Protein AF-A0A9D1A195-F1 (afdb_monomer_lite)

Structure (mmCIF, N/CA/C/O backbone):
data_AF-A0A9D1A195-F1
#
_entry.id   AF-A0A9D1A195-F1
#
loop_
_atom_site.group_PDB
_atom_site.id
_atom_site.type_symbol
_atom_site.label_atom_id
_atom_site.label_alt_id
_atom_site.label_comp_id
_atom_site.label_asym_id
_atom_site.label_entity_id
_atom_site.label_seq_id
_atom_site.pdbx_PDB_ins_code
_atom_site.Cartn_x
_atom_site.Cartn_y
_atom_site.Cartn_z
_atom_site.occupancy
_atom_site.B_iso_or_equiv
_atom_site.auth_seq_id
_atom_site.auth_comp_id
_atom_site.auth_asym_id
_atom_site.auth_atom_id
_atom_site.pdbx_PDB_model_num
ATOM 1 N N . MET A 1 1 ? 34.040 23.596 7.191 1.00 32.41 1 MET A N 1
ATOM 2 C CA . MET A 1 1 ? 34.639 22.431 6.514 1.00 32.41 1 MET A CA 1
ATOM 3 C C . MET A 1 1 ? 33.526 21.429 6.353 1.00 32.41 1 MET A C 1
ATOM 5 O O . MET A 1 1 ? 33.021 20.913 7.339 1.00 32.41 1 MET A O 1
ATOM 9 N N . SER A 1 2 ? 33.044 21.367 5.124 1.00 26.72 2 SER A N 1
ATOM 10 C CA . SER A 1 2 ? 31.848 20.680 4.664 1.00 26.72 2 SER A CA 1
ATOM 11 C C . SER A 1 2 ? 32.010 19.172 4.809 1.00 26.72 2 SER A C 1
ATOM 13 O O . SER A 1 2 ? 33.051 18.647 4.425 1.00 26.72 2 SER A O 1
ATOM 15 N N . ASN A 1 3 ? 30.990 18.490 5.327 1.00 23.23 3 ASN A N 1
ATOM 16 C CA . ASN A 1 3 ? 30.861 17.047 5.185 1.00 23.23 3 ASN A CA 1
ATOM 17 C C . ASN A 1 3 ? 29.536 16.783 4.471 1.00 23.23 3 ASN A C 1
ATOM 19 O O . ASN A 1 3 ? 28.476 16.698 5.084 1.00 23.23 3 ASN A O 1
ATOM 23 N N . THR A 1 4 ? 29.620 16.783 3.147 1.00 27.47 4 THR A N 1
ATOM 24 C CA . THR A 1 4 ? 28.541 16.444 2.228 1.00 27.47 4 THR A CA 1
ATOM 25 C C . THR A 1 4 ? 28.604 14.931 2.031 1.00 27.47 4 THR A C 1
ATOM 27 O O . THR A 1 4 ? 29.463 14.456 1.293 1.00 27.47 4 THR A O 1
ATOM 30 N N . SER A 1 5 ? 27.751 14.151 2.700 1.00 25.16 5 SER A N 1
ATOM 31 C CA . SER A 1 5 ? 27.548 12.747 2.321 1.00 25.16 5 SER A CA 1
ATOM 32 C C . SER A 1 5 ? 26.526 12.706 1.189 1.00 25.16 5 SER A C 1
ATOM 34 O O . SER A 1 5 ? 25.326 12.568 1.403 1.00 25.16 5 SER A O 1
ATOM 36 N N . CYS A 1 6 ? 27.038 12.915 -0.017 1.00 26.27 6 CYS A N 1
ATOM 37 C CA . CYS A 1 6 ? 26.363 12.602 -1.264 1.00 26.27 6 CYS A CA 1
ATOM 38 C C . CYS A 1 6 ? 26.323 11.067 -1.362 1.00 26.27 6 CYS A C 1
ATOM 40 O O . CYS A 1 6 ? 27.379 10.439 -1.429 1.00 26.27 6 CYS A O 1
ATOM 42 N N . THR A 1 7 ? 25.147 10.445 -1.285 1.00 32.78 7 THR A N 1
ATOM 43 C CA . THR A 1 7 ? 24.990 9.032 -1.657 1.00 32.78 7 THR A CA 1
ATOM 44 C C . THR A 1 7 ? 24.880 8.962 -3.175 1.00 32.78 7 THR A C 1
ATOM 46 O O . THR A 1 7 ? 23.830 9.237 -3.748 1.00 32.78 7 THR A O 1
ATOM 49 N N . SER A 1 8 ? 26.023 8.679 -3.794 1.00 35.78 8 SER A N 1
ATOM 50 C CA . SER A 1 8 ? 26.237 8.378 -5.212 1.00 35.78 8 SER A CA 1
ATOM 51 C C . SER A 1 8 ? 25.402 7.176 -5.707 1.00 35.78 8 SER A C 1
ATOM 53 O O . SER A 1 8 ? 24.916 6.394 -4.887 1.00 35.78 8 SER A O 1
ATOM 55 N N . PRO A 1 9 ? 25.219 7.017 -7.036 1.00 47.88 9 PRO A N 1
ATOM 56 C CA . PRO A 1 9 ? 24.363 5.985 -7.616 1.00 47.88 9 PRO A CA 1
ATOM 57 C C . PRO A 1 9 ? 24.937 4.582 -7.395 1.00 47.88 9 PRO A C 1
ATOM 59 O O . PRO A 1 9 ? 26.147 4.385 -7.432 1.00 47.88 9 PRO A O 1
ATOM 62 N N . VAL A 1 10 ? 24.046 3.609 -7.186 1.00 57.38 10 VAL A N 1
ATOM 63 C CA . VAL A 1 10 ? 24.360 2.175 -7.090 1.00 57.38 10 VAL A CA 1
ATOM 64 C C . VAL A 1 10 ? 25.288 1.768 -8.240 1.00 57.38 10 VAL A C 1
ATOM 66 O O . VAL A 1 10 ? 24.898 1.930 -9.397 1.00 57.38 10 VAL A O 1
ATOM 69 N N . GLY A 1 11 ? 26.466 1.235 -7.897 1.00 65.69 11 GLY A N 1
ATOM 70 C CA . GLY A 1 11 ? 27.570 0.929 -8.812 1.00 65.69 11 GLY A CA 1
ATOM 71 C C . GLY A 1 11 ? 27.203 0.188 -10.104 1.00 65.69 11 GLY A C 1
ATOM 72 O O . GLY A 1 11 ? 26.195 -0.523 -10.180 1.00 65.69 11 GLY A O 1
ATOM 73 N N . ASP A 1 12 ? 28.043 0.356 -11.125 1.00 81.44 12 ASP A N 1
ATOM 74 C CA . ASP A 1 12 ? 27.888 -0.288 -12.432 1.00 81.44 12 ASP A CA 1
ATOM 75 C C . ASP A 1 12 ? 28.122 -1.805 -12.345 1.00 81.44 12 ASP A C 1
ATOM 77 O O . ASP A 1 12 ? 28.944 -2.278 -11.554 1.00 81.44 12 ASP A O 1
ATOM 81 N N . ILE A 1 13 ? 27.391 -2.571 -13.166 1.00 93.50 13 ILE A N 1
ATOM 82 C CA . ILE A 1 13 ? 27.619 -4.011 -13.355 1.00 93.50 13 ILE A CA 1
ATOM 83 C C . ILE A 1 13 ? 28.731 -4.164 -14.392 1.00 93.50 13 ILE A C 1
ATOM 85 O O . ILE A 1 13 ? 28.581 -3.721 -15.529 1.00 93.50 13 ILE A O 1
ATOM 89 N N . LEU A 1 14 ? 29.831 -4.795 -13.997 1.00 95.19 14 LEU A N 1
ATOM 90 C CA . LEU A 1 14 ? 31.032 -4.967 -14.805 1.00 95.19 14 LEU A CA 1
ATOM 91 C C . LEU A 1 14 ? 31.233 -6.459 -15.120 1.00 95.19 14 LEU A C 1
ATOM 93 O O . LEU A 1 14 ? 31.485 -7.245 -14.197 1.00 95.19 14 LEU A O 1
ATOM 97 N N . PRO A 1 15 ? 31.136 -6.873 -16.398 1.00 96.75 15 PRO A N 1
ATOM 98 C CA . PRO A 1 15 ? 31.550 -8.204 -16.831 1.00 96.75 15 PRO A CA 1
ATOM 99 C C . PRO A 1 15 ? 33.067 -8.361 -16.682 1.00 96.75 15 PRO A C 1
ATOM 101 O O . PRO A 1 15 ? 33.831 -7.557 -17.215 1.00 96.75 15 PRO A O 1
ATOM 104 N N . ILE A 1 16 ? 33.524 -9.411 -16.000 1.00 97.00 16 ILE A N 1
ATOM 105 C CA . ILE A 1 16 ? 34.955 -9.653 -15.758 1.00 97.00 16 ILE A CA 1
ATOM 106 C C . ILE A 1 16 ? 35.729 -9.836 -17.071 1.00 97.00 16 ILE A C 1
ATOM 108 O O . ILE A 1 16 ? 36.848 -9.344 -17.174 1.00 97.00 16 ILE A O 1
ATOM 112 N N . ALA A 1 17 ? 35.113 -10.425 -18.103 1.00 94.38 17 ALA A N 1
ATOM 113 C CA . ALA A 1 17 ? 35.706 -10.550 -19.439 1.00 94.38 17 ALA A CA 1
ATOM 114 C C . ALA A 1 17 ? 36.166 -9.206 -20.038 1.00 94.38 17 ALA A C 1
ATOM 116 O O . ALA A 1 17 ? 37.169 -9.144 -20.745 1.00 94.38 17 ALA A O 1
ATOM 117 N N . ALA A 1 18 ? 35.440 -8.120 -19.749 1.00 93.94 18 ALA A N 1
ATOM 118 C CA . ALA A 1 18 ? 35.771 -6.771 -20.207 1.00 93.94 18 ALA A CA 1
ATOM 119 C C . ALA A 1 18 ? 36.702 -6.016 -19.238 1.00 93.94 18 ALA A C 1
ATOM 121 O O . ALA A 1 18 ? 37.212 -4.951 -19.584 1.00 93.94 18 ALA A O 1
ATOM 122 N N . HIS A 1 19 ? 36.924 -6.572 -18.045 1.00 95.19 19 HIS A N 1
ATOM 123 C CA . HIS A 1 19 ? 37.642 -5.959 -16.929 1.00 95.19 19 HIS A CA 1
ATOM 124 C C . HIS A 1 19 ? 38.639 -6.942 -16.285 1.00 95.19 19 HIS A C 1
ATOM 126 O O . HIS A 1 19 ? 38.520 -7.266 -15.095 1.00 95.19 19 HIS A O 1
ATOM 132 N N . PRO A 1 20 ? 39.641 -7.442 -17.038 1.00 94.69 20 PRO A N 1
ATOM 133 C CA . PRO A 1 20 ? 40.600 -8.427 -16.534 1.00 94.69 20 PRO A CA 1
ATOM 134 C C . PRO A 1 20 ? 41.419 -7.916 -15.336 1.00 94.69 20 PRO A C 1
ATOM 136 O O . PRO A 1 20 ? 41.916 -8.707 -14.536 1.00 94.69 20 PRO A O 1
ATOM 139 N N . GLU A 1 21 ? 41.533 -6.597 -15.157 1.00 95.56 21 GLU A N 1
ATOM 140 C CA . GLU A 1 21 ? 42.156 -5.976 -13.987 1.00 95.56 21 GLU A CA 1
ATOM 141 C C . GLU A 1 21 ? 41.435 -6.281 -12.662 1.00 95.56 21 GLU A C 1
ATOM 143 O O . GLU A 1 21 ? 42.044 -6.155 -11.598 1.00 95.56 21 GLU A O 1
ATOM 148 N N . LEU A 1 22 ? 40.161 -6.690 -12.709 1.00 95.88 22 LEU A N 1
ATOM 149 C CA . LEU A 1 22 ? 39.354 -7.021 -11.532 1.00 95.88 22 LEU A CA 1
ATOM 150 C C . LEU A 1 22 ? 39.455 -8.492 -11.113 1.00 95.88 22 LEU A C 1
ATOM 152 O O . LEU A 1 22 ? 38.954 -8.838 -10.048 1.00 95.88 22 LEU A O 1
ATOM 156 N N . VAL A 1 23 ? 40.104 -9.360 -11.896 1.00 97.50 23 VAL A N 1
ATOM 157 C CA . VAL A 1 23 ? 40.147 -10.813 -11.634 1.00 97.50 23 VAL A CA 1
ATOM 158 C C . VAL A 1 23 ? 40.678 -11.127 -10.235 1.00 97.50 23 VAL A C 1
ATOM 160 O O . VAL A 1 23 ? 40.066 -11.893 -9.495 1.00 97.50 23 VAL A O 1
ATOM 163 N N . GLU A 1 24 ? 41.787 -10.503 -9.837 1.00 96.81 24 GLU A N 1
ATOM 164 C CA . GLU A 1 24 ? 42.417 -10.770 -8.539 1.00 96.81 24 GLU A CA 1
ATOM 165 C C . GLU A 1 24 ? 41.534 -10.347 -7.360 1.00 96.81 24 GLU A C 1
ATOM 167 O O . GLU A 1 24 ? 41.398 -11.081 -6.378 1.00 96.81 24 GLU A O 1
ATOM 172 N N . SER A 1 25 ? 40.911 -9.169 -7.450 1.00 95.88 25 SER A N 1
ATOM 173 C CA . SER A 1 25 ? 40.042 -8.656 -6.390 1.00 95.88 25 SER A CA 1
ATOM 174 C C . SER A 1 25 ? 38.702 -9.391 -6.346 1.00 95.88 25 SER A C 1
ATOM 176 O O . SER A 1 25 ? 38.215 -9.675 -5.253 1.00 95.88 25 SER A O 1
ATOM 178 N N . ALA A 1 26 ? 38.136 -9.754 -7.499 1.00 96.81 26 ALA A N 1
ATOM 179 C CA . ALA A 1 26 ? 36.903 -10.526 -7.600 1.00 96.81 26 ALA A CA 1
ATOM 180 C C . ALA A 1 26 ? 37.088 -11.953 -7.079 1.00 96.81 26 ALA A C 1
ATOM 182 O O . ALA A 1 26 ? 36.317 -12.379 -6.223 1.00 96.81 26 ALA A O 1
ATOM 183 N N . ALA A 1 27 ? 38.132 -12.669 -7.504 1.00 97.50 27 ALA A N 1
ATOM 184 C CA . ALA A 1 27 ? 38.399 -14.029 -7.040 1.00 97.50 27 ALA A CA 1
ATOM 185 C C . ALA A 1 27 ? 38.592 -14.091 -5.517 1.00 97.50 27 ALA A C 1
ATOM 187 O O . ALA A 1 27 ? 38.035 -14.966 -4.850 1.00 97.50 27 ALA A O 1
ATOM 188 N N . ALA A 1 28 ? 39.329 -13.128 -4.951 1.00 95.94 28 ALA A N 1
ATOM 189 C CA . ALA A 1 28 ? 39.473 -13.001 -3.505 1.00 95.94 28 ALA A CA 1
ATOM 190 C C . ALA A 1 28 ? 38.133 -12.696 -2.814 1.00 95.94 28 ALA A C 1
ATOM 192 O O . ALA A 1 28 ? 37.834 -13.283 -1.777 1.00 95.94 28 ALA A O 1
ATOM 193 N N . TRP A 1 29 ? 37.316 -11.810 -3.392 1.00 97.12 29 TRP A N 1
ATOM 194 C CA . TRP A 1 29 ? 36.017 -11.439 -2.834 1.00 97.12 29 TRP A CA 1
ATOM 195 C C . TRP A 1 29 ? 35.018 -12.601 -2.850 1.00 97.12 29 TRP A C 1
ATOM 197 O O . TRP A 1 29 ? 34.408 -12.868 -1.822 1.00 97.12 29 TRP A O 1
ATOM 207 N N . PHE A 1 30 ? 34.877 -13.340 -3.956 1.00 97.00 30 PHE A N 1
ATOM 208 C CA . PHE A 1 30 ? 33.976 -14.498 -4.012 1.00 97.00 30 PHE A CA 1
ATOM 209 C C . PHE A 1 30 ? 34.413 -15.614 -3.053 1.00 97.00 30 PHE A C 1
ATOM 211 O O . PHE A 1 30 ? 33.567 -16.173 -2.360 1.00 97.00 30 PHE A O 1
ATOM 218 N N . SER A 1 31 ? 35.718 -15.886 -2.943 1.00 95.50 31 SER A N 1
ATOM 219 C CA . SER A 1 31 ? 36.257 -16.880 -1.999 1.00 95.50 31 SER A CA 1
ATOM 220 C C . SER A 1 31 ? 36.060 -16.498 -0.524 1.00 95.50 31 SER A C 1
ATOM 222 O O . SER A 1 31 ? 35.988 -17.366 0.338 1.00 95.50 31 SER A O 1
ATOM 224 N N . ASP A 1 32 ? 35.935 -15.206 -0.208 1.00 94.81 32 ASP A N 1
ATOM 225 C CA . ASP A 1 32 ? 35.555 -14.753 1.139 1.00 94.81 32 ASP A CA 1
ATOM 226 C C . ASP A 1 32 ? 34.078 -15.056 1.458 1.00 94.81 32 ASP A C 1
ATOM 228 O O . ASP A 1 32 ? 33.719 -15.236 2.621 1.00 94.81 32 ASP A O 1
ATOM 232 N N . LYS A 1 33 ? 33.204 -15.123 0.440 1.00 92.94 33 LYS A N 1
ATOM 233 C CA . LYS A 1 33 ? 31.756 -15.358 0.625 1.00 92.94 33 LYS A CA 1
ATOM 234 C C . LYS A 1 33 ? 31.377 -16.827 0.558 1.00 92.94 33 LYS A C 1
ATOM 236 O O . LYS A 1 33 ? 30.439 -17.250 1.229 1.00 92.94 33 LYS A O 1
ATOM 241 N N . TRP A 1 34 ? 32.103 -17.584 -0.249 1.00 86.25 34 TRP A N 1
ATOM 242 C CA . TRP A 1 34 ? 31.826 -18.974 -0.565 1.00 86.25 34 TRP A CA 1
ATOM 243 C C . TRP A 1 34 ? 33.047 -19.811 -0.204 1.00 86.25 34 TRP A C 1
ATOM 245 O O . TRP A 1 34 ? 34.173 -19.405 -0.460 1.00 86.25 34 TRP A O 1
ATOM 255 N N . THR A 1 35 ? 32.858 -21.010 0.345 1.00 81.00 35 THR A N 1
ATOM 256 C CA . THR A 1 35 ? 33.949 -21.889 0.817 1.00 81.00 35 THR A CA 1
ATOM 257 C C . THR A 1 35 ? 34.801 -22.510 -0.305 1.00 81.00 35 THR A C 1
ATOM 259 O O . THR A 1 35 ? 35.453 -23.533 -0.100 1.00 81.00 35 THR A O 1
ATOM 262 N N . VAL A 1 36 ? 34.809 -21.901 -1.491 1.00 87.75 36 VAL A N 1
ATOM 263 C CA . VAL A 1 36 ? 35.573 -22.307 -2.672 1.00 87.75 36 VAL A CA 1
ATOM 264 C C . VAL A 1 36 ? 36.914 -21.550 -2.699 1.00 87.75 36 VAL A C 1
ATOM 266 O O . VAL A 1 36 ? 36.933 -20.336 -2.473 1.00 87.75 36 VAL A O 1
ATOM 269 N N . PRO A 1 37 ? 38.055 -22.219 -2.962 1.00 93.38 37 PRO A N 1
ATOM 270 C CA . PRO A 1 37 ? 39.369 -21.572 -2.987 1.00 93.38 37 PRO A CA 1
ATOM 271 C C . PRO A 1 37 ? 39.501 -20.454 -4.034 1.00 93.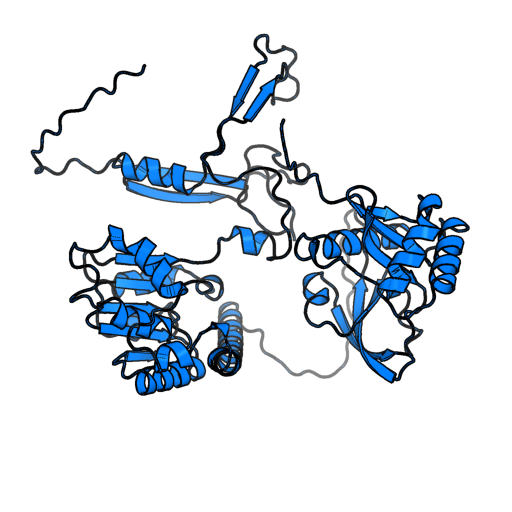38 37 PRO A C 1
ATOM 273 O O . PRO A 1 37 ? 39.019 -20.585 -5.156 1.00 93.38 37 PRO A O 1
ATOM 276 N N . VAL A 1 38 ? 40.259 -19.399 -3.706 1.00 95.75 38 VAL A N 1
ATOM 277 C CA . VAL A 1 38 ? 40.551 -18.261 -4.608 1.00 95.75 38 VAL A CA 1
ATOM 278 C C . VAL A 1 38 ? 41.060 -18.711 -5.983 1.00 95.75 38 VAL A C 1
ATOM 280 O O . VAL A 1 38 ? 40.674 -18.128 -6.990 1.00 95.75 38 VAL A O 1
ATOM 283 N N . GLU A 1 39 ? 41.907 -19.745 -6.041 1.00 94.88 39 GLU A N 1
ATOM 284 C CA . GLU A 1 39 ? 42.478 -20.244 -7.304 1.00 94.88 39 GLU A CA 1
ATOM 285 C C . GLU A 1 39 ? 41.421 -20.793 -8.274 1.00 94.88 39 GLU A C 1
ATOM 287 O O . GLU A 1 39 ? 41.587 -20.650 -9.485 1.00 94.88 39 GLU A O 1
ATOM 292 N N . GLU A 1 40 ? 40.328 -21.373 -7.769 1.00 93.25 40 GLU A N 1
ATOM 293 C CA . GLU A 1 40 ? 39.235 -21.895 -8.604 1.00 93.25 40 GLU A CA 1
ATOM 294 C C . GLU A 1 40 ? 38.480 -20.739 -9.272 1.00 93.25 40 GLU A C 1
ATOM 296 O O . GLU A 1 40 ? 38.307 -20.717 -10.494 1.00 93.25 40 GLU A O 1
ATOM 301 N N . TYR A 1 41 ? 38.121 -19.712 -8.490 1.00 95.75 41 TYR A N 1
ATOM 302 C CA . TYR A 1 41 ? 37.517 -18.490 -9.027 1.00 95.75 41 TYR A CA 1
ATOM 303 C C . TYR A 1 41 ? 38.454 -17.781 -10.000 1.00 95.75 41 TYR A C 1
ATOM 305 O O . TYR A 1 41 ? 38.027 -17.416 -11.092 1.00 95.75 41 TYR A O 1
ATOM 313 N N . ARG A 1 42 ? 39.737 -17.625 -9.644 1.00 97.19 42 ARG A N 1
ATOM 314 C CA . ARG A 1 42 ? 40.735 -16.985 -10.508 1.00 97.19 42 ARG A CA 1
ATOM 315 C C . ARG A 1 42 ? 40.849 -17.718 -11.841 1.00 97.19 42 ARG A C 1
ATOM 317 O O . ARG A 1 42 ? 40.803 -17.076 -12.882 1.00 97.19 42 ARG A O 1
ATOM 324 N N . THR A 1 43 ? 40.963 -19.044 -11.822 1.00 96.44 43 THR A N 1
ATOM 325 C CA . THR A 1 43 ? 41.089 -19.854 -13.043 1.00 96.44 43 THR A CA 1
ATOM 326 C C . THR A 1 43 ? 39.840 -19.741 -13.918 1.00 96.44 43 THR A C 1
ATOM 328 O O . THR A 1 43 ? 39.951 -19.533 -15.127 1.00 96.44 43 THR A O 1
ATOM 331 N N . SER A 1 44 ? 38.649 -19.806 -13.315 1.00 96.00 44 SER A N 1
ATOM 332 C CA . SER A 1 44 ? 37.374 -19.648 -14.028 1.00 96.00 44 SER A CA 1
ATOM 333 C C . SER A 1 44 ? 37.218 -18.247 -14.640 1.00 96.00 44 SER A C 1
ATOM 335 O O . SER A 1 44 ? 36.848 -18.108 -15.804 1.00 96.00 44 SER A O 1
ATOM 337 N N . MET A 1 45 ? 37.580 -17.200 -13.895 1.00 97.38 45 MET A N 1
ATOM 338 C CA . MET A 1 45 ? 37.547 -15.813 -14.368 1.00 97.38 45 MET A CA 1
ATOM 339 C C . MET A 1 45 ? 38.584 -15.538 -15.461 1.00 97.38 45 MET A C 1
ATOM 341 O O . MET A 1 45 ? 38.258 -14.868 -16.434 1.00 97.38 45 MET A O 1
ATOM 345 N N . LEU A 1 46 ? 39.802 -16.081 -15.356 1.00 96.31 46 LEU A N 1
ATOM 346 C CA . LEU A 1 46 ? 40.801 -15.995 -16.428 1.00 96.31 46 LEU A CA 1
ATOM 347 C C . LEU A 1 46 ? 40.315 -16.702 -17.697 1.00 96.31 46 LEU A C 1
ATOM 349 O O . LEU A 1 46 ? 40.473 -16.162 -18.783 1.00 96.31 46 LEU A O 1
ATOM 353 N N . THR A 1 47 ? 39.647 -17.851 -17.559 1.00 94.69 47 THR A N 1
ATOM 354 C CA . THR A 1 47 ? 39.056 -18.574 -18.698 1.00 94.69 47 THR A CA 1
ATOM 355 C C . THR A 1 47 ? 37.984 -17.738 -19.404 1.00 94.69 47 THR A C 1
ATOM 357 O O . THR A 1 47 ? 37.958 -17.677 -20.629 1.00 94.69 47 THR A O 1
ATOM 360 N N . CYS A 1 48 ? 37.140 -17.044 -18.636 1.00 92.44 48 CYS A N 1
ATOM 361 C CA . CYS A 1 48 ? 36.168 -16.072 -19.142 1.00 92.44 48 CYS A CA 1
ATOM 362 C C . CYS A 1 48 ? 36.842 -14.897 -19.887 1.00 92.44 48 CYS A C 1
ATOM 364 O O . CYS A 1 48 ? 36.374 -14.491 -20.948 1.00 92.44 48 CYS A O 1
ATOM 366 N N . CYS A 1 49 ? 37.968 -14.381 -19.378 1.00 93.50 49 CYS A N 1
ATOM 367 C CA . CYS A 1 49 ? 38.746 -13.323 -20.037 1.00 93.50 49 CYS A CA 1
ATOM 368 C C . CYS A 1 49 ? 39.454 -13.787 -21.319 1.00 93.50 49 CYS A C 1
ATOM 370 O O . CYS A 1 49 ? 39.562 -13.010 -22.266 1.00 93.50 49 CYS A O 1
ATOM 372 N N . ASP A 1 50 ? 39.953 -15.024 -21.345 1.00 94.25 50 ASP A N 1
ATOM 373 C CA . ASP A 1 50 ? 40.653 -15.603 -22.498 1.00 94.25 50 ASP A CA 1
ATOM 374 C C . ASP A 1 50 ? 39.683 -15.995 -23.627 1.00 94.25 50 ASP A C 1
ATOM 376 O O . ASP A 1 50 ? 40.063 -15.989 -24.800 1.00 94.25 50 ASP A O 1
ATOM 380 N N . HIS A 1 51 ? 38.430 -16.302 -23.273 1.00 91.56 51 HIS A N 1
ATOM 381 C CA . HIS A 1 51 ? 37.359 -16.712 -24.184 1.00 91.56 51 HIS A CA 1
ATOM 382 C C . HIS A 1 51 ? 36.083 -15.879 -23.971 1.00 91.56 51 HIS A C 1
ATOM 384 O O . HIS A 1 51 ? 35.037 -16.427 -23.606 1.00 91.56 51 HIS A O 1
ATOM 390 N N . PRO A 1 52 ? 36.130 -14.551 -24.194 1.00 87.75 52 PRO A N 1
ATOM 391 C CA . PRO A 1 52 ? 35.007 -13.656 -23.919 1.00 87.75 52 PRO A CA 1
ATOM 392 C C . PRO A 1 52 ? 33.774 -13.953 -24.779 1.00 87.75 52 PRO A C 1
ATOM 394 O O . PRO A 1 52 ? 32.672 -13.570 -24.397 1.00 87.75 52 PRO A O 1
ATOM 397 N N . GLU A 1 53 ? 33.935 -14.627 -25.919 1.00 85.56 53 GLU A N 1
ATOM 398 C CA . GLU A 1 53 ? 32.865 -15.083 -26.809 1.00 85.56 53 GLU A CA 1
ATOM 399 C C . GLU A 1 53 ? 32.160 -16.363 -26.339 1.00 85.56 53 GLU A C 1
ATOM 401 O O . GLU A 1 53 ? 31.056 -16.654 -26.796 1.00 85.56 53 GLU A O 1
ATOM 406 N N . ALA A 1 54 ? 32.773 -17.143 -25.443 1.00 88.38 54 ALA A N 1
ATOM 407 C CA . ALA A 1 54 ? 32.168 -18.371 -24.944 1.00 88.38 54 ALA A CA 1
ATOM 408 C C . ALA A 1 54 ? 30.962 -18.057 -24.047 1.00 88.38 54 ALA A C 1
ATOM 410 O O . ALA A 1 54 ? 30.978 -17.098 -23.273 1.00 88.38 54 ALA A O 1
ATOM 411 N N . ALA A 1 55 ? 29.916 -18.883 -24.116 1.00 82.88 55 ALA A N 1
ATOM 412 C CA . ALA A 1 55 ? 28.721 -18.683 -23.297 1.00 82.88 55 ALA A CA 1
ATOM 413 C C . ALA A 1 55 ? 29.007 -18.831 -21.791 1.00 82.88 55 ALA A C 1
ATOM 415 O O . ALA A 1 55 ? 28.503 -18.052 -20.991 1.00 82.88 55 ALA A O 1
ATOM 416 N N . VAL A 1 56 ? 29.854 -19.796 -21.413 1.00 92.81 56 VAL A N 1
ATOM 417 C CA . VAL A 1 56 ? 30.292 -20.046 -20.032 1.00 92.81 56 VAL A CA 1
ATOM 418 C C . VAL A 1 56 ? 31.777 -20.449 -19.996 1.00 92.81 56 VAL A C 1
ATOM 420 O O . VAL A 1 56 ? 32.246 -21.078 -20.947 1.00 92.81 56 VAL A O 1
ATOM 423 N N . PRO A 1 57 ? 32.526 -20.148 -18.916 1.00 95.94 57 PRO A N 1
ATOM 424 C CA . PRO A 1 57 ? 32.094 -19.397 -17.742 1.00 95.94 57 PRO A CA 1
ATOM 425 C C . PRO A 1 57 ? 31.997 -17.891 -18.016 1.00 95.94 57 PRO A C 1
ATOM 427 O O . PRO A 1 57 ? 32.797 -17.347 -18.769 1.00 95.94 57 PRO A O 1
ATOM 430 N N . GLN A 1 58 ? 31.058 -17.210 -17.361 1.00 97.25 58 GLN A N 1
ATOM 431 C CA . GLN A 1 58 ? 30.970 -15.747 -17.336 1.00 97.25 58 GLN A CA 1
ATOM 432 C C . GLN A 1 58 ? 30.842 -15.253 -15.895 1.00 97.25 58 GLN A C 1
ATOM 434 O O . GLN A 1 58 ? 30.215 -15.904 -15.065 1.00 97.25 58 GLN A O 1
ATOM 439 N N . TRP A 1 59 ? 31.457 -14.114 -15.575 1.00 98.00 59 TRP A N 1
ATOM 440 C CA . TRP A 1 59 ? 31.495 -13.571 -14.213 1.00 98.00 59 TRP A CA 1
ATOM 441 C C . TRP A 1 59 ? 31.216 -12.078 -14.226 1.00 98.00 59 TRP A C 1
ATOM 443 O O . TRP A 1 59 ? 31.689 -11.360 -15.106 1.00 98.00 59 TRP A O 1
ATOM 453 N N . TYR A 1 60 ? 30.488 -11.610 -13.218 1.00 98.06 60 TYR A N 1
ATOM 454 C CA . TYR A 1 60 ? 30.027 -10.230 -13.134 1.00 98.06 60 TYR A CA 1
ATOM 455 C C . TYR A 1 60 ? 30.174 -9.725 -11.707 1.00 98.06 60 TYR A C 1
ATOM 457 O O . TYR A 1 60 ? 29.870 -10.438 -10.746 1.00 98.06 60 TYR A O 1
ATOM 465 N N . VAL A 1 61 ? 30.602 -8.475 -11.572 1.00 97.69 61 VAL A N 1
ATOM 466 C CA . VAL A 1 61 ? 30.720 -7.789 -10.283 1.00 97.69 61 VAL A CA 1
ATOM 467 C C . VAL A 1 61 ? 30.049 -6.427 -10.340 1.00 97.69 61 VAL A C 1
ATOM 469 O O . VAL A 1 61 ? 29.981 -5.796 -11.389 1.00 97.69 61 VAL A O 1
ATOM 472 N N . VAL A 1 62 ? 29.561 -5.958 -9.199 1.00 95.62 62 VAL A N 1
ATOM 473 C CA . VAL A 1 62 ? 29.069 -4.591 -9.013 1.00 95.62 62 VAL A CA 1
ATOM 474 C C . VAL A 1 62 ? 30.067 -3.859 -8.138 1.00 95.62 62 VAL A C 1
ATOM 476 O O . VAL A 1 62 ? 30.369 -4.330 -7.038 1.00 95.62 62 VAL A O 1
ATOM 479 N N . VAL A 1 63 ? 30.581 -2.725 -8.614 1.00 88.69 63 VAL A N 1
ATOM 480 C CA . VAL A 1 63 ? 31.618 -1.958 -7.909 1.00 88.69 63 VAL A CA 1
ATOM 481 C C . VAL A 1 63 ? 31.069 -0.608 -7.458 1.00 88.69 63 VAL A C 1
ATOM 483 O O . VAL A 1 63 ? 30.681 0.208 -8.285 1.00 88.69 63 VAL A O 1
ATOM 486 N N . ASP A 1 64 ? 31.088 -0.351 -6.150 1.00 82.81 64 ASP A N 1
ATOM 487 C CA . ASP A 1 64 ? 30.729 0.936 -5.545 1.00 82.81 64 ASP A CA 1
ATOM 488 C C . ASP A 1 64 ? 31.939 1.552 -4.827 1.00 82.81 64 ASP A C 1
ATOM 490 O O . ASP A 1 64 ? 32.614 0.893 -4.034 1.00 82.81 64 ASP A O 1
ATOM 494 N N . VAL A 1 65 ? 32.254 2.813 -5.145 1.00 78.69 65 VAL A N 1
ATOM 495 C CA . VAL A 1 65 ? 33.410 3.572 -4.613 1.00 78.69 65 VAL A CA 1
ATOM 496 C C . VAL A 1 65 ? 34.712 2.737 -4.573 1.00 78.69 65 VAL A C 1
ATOM 498 O O . VAL A 1 65 ? 35.471 2.744 -3.602 1.00 78.69 65 VAL A O 1
ATOM 501 N N . GLY A 1 66 ? 34.970 1.974 -5.643 1.00 78.19 66 GLY A N 1
ATOM 502 C CA . GLY A 1 66 ? 36.171 1.142 -5.795 1.00 78.19 66 GLY A CA 1
ATOM 503 C C . GLY A 1 66 ? 36.174 -0.169 -4.998 1.00 78.19 66 GLY A C 1
ATOM 504 O O . GLY A 1 66 ? 37.234 -0.775 -4.839 1.0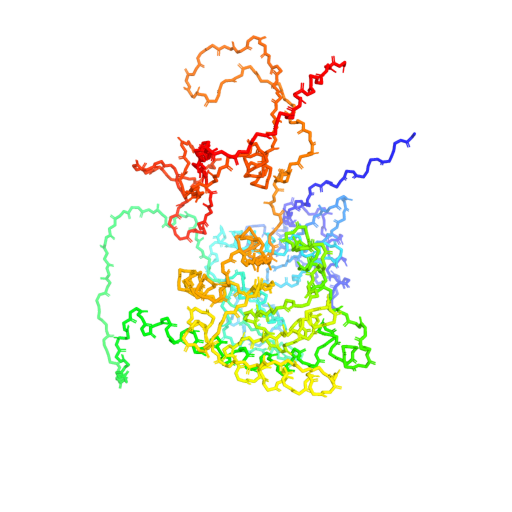0 78.19 66 GLY A O 1
ATOM 505 N N . ARG A 1 67 ? 35.025 -0.617 -4.481 1.00 88.12 67 ARG A N 1
ATOM 506 C CA . ARG A 1 67 ? 34.865 -1.900 -3.779 1.00 88.12 67 ARG A CA 1
ATOM 507 C C . ARG A 1 67 ? 33.799 -2.754 -4.448 1.00 88.12 67 ARG A C 1
ATOM 509 O O . ARG A 1 67 ? 32.765 -2.237 -4.850 1.00 88.12 67 ARG A O 1
ATOM 516 N N . ILE A 1 68 ? 34.030 -4.060 -4.519 1.00 94.81 68 ILE A N 1
ATOM 517 C CA . ILE A 1 68 ? 33.014 -5.010 -4.980 1.00 94.81 68 ILE A CA 1
ATOM 518 C C . ILE A 1 68 ? 31.940 -5.128 -3.894 1.00 94.81 68 ILE A C 1
ATOM 520 O O . ILE A 1 68 ? 32.256 -5.397 -2.735 1.00 94.81 68 ILE A O 1
ATOM 524 N N . VAL A 1 69 ? 30.683 -4.894 -4.270 1.00 94.81 69 VAL A N 1
ATOM 525 C CA . VAL A 1 69 ? 29.519 -4.925 -3.365 1.00 94.81 69 VAL A CA 1
ATOM 526 C C . VAL A 1 69 ? 28.507 -6.011 -3.722 1.00 94.81 69 VAL A C 1
ATOM 528 O O . VAL A 1 69 ? 27.665 -6.365 -2.895 1.00 94.81 69 VAL A O 1
ATOM 531 N N . ALA A 1 70 ? 28.588 -6.558 -4.933 1.00 97.00 70 ALA A N 1
ATOM 532 C CA . ALA A 1 70 ? 27.824 -7.722 -5.358 1.00 97.00 70 ALA A CA 1
ATOM 533 C C . ALA A 1 70 ? 28.532 -8.459 -6.497 1.00 97.00 70 ALA A C 1
ATOM 535 O O . ALA A 1 70 ? 29.390 -7.886 -7.169 1.00 97.00 70 ALA A O 1
ATOM 536 N N . GLY A 1 71 ? 28.133 -9.702 -6.747 1.00 97.31 71 GLY A N 1
ATOM 537 C CA . GLY A 1 71 ? 28.629 -10.479 -7.873 1.00 97.31 71 GLY A CA 1
ATOM 538 C C . GLY A 1 71 ? 27.853 -11.772 -8.095 1.00 97.31 71 GLY A C 1
ATOM 539 O O . GLY A 1 71 ? 27.115 -12.223 -7.218 1.00 97.31 71 GLY A O 1
ATOM 540 N N . ALA A 1 72 ? 27.991 -12.322 -9.298 1.00 98.06 72 ALA A N 1
ATOM 541 C CA . ALA A 1 72 ? 27.437 -13.606 -9.716 1.00 98.06 72 ALA A CA 1
ATOM 542 C C . ALA A 1 72 ? 28.317 -14.224 -10.813 1.00 98.06 72 ALA A C 1
ATOM 544 O O . ALA A 1 72 ? 29.047 -13.507 -11.507 1.00 98.06 72 ALA A O 1
ATOM 545 N N . GLY A 1 73 ? 28.220 -15.539 -10.978 1.00 97.38 73 GLY A N 1
ATOM 546 C CA . GLY A 1 73 ? 28.820 -16.278 -12.084 1.00 97.38 73 GLY A CA 1
ATOM 547 C C . GLY A 1 73 ? 27.773 -17.043 -12.887 1.00 97.38 73 GLY A C 1
ATOM 548 O O . GLY A 1 73 ? 26.666 -17.287 -12.409 1.00 97.38 73 GLY A O 1
ATOM 549 N N . VAL A 1 74 ? 28.135 -17.433 -14.104 1.00 97.69 74 VAL A N 1
ATOM 550 C CA . VAL A 1 74 ? 27.451 -18.459 -14.889 1.00 97.69 74 VAL A CA 1
ATOM 551 C C . VAL A 1 74 ? 28.485 -19.502 -15.271 1.00 97.69 74 VAL A C 1
ATOM 553 O O . VAL A 1 74 ? 29.494 -19.171 -15.893 1.00 97.69 74 VAL A O 1
ATOM 556 N N . ILE A 1 75 ? 28.257 -20.748 -14.877 1.00 95.56 75 ILE A N 1
ATOM 557 C CA . ILE A 1 75 ? 29.154 -21.881 -15.124 1.00 95.56 75 ILE A CA 1
ATOM 558 C C . ILE A 1 75 ? 28.357 -23.067 -15.667 1.00 95.56 75 ILE A C 1
ATOM 560 O O . ILE A 1 75 ? 27.132 -23.073 -15.614 1.00 95.56 75 ILE A O 1
ATOM 564 N N . ASP A 1 76 ? 29.044 -24.075 -16.199 1.00 93.19 76 ASP A N 1
ATOM 565 C CA . ASP A 1 76 ? 28.385 -25.250 -16.783 1.00 93.19 76 ASP A CA 1
ATOM 566 C C . ASP A 1 76 ? 27.590 -26.051 -15.737 1.00 93.19 76 ASP A C 1
ATOM 568 O O . ASP A 1 76 ? 26.443 -26.411 -15.968 1.00 93.19 76 ASP A O 1
ATOM 572 N N . ASN A 1 77 ? 28.165 -26.272 -14.551 1.00 92.00 77 ASN A N 1
ATOM 573 C CA . ASN A 1 77 ? 27.493 -26.974 -13.461 1.00 92.00 77 ASN A CA 1
ATOM 574 C C . ASN A 1 77 ? 27.865 -26.395 -12.090 1.00 92.00 77 ASN A C 1
ATOM 576 O O . ASN A 1 77 ? 29.047 -26.341 -11.753 1.00 92.00 77 ASN A O 1
ATOM 580 N N . ASP A 1 78 ? 26.867 -26.029 -11.281 1.00 88.12 78 ASP A N 1
ATOM 581 C CA . ASP A 1 78 ? 27.057 -25.503 -9.916 1.00 88.12 78 ASP A CA 1
ATOM 582 C C . ASP A 1 78 ? 27.078 -26.619 -8.857 1.00 88.12 78 ASP A C 1
ATOM 584 O O . ASP A 1 78 ? 26.299 -26.633 -7.908 1.00 88.12 78 ASP A O 1
ATOM 588 N N . PHE A 1 79 ? 27.961 -27.601 -9.071 1.00 85.75 79 PHE A N 1
ATOM 589 C CA . PHE A 1 79 ? 28.260 -28.699 -8.144 1.00 85.75 79 PHE A CA 1
ATOM 590 C C . PHE A 1 79 ? 27.042 -29.526 -7.700 1.00 85.75 79 PHE A C 1
ATOM 592 O O . PHE A 1 79 ? 26.853 -29.766 -6.507 1.00 85.75 79 PHE A O 1
ATOM 599 N N . HIS A 1 80 ? 26.236 -30.007 -8.651 1.00 87.75 80 HIS A N 1
ATOM 6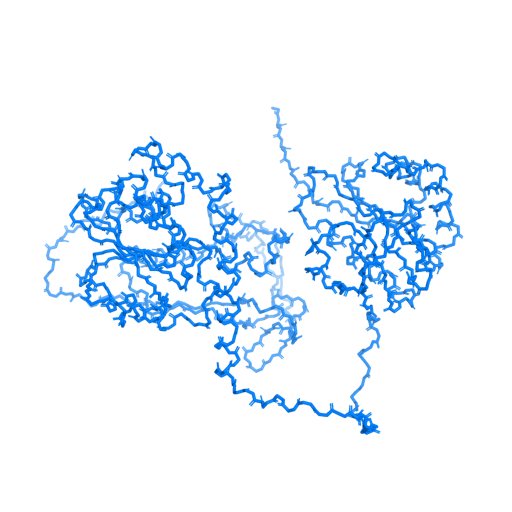00 C CA . HIS A 1 80 ? 25.055 -30.825 -8.357 1.00 87.75 80 HIS A CA 1
ATOM 601 C C . HIS A 1 80 ? 24.876 -32.023 -9.288 1.00 87.75 80 HIS A C 1
ATOM 603 O O . HIS A 1 80 ? 25.281 -31.998 -10.448 1.00 87.75 80 HIS A O 1
ATOM 609 N N . GLU A 1 81 ? 24.157 -33.046 -8.815 1.00 87.50 81 GLU A N 1
ATOM 610 C CA . GLU A 1 81 ? 24.034 -34.345 -9.503 1.00 87.50 81 GLU A CA 1
ATOM 611 C C . GLU A 1 81 ? 23.306 -34.289 -10.863 1.00 87.50 81 GLU A C 1
ATOM 613 O O . GLU A 1 81 ? 23.494 -35.151 -11.725 1.00 87.50 81 GLU A O 1
ATOM 618 N N . ARG A 1 82 ? 22.472 -33.264 -11.085 1.00 87.50 82 ARG A N 1
ATOM 619 C CA . ARG A 1 82 ? 21.707 -33.056 -12.328 1.00 87.50 82 ARG A CA 1
ATOM 620 C C . ARG A 1 82 ? 22.484 -32.298 -13.405 1.00 87.50 82 ARG A C 1
ATOM 622 O O . ARG A 1 82 ? 22.097 -31.205 -13.792 1.00 87.50 82 ARG A O 1
ATOM 629 N N . HIS A 1 83 ? 23.570 -32.880 -13.903 1.00 90.44 83 HIS A N 1
ATOM 630 C CA . HIS A 1 83 ? 24.430 -32.265 -14.929 1.00 90.44 83 HIS A CA 1
ATOM 631 C C . HIS A 1 83 ? 23.719 -31.907 -16.251 1.00 90.44 83 HIS A C 1
ATOM 633 O O . HIS A 1 83 ? 24.260 -31.154 -17.048 1.00 90.44 83 HIS A O 1
ATOM 639 N N . ASP A 1 84 ? 22.516 -32.431 -16.499 1.00 91.19 84 ASP A N 1
ATOM 640 C CA . ASP A 1 84 ? 21.673 -32.051 -17.637 1.00 91.19 84 ASP A CA 1
ATOM 641 C C . ASP A 1 84 ? 20.999 -30.673 -17.477 1.00 91.19 84 ASP A C 1
ATOM 643 O O . ASP A 1 84 ? 20.488 -30.122 -18.450 1.00 91.19 84 ASP A O 1
ATOM 647 N N . LEU A 1 85 ? 20.981 -30.117 -16.261 1.00 94.31 85 LEU A N 1
ATOM 648 C CA . LEU A 1 85 ? 20.411 -28.807 -15.942 1.00 94.31 85 LEU A CA 1
ATOM 649 C C . LEU A 1 85 ? 21.510 -27.739 -15.937 1.00 94.31 85 LEU A C 1
ATOM 651 O O . LEU A 1 85 ? 21.874 -27.217 -14.886 1.00 94.31 85 LEU A O 1
ATOM 655 N N . ALA A 1 86 ? 22.026 -27.455 -17.131 1.00 94.06 86 ALA A N 1
ATOM 656 C CA . ALA A 1 86 ? 23.116 -26.525 -17.409 1.00 94.06 86 ALA A CA 1
ATOM 657 C C . ALA A 1 86 ? 22.708 -25.498 -18.491 1.00 94.06 86 ALA A C 1
ATOM 659 O O . ALA A 1 86 ? 21.867 -25.825 -19.336 1.00 94.06 86 ALA A O 1
ATOM 660 N N . PRO A 1 87 ? 23.295 -24.284 -18.510 1.00 96.94 87 PRO A N 1
ATOM 661 C CA . PRO A 1 87 ? 24.256 -23.759 -17.538 1.00 96.94 87 PRO A CA 1
ATOM 662 C C . PRO A 1 87 ? 23.586 -23.175 -16.281 1.00 96.94 87 PRO A C 1
ATOM 664 O O . PRO A 1 87 ? 22.398 -22.835 -16.278 1.00 96.94 87 PRO A O 1
ATOM 667 N N . ASN A 1 88 ? 24.365 -23.038 -15.207 1.00 97.38 88 ASN A N 1
ATOM 668 C CA . ASN A 1 88 ? 23.908 -22.552 -13.910 1.00 97.38 88 ASN A CA 1
ATOM 669 C C . ASN A 1 88 ? 24.397 -21.139 -13.601 1.00 97.38 88 ASN A C 1
ATOM 671 O O . ASN A 1 88 ? 25.590 -20.853 -13.689 1.00 97.38 88 ASN A O 1
ATOM 675 N N . VAL A 1 89 ? 23.490 -20.290 -13.124 1.00 97.38 89 VAL A N 1
ATOM 676 C CA . VAL A 1 89 ? 23.851 -19.082 -12.381 1.00 97.38 89 VAL A CA 1
ATOM 677 C C . VAL A 1 89 ? 24.295 -19.498 -10.978 1.00 97.38 89 VAL A C 1
ATOM 679 O O . VAL A 1 89 ? 23.535 -20.148 -10.261 1.00 97.38 89 VAL A O 1
ATOM 682 N N . CYS A 1 90 ? 25.503 -19.100 -10.588 1.00 95.56 90 CYS A N 1
ATOM 683 C CA . CYS A 1 90 ? 26.143 -19.485 -9.335 1.00 95.56 90 CYS A CA 1
ATOM 684 C C . CYS A 1 90 ? 26.664 -18.275 -8.549 1.00 95.56 90 CYS A C 1
ATOM 686 O O . CYS A 1 90 ? 26.751 -17.148 -9.050 1.00 95.56 90 CYS A O 1
ATOM 688 N N . ALA A 1 91 ? 27.030 -18.525 -7.289 1.00 94.69 91 ALA A N 1
ATOM 689 C CA . ALA A 1 91 ? 27.742 -17.587 -6.419 1.00 94.69 91 ALA A CA 1
ATOM 690 C C . ALA A 1 91 ? 27.088 -16.192 -6.267 1.00 94.69 91 ALA A C 1
ATOM 692 O O . ALA A 1 91 ? 27.779 -15.211 -5.987 1.00 94.69 91 ALA A O 1
ATOM 693 N N . VAL A 1 92 ? 25.762 -16.092 -6.427 1.00 96.31 92 VAL A N 1
ATOM 694 C CA . VAL A 1 92 ? 25.022 -14.822 -6.356 1.00 96.31 92 VAL A CA 1
ATOM 695 C C . VAL A 1 92 ? 25.096 -14.254 -4.942 1.00 96.31 92 VAL A C 1
ATOM 697 O O . VAL A 1 92 ? 24.520 -14.809 -4.007 1.00 96.31 92 VAL A O 1
ATOM 700 N N . PHE A 1 93 ? 25.769 -13.118 -4.774 1.00 96.00 93 PHE A N 1
ATOM 701 C CA . PHE A 1 93 ? 25.918 -12.486 -3.467 1.00 96.00 93 PHE A CA 1
ATOM 702 C C . PHE A 1 93 ? 25.814 -10.963 -3.549 1.00 96.00 93 PHE A C 1
ATOM 704 O O . PHE A 1 93 ? 26.323 -10.335 -4.473 1.00 96.00 93 PHE A O 1
ATOM 711 N N . VAL A 1 94 ? 25.182 -10.363 -2.535 1.00 94.12 94 VAL A N 1
ATOM 712 C CA . VAL A 1 94 ? 25.144 -8.910 -2.305 1.00 94.12 94 VAL A CA 1
ATOM 713 C C . VAL A 1 94 ? 25.546 -8.639 -0.858 1.00 94.12 94 VAL A C 1
ATOM 715 O O . VAL A 1 94 ? 24.977 -9.234 0.071 1.00 94.12 94 VAL A O 1
ATOM 718 N N . GLU A 1 95 ? 26.501 -7.729 -0.663 1.00 91.19 95 GLU A N 1
ATOM 719 C CA . GLU A 1 95 ? 26.970 -7.306 0.657 1.00 91.19 95 GLU A CA 1
ATOM 720 C C . GLU A 1 95 ? 25.796 -6.823 1.529 1.00 91.19 95 GLU A C 1
ATOM 722 O O . GLU A 1 95 ? 24.943 -6.079 1.037 1.00 91.19 95 GLU A O 1
ATOM 727 N N . PRO A 1 96 ? 25.715 -7.197 2.824 1.00 87.56 96 PRO A N 1
ATOM 728 C CA . PRO A 1 96 ? 24.550 -6.908 3.666 1.00 87.56 96 PRO A CA 1
ATOM 729 C C . PRO A 1 96 ? 24.108 -5.440 3.690 1.00 87.56 96 PRO A C 1
ATOM 731 O O . PRO A 1 96 ? 22.909 -5.173 3.654 1.00 87.56 96 PRO A O 1
ATOM 734 N N . ALA A 1 97 ? 25.059 -4.500 3.692 1.00 84.25 97 ALA A N 1
ATOM 735 C CA . ALA A 1 97 ? 24.786 -3.059 3.680 1.00 84.25 97 ALA A CA 1
ATOM 736 C C . ALA A 1 97 ? 24.130 -2.561 2.375 1.00 84.25 97 ALA A C 1
ATOM 738 O O . ALA A 1 97 ? 23.538 -1.485 2.356 1.00 84.25 97 ALA A O 1
ATOM 739 N N . PHE A 1 98 ? 24.212 -3.355 1.308 1.00 82.06 98 PHE A N 1
ATOM 740 C CA . PHE A 1 98 ? 23.724 -3.047 -0.035 1.00 82.06 98 PHE A CA 1
ATOM 741 C C . PHE A 1 98 ? 22.496 -3.891 -0.430 1.00 82.06 98 PHE A C 1
ATOM 743 O O . PHE A 1 98 ? 21.964 -3.778 -1.537 1.00 82.06 98 PHE A O 1
ATOM 750 N N . ARG A 1 99 ? 22.001 -4.748 0.476 1.00 82.81 99 ARG A N 1
ATOM 751 C CA . ARG A 1 99 ? 20.774 -5.532 0.261 1.00 82.81 99 ARG A CA 1
ATOM 752 C C . ARG A 1 99 ? 19.536 -4.636 0.298 1.00 82.81 99 ARG A C 1
ATOM 754 O O . ARG A 1 99 ? 19.548 -3.563 0.889 1.00 82.81 99 ARG A O 1
ATOM 761 N N . LYS A 1 100 ? 18.442 -5.118 -0.308 1.00 77.38 100 LYS A N 1
ATOM 762 C CA . LYS A 1 100 ? 17.153 -4.402 -0.444 1.00 77.38 100 LYS A CA 1
ATOM 763 C C . LYS A 1 100 ? 17.222 -3.109 -1.276 1.00 77.38 100 LYS A C 1
ATOM 765 O O . LYS A 1 100 ? 16.335 -2.275 -1.185 1.00 77.38 100 LYS A O 1
ATOM 770 N N . GLN A 1 101 ? 18.255 -2.969 -2.108 1.00 78.69 101 GLN A N 1
ATOM 771 C CA . GLN A 1 101 ? 18.437 -1.844 -3.037 1.00 78.69 101 GLN A CA 1
ATOM 772 C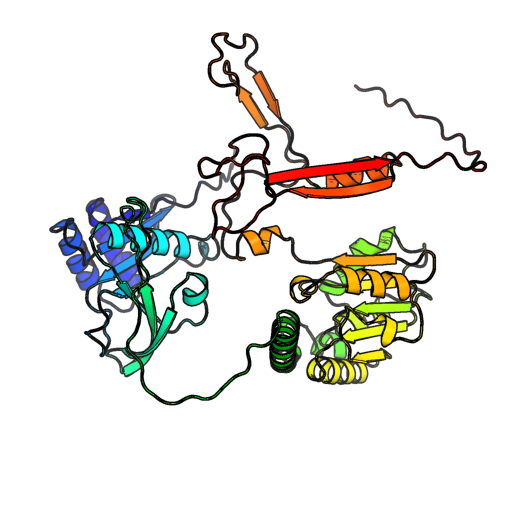 C . GLN A 1 101 ? 18.275 -2.269 -4.511 1.00 78.69 101 GLN A C 1
ATOM 774 O O . GLN A 1 101 ? 18.784 -1.618 -5.417 1.00 78.69 101 GLN A O 1
ATOM 779 N N . GLY A 1 102 ? 17.642 -3.421 -4.771 1.00 81.31 102 GLY A N 1
ATOM 780 C CA . GLY A 1 102 ? 17.432 -3.951 -6.126 1.00 81.31 102 GLY A CA 1
ATOM 781 C C . GLY A 1 102 ? 18.677 -4.505 -6.842 1.00 81.31 102 GLY A C 1
ATOM 782 O O . GLY A 1 102 ? 18.561 -4.959 -7.978 1.00 81.31 102 GLY A O 1
ATOM 783 N N . ILE A 1 103 ? 19.857 -4.518 -6.205 1.00 86.88 103 ILE A N 1
ATOM 784 C CA . ILE A 1 103 ? 21.127 -4.933 -6.837 1.00 86.88 103 ILE A CA 1
ATOM 785 C C . ILE A 1 103 ? 21.079 -6.372 -7.360 1.00 86.88 103 ILE A C 1
ATOM 787 O O . ILE A 1 103 ? 21.450 -6.609 -8.504 1.00 86.88 103 ILE A O 1
ATOM 791 N N . ALA A 1 104 ? 20.580 -7.324 -6.563 1.00 88.56 104 ALA A N 1
ATOM 792 C CA . ALA A 1 104 ? 20.499 -8.727 -6.975 1.00 88.56 104 ALA A CA 1
ATOM 793 C C . ALA A 1 104 ? 19.606 -8.919 -8.213 1.00 88.56 104 ALA A C 1
ATOM 795 O O . ALA A 1 104 ? 19.989 -9.630 -9.134 1.00 88.56 104 ALA A O 1
ATOM 796 N N . ARG A 1 105 ? 18.451 -8.235 -8.267 1.00 86.50 105 ARG A N 1
ATOM 797 C CA . ARG A 1 105 ? 17.557 -8.254 -9.435 1.00 86.50 105 ARG A CA 1
ATOM 798 C C . ARG A 1 105 ? 18.257 -7.677 -10.663 1.00 86.50 105 ARG A C 1
ATOM 800 O O . ARG A 1 105 ? 18.308 -8.344 -11.685 1.00 86.50 105 ARG A O 1
ATOM 807 N N . ARG A 1 106 ? 18.851 -6.481 -10.548 1.00 91.38 106 ARG A N 1
ATOM 808 C CA . ARG A 1 106 ? 19.590 -5.841 -11.653 1.00 91.38 106 ARG A CA 1
ATOM 809 C C . ARG A 1 106 ? 20.713 -6.733 -12.182 1.00 91.38 106 ARG A C 1
ATOM 811 O O . ARG A 1 106 ? 20.867 -6.847 -13.392 1.00 91.38 106 ARG A O 1
ATOM 818 N N . LEU A 1 107 ? 21.470 -7.359 -11.282 1.00 93.88 107 LEU A N 1
ATOM 819 C CA . LEU A 1 107 ? 22.546 -8.283 -11.623 1.00 93.88 107 LEU A CA 1
ATOM 820 C C . LEU A 1 107 ? 22.013 -9.520 -12.356 1.00 93.88 107 LEU A C 1
ATOM 822 O O . LEU A 1 107 ? 22.514 -9.847 -13.423 1.00 93.88 107 LEU A O 1
ATOM 826 N N . LEU A 1 108 ? 20.970 -10.171 -11.835 1.00 94.50 108 LEU A N 1
ATOM 827 C CA . LEU A 1 108 ? 20.372 -11.353 -12.464 1.00 94.50 108 LEU A CA 1
ATOM 828 C C . LEU A 1 108 ? 19.718 -11.034 -13.813 1.00 94.50 108 LEU A C 1
ATOM 830 O O . LEU A 1 108 ? 19.854 -11.819 -14.746 1.00 94.50 108 LEU A O 1
ATOM 834 N N . ASP A 1 109 ? 19.046 -9.889 -13.946 1.00 89.69 109 ASP A N 1
ATOM 835 C CA . ASP A 1 109 ? 18.470 -9.440 -15.217 1.00 89.69 109 ASP A CA 1
ATOM 836 C C . ASP A 1 109 ? 19.561 -9.149 -16.252 1.00 89.69 109 ASP A C 1
ATOM 838 O O . ASP A 1 109 ? 19.392 -9.469 -17.427 1.00 89.69 109 ASP A O 1
ATOM 842 N N . PHE A 1 110 ? 20.689 -8.572 -15.823 1.00 94.25 110 PHE A N 1
ATOM 843 C CA . PHE A 1 110 ? 21.854 -8.374 -16.682 1.00 94.25 110 PHE A CA 1
ATOM 844 C C . PHE A 1 110 ? 22.423 -9.715 -17.152 1.00 94.25 110 PHE A C 1
ATOM 846 O O . PHE A 1 110 ? 22.586 -9.907 -18.351 1.00 94.25 110 PHE A O 1
ATOM 853 N N . VAL A 1 111 ? 22.646 -10.657 -16.230 1.00 95.94 111 VAL A N 1
ATOM 854 C CA . VAL A 1 111 ? 23.118 -12.015 -16.547 1.00 95.94 111 VAL A CA 1
ATOM 855 C C . VAL A 1 111 ? 22.176 -12.706 -17.535 1.00 95.94 111 VAL A C 1
ATOM 857 O O . VAL A 1 111 ? 22.633 -13.277 -18.516 1.00 95.94 111 VAL A O 1
ATOM 860 N N . CYS A 1 112 ? 20.859 -12.621 -17.326 1.00 94.12 112 CYS A N 1
ATOM 861 C CA . CYS A 1 112 ? 19.873 -13.216 -18.231 1.00 94.12 112 CYS A CA 1
ATOM 862 C C . CYS A 1 112 ? 19.962 -12.641 -19.652 1.00 94.12 112 CYS A C 1
ATOM 864 O O . CYS A 1 112 ? 19.862 -13.398 -20.611 1.00 94.12 112 CYS A O 1
ATOM 866 N N . ARG A 1 113 ? 20.149 -11.320 -19.795 1.00 92.31 113 ARG A N 1
ATOM 867 C CA . ARG A 1 113 ? 20.312 -10.676 -21.109 1.00 92.31 113 ARG A CA 1
ATOM 868 C C . ARG A 1 113 ? 21.629 -11.064 -21.768 1.00 92.31 113 ARG A C 1
ATOM 870 O O . ARG A 1 113 ? 21.609 -11.476 -22.915 1.00 92.31 113 ARG A O 1
ATOM 877 N N . ASP A 1 114 ? 22.736 -11.008 -21.028 1.00 93.44 114 ASP A N 1
ATOM 878 C CA . ASP A 1 114 ? 24.055 -11.375 -21.556 1.00 93.44 114 ASP A CA 1
ATOM 879 C C . ASP A 1 114 ? 24.086 -12.842 -22.015 1.00 93.44 114 ASP A C 1
ATOM 881 O O . ASP A 1 114 ? 24.664 -13.154 -23.047 1.00 93.44 114 ASP A O 1
ATOM 885 N N . MET A 1 115 ? 23.405 -13.742 -21.298 1.00 95.81 115 MET A N 1
ATOM 886 C CA . MET A 1 115 ? 23.256 -15.142 -21.706 1.00 95.81 115 MET A CA 1
ATOM 887 C C . MET A 1 115 ? 22.346 -15.309 -22.930 1.00 95.81 115 MET A C 1
ATOM 889 O O . MET A 1 115 ? 22.667 -16.100 -23.814 1.00 95.81 115 MET A O 1
ATOM 893 N N . ALA A 1 116 ? 21.252 -14.546 -23.024 1.00 91.69 116 ALA A N 1
ATOM 894 C CA . ALA A 1 116 ? 20.389 -14.550 -24.207 1.00 91.69 116 ALA A CA 1
ATOM 895 C C . ALA A 1 116 ? 21.141 -14.065 -25.459 1.00 91.69 116 ALA A C 1
ATOM 897 O O . ALA A 1 116 ? 21.030 -14.681 -26.514 1.00 91.69 116 ALA A O 1
ATOM 898 N N . ASP A 1 117 ? 21.961 -13.018 -25.326 1.00 90.88 117 ASP A N 1
ATOM 899 C CA . ASP A 1 117 ? 22.810 -12.480 -26.401 1.00 90.88 117 ASP A CA 1
ATOM 900 C C . ASP A 1 117 ? 23.913 -13.469 -26.840 1.00 90.88 117 ASP A C 1
ATOM 902 O O . ASP A 1 117 ? 24.537 -13.291 -27.886 1.00 90.88 117 ASP A O 1
ATOM 906 N N . ARG A 1 118 ? 24.144 -14.527 -26.050 1.00 91.81 118 ARG A N 1
ATOM 907 C CA . ARG A 1 118 ? 25.074 -15.639 -26.314 1.00 91.81 118 ARG A CA 1
ATOM 908 C C . ARG A 1 118 ? 24.350 -16.932 -26.711 1.00 91.81 118 ARG A C 1
ATOM 910 O O . ARG A 1 118 ? 24.904 -18.017 -26.538 1.00 91.81 118 ARG A O 1
ATOM 917 N N . ASP A 1 119 ? 23.116 -16.821 -27.201 1.00 93.00 119 ASP A N 1
ATOM 918 C CA . ASP A 1 119 ? 22.276 -17.932 -27.666 1.00 93.00 119 ASP A CA 1
ATOM 919 C C . ASP A 1 119 ? 21.953 -18.992 -26.586 1.00 93.00 119 ASP A C 1
ATOM 921 O O . ASP A 1 119 ? 21.652 -20.148 -26.897 1.00 93.00 119 ASP A O 1
ATOM 925 N N . ILE A 1 120 ? 21.987 -18.626 -25.298 1.00 94.69 120 ILE A N 1
ATOM 926 C CA . ILE A 1 120 ? 21.499 -19.491 -24.217 1.00 94.69 120 ILE A CA 1
ATOM 927 C C . ILE A 1 120 ? 20.000 -19.255 -24.029 1.00 94.69 120 ILE A C 1
ATOM 929 O O . ILE A 1 120 ? 19.570 -18.199 -23.578 1.00 94.69 120 ILE A O 1
ATOM 933 N N . GLU A 1 121 ? 19.193 -20.272 -24.328 1.00 94.19 121 GLU A N 1
ATOM 934 C CA . GLU A 1 121 ? 17.726 -20.212 -24.207 1.00 94.19 121 GLU A CA 1
ATOM 935 C C . GLU A 1 121 ? 17.223 -20.431 -22.773 1.00 94.19 121 GLU A C 1
ATOM 937 O O . GLU A 1 121 ? 16.075 -20.119 -22.445 1.00 94.19 121 GLU A O 1
ATOM 942 N N . ARG A 1 122 ? 18.046 -21.026 -21.903 1.00 95.81 122 ARG A N 1
ATOM 943 C CA . ARG A 1 122 ? 17.627 -21.390 -20.549 1.00 95.81 122 ARG A CA 1
ATOM 944 C C . ARG A 1 122 ? 18.780 -21.370 -19.559 1.00 95.81 122 ARG A C 1
ATOM 946 O O . ARG A 1 122 ? 19.844 -21.910 -19.836 1.00 95.81 122 ARG A O 1
ATOM 953 N N . LEU A 1 123 ? 18.518 -20.810 -18.381 1.00 97.44 123 LEU A N 1
ATOM 954 C CA . LEU A 1 123 ? 19.413 -20.850 -17.228 1.00 97.44 123 LEU A CA 1
ATOM 955 C C . LEU A 1 123 ? 18.808 -21.653 -16.087 1.00 97.44 123 LEU A C 1
ATOM 957 O O . LEU A 1 123 ? 17.587 -21.684 -15.904 1.00 97.44 123 LEU A O 1
ATOM 961 N N . TYR A 1 124 ? 19.689 -22.233 -15.285 1.00 97.50 124 TYR A N 1
ATOM 962 C CA . TYR A 1 124 ? 19.353 -22.949 -14.065 1.00 97.50 124 TYR A CA 1
ATOM 963 C C . TYR A 1 124 ? 20.005 -22.294 -12.852 1.00 97.50 124 TYR A C 1
ATOM 965 O O . TYR A 1 124 ? 21.000 -21.587 -12.976 1.00 97.50 124 TYR A O 1
ATOM 973 N N . LEU A 1 125 ? 19.444 -22.499 -11.667 1.00 95.88 125 LEU A N 1
ATOM 974 C CA . LEU A 1 125 ? 20.012 -21.974 -10.427 1.00 95.88 125 LEU A CA 1
ATOM 975 C C . LEU A 1 125 ? 19.665 -22.899 -9.267 1.00 95.88 125 LEU A C 1
ATOM 977 O O . LEU A 1 125 ? 18.495 -23.232 -9.071 1.00 95.88 125 LEU A O 1
ATOM 981 N N . LEU A 1 126 ? 20.676 -23.283 -8.490 1.00 93.25 126 LEU A N 1
ATOM 982 C CA . LEU A 1 126 ? 20.510 -24.070 -7.274 1.00 93.25 126 LEU A CA 1
ATOM 983 C C . LEU A 1 126 ? 20.629 -23.164 -6.048 1.00 93.25 126 LEU A C 1
ATOM 985 O O . LEU A 1 126 ? 21.541 -22.348 -5.948 1.00 93.25 126 LEU A O 1
ATOM 989 N N . THR A 1 127 ? 19.701 -23.287 -5.103 1.00 90.69 127 THR A N 1
ATOM 990 C CA . THR A 1 127 ? 19.717 -22.473 -3.881 1.00 90.69 127 THR A CA 1
ATOM 991 C C . THR A 1 127 ? 18.961 -23.143 -2.739 1.00 90.69 127 THR A C 1
ATOM 993 O O . THR A 1 127 ? 18.081 -23.969 -2.961 1.00 90.69 127 THR A O 1
ATOM 996 N N . ASP A 1 128 ? 19.258 -22.763 -1.504 1.00 83.50 128 ASP A N 1
ATOM 997 C CA . ASP A 1 128 ? 18.438 -23.059 -0.329 1.00 83.50 128 ASP A CA 1
ATOM 998 C C . ASP A 1 128 ? 17.326 -22.016 -0.096 1.00 83.50 128 ASP A C 1
ATOM 1000 O O . ASP A 1 128 ? 16.405 -22.259 0.685 1.00 83.50 128 ASP A O 1
ATOM 1004 N N . HIS A 1 129 ? 17.365 -20.876 -0.796 1.00 75.56 129 HIS A N 1
ATOM 1005 C CA . HIS A 1 129 ? 16.352 -19.832 -0.698 1.00 75.56 129 HIS A CA 1
ATOM 1006 C C . HIS A 1 129 ? 15.015 -20.253 -1.312 1.00 75.56 129 HIS A C 1
ATOM 1008 O O . HIS A 1 129 ? 14.949 -20.763 -2.431 1.00 75.56 129 HIS A O 1
ATOM 1014 N N . ASP A 1 130 ? 13.925 -19.933 -0.616 1.00 68.38 130 ASP A N 1
ATOM 1015 C CA . ASP A 1 130 ? 12.570 -19.995 -1.145 1.00 68.38 130 ASP A CA 1
ATOM 1016 C C . ASP A 1 130 ? 12.028 -18.586 -1.453 1.00 68.38 130 ASP A C 1
ATOM 1018 O O . ASP A 1 130 ? 12.459 -17.575 -0.892 1.00 68.38 130 ASP A O 1
ATOM 1022 N N . ARG A 1 131 ? 11.084 -18.500 -2.399 1.00 72.94 131 ARG A N 1
ATOM 1023 C CA . ARG A 1 131 ? 10.305 -17.298 -2.772 1.00 72.94 131 ARG A CA 1
ATOM 1024 C C . ARG A 1 131 ? 11.081 -16.142 -3.405 1.00 72.94 131 ARG A C 1
ATOM 1026 O O . ARG A 1 131 ? 10.464 -15.273 -4.018 1.00 72.94 131 ARG A O 1
ATOM 1033 N N . PHE A 1 132 ? 12.396 -16.045 -3.227 1.00 76.44 132 PHE A N 1
ATOM 1034 C CA . PHE A 1 132 ? 13.197 -14.968 -3.812 1.00 76.44 132 PHE A CA 1
ATOM 1035 C C . PHE A 1 132 ? 13.239 -15.077 -5.339 1.00 76.44 132 PHE A C 1
ATOM 1037 O O . PHE A 1 132 ? 12.860 -14.132 -6.025 1.00 76.44 132 PHE A O 1
ATOM 1044 N N . TYR A 1 133 ? 13.627 -16.234 -5.874 1.00 83.12 133 TYR A N 1
ATOM 1045 C CA . TYR A 1 133 ? 13.778 -16.423 -7.317 1.00 83.12 133 TYR A CA 1
ATOM 1046 C C . TYR A 1 133 ? 12.429 -16.498 -8.047 1.00 83.12 133 TYR A C 1
ATOM 1048 O O . TYR A 1 133 ? 12.318 -15.967 -9.152 1.00 83.12 133 TYR A O 1
ATOM 1056 N N . GLU A 1 134 ? 11.378 -17.035 -7.414 1.00 81.12 134 GLU A N 1
ATOM 1057 C CA . GLU A 1 134 ? 10.012 -17.026 -7.961 1.00 81.12 134 GLU A CA 1
ATOM 1058 C C . GLU A 1 134 ? 9.526 -15.606 -8.264 1.00 81.12 134 GLU A C 1
ATOM 1060 O O . GLU A 1 134 ? 8.951 -15.352 -9.323 1.00 81.12 134 GLU A O 1
ATOM 1065 N N . ARG A 1 135 ? 9.812 -14.653 -7.368 1.00 72.44 135 ARG A N 1
ATOM 1066 C CA . ARG A 1 135 ? 9.460 -13.236 -7.557 1.00 72.44 135 ARG A CA 1
ATOM 1067 C C . ARG A 1 135 ? 10.232 -12.568 -8.693 1.00 72.44 135 ARG A C 1
ATOM 1069 O O . ARG A 1 135 ? 9.767 -11.573 -9.242 1.00 72.44 135 ARG A O 1
ATOM 1076 N N . LEU A 1 136 ? 11.380 -13.128 -9.075 1.00 76.06 136 LEU A N 1
ATOM 1077 C CA . LEU A 1 136 ? 12.202 -12.684 -10.206 1.00 76.06 136 LEU A CA 1
ATOM 1078 C C . LEU A 1 136 ? 11.877 -13.430 -11.517 1.00 76.06 136 LEU A C 1
ATOM 1080 O O . LEU A 1 136 ? 12.641 -13.350 -12.488 1.00 76.06 136 LEU A O 1
ATOM 1084 N N . GLY A 1 137 ? 10.762 -14.169 -11.541 1.00 82.50 137 GLY A N 1
ATOM 1085 C CA . GLY A 1 137 ? 10.275 -14.896 -12.712 1.00 82.50 137 GLY A CA 1
ATOM 1086 C C . GLY A 1 137 ? 10.972 -16.234 -12.967 1.00 82.50 137 GLY A C 1
ATOM 1087 O O . GLY A 1 137 ? 10.815 -16.793 -14.049 1.00 82.50 137 GLY A O 1
ATOM 1088 N N . TRP A 1 138 ? 11.740 -16.758 -12.009 1.00 90.88 138 TRP A N 1
ATOM 1089 C CA . TRP A 1 138 ? 12.288 -18.110 -12.110 1.00 90.88 138 TRP A CA 1
ATOM 1090 C C . TRP A 1 138 ? 11.239 -19.140 -11.693 1.00 90.88 138 TRP A C 1
ATOM 1092 O O . TRP A 1 138 ? 10.538 -18.970 -10.695 1.00 90.88 138 TRP A O 1
ATOM 1102 N N . ARG A 1 139 ? 11.148 -20.250 -12.423 1.00 91.62 139 ARG A N 1
ATOM 1103 C CA . ARG A 1 139 ? 10.218 -21.335 -12.114 1.00 91.62 139 ARG A CA 1
ATOM 1104 C C . ARG A 1 139 ? 10.912 -22.389 -11.263 1.00 91.62 139 ARG A C 1
ATOM 1106 O O . ARG A 1 139 ? 11.950 -22.913 -11.655 1.00 91.62 139 ARG A O 1
ATOM 1113 N N . PHE A 1 140 ? 10.327 -22.725 -10.114 1.00 92.56 140 PHE A N 1
ATOM 1114 C CA . PHE A 1 140 ? 10.765 -23.892 -9.348 1.00 92.56 140 PHE A CA 1
ATOM 1115 C C . PHE A 1 140 ? 10.557 -25.155 -10.188 1.00 92.56 140 PHE A C 1
ATOM 1117 O O . PHE A 1 140 ? 9.448 -25.399 -10.669 1.00 92.56 140 PHE A O 1
ATOM 1124 N N . ARG A 1 141 ? 11.615 -25.949 -10.354 1.00 91.06 141 ARG A N 1
ATOM 1125 C CA . ARG A 1 141 ? 11.585 -27.176 -11.148 1.00 91.06 141 ARG A CA 1
ATOM 1126 C C . ARG A 1 141 ? 11.499 -28.406 -10.256 1.00 91.06 141 ARG A C 1
ATOM 1128 O O . ARG A 1 141 ? 10.530 -29.155 -10.338 1.00 91.06 141 ARG A O 1
ATOM 1135 N N . GLU A 1 142 ? 12.499 -28.611 -9.405 1.00 90.38 142 GLU A N 1
ATOM 1136 C CA . GLU A 1 142 ? 12.590 -29.777 -8.520 1.00 90.38 142 GLU A CA 1
ATOM 1137 C C . GLU A 1 142 ? 13.605 -29.563 -7.385 1.00 90.38 142 GLU A C 1
ATOM 1139 O O . GLU A 1 142 ? 14.347 -28.583 -7.374 1.00 90.38 142 GLU A O 1
ATOM 1144 N N . MET A 1 143 ? 13.634 -30.477 -6.410 1.00 92.56 143 MET A N 1
ATOM 1145 C CA . MET A 1 143 ? 14.709 -30.525 -5.413 1.00 92.56 143 MET A CA 1
ATOM 1146 C C . MET A 1 143 ? 15.877 -31.343 -5.971 1.00 92.56 143 MET A C 1
ATOM 1148 O O . MET A 1 143 ? 15.662 -32.464 -6.428 1.00 92.56 143 MET A O 1
ATOM 1152 N N . VAL A 1 144 ? 17.097 -30.818 -5.894 1.00 89.94 144 VAL A N 1
ATOM 1153 C CA . VAL A 1 144 ? 18.324 -31.457 -6.401 1.00 89.94 144 VAL A CA 1
ATOM 1154 C C . VAL A 1 144 ? 19.354 -31.523 -5.277 1.00 89.94 144 VAL A C 1
ATOM 1156 O O . VAL A 1 144 ? 19.393 -30.627 -4.432 1.00 89.94 144 VAL A O 1
ATOM 1159 N N . ARG A 1 145 ? 20.171 -32.582 -5.229 1.00 87.06 145 ARG A N 1
ATOM 1160 C CA . ARG A 1 145 ? 21.299 -32.645 -4.292 1.00 87.06 145 ARG A CA 1
ATOM 1161 C C . ARG A 1 145 ? 22.550 -32.008 -4.879 1.00 87.06 145 ARG A C 1
ATOM 1163 O O . ARG A 1 145 ? 22.911 -32.293 -6.024 1.00 87.06 145 ARG A O 1
ATOM 1170 N N . ASP A 1 146 ? 23.212 -31.187 -4.074 1.00 84.19 146 ASP A N 1
ATOM 1171 C CA . ASP A 1 146 ? 24.581 -30.771 -4.357 1.00 84.19 146 ASP A CA 1
ATOM 1172 C C . ASP A 1 146 ? 25.570 -31.936 -4.140 1.00 84.19 146 ASP A C 1
ATOM 1174 O O . ASP A 1 146 ? 25.208 -33.026 -3.678 1.00 84.19 146 ASP A O 1
ATOM 1178 N N . ASN A 1 147 ? 26.833 -31.714 -4.493 1.00 82.44 147 ASN A N 1
ATOM 1179 C CA . ASN A 1 147 ? 27.901 -32.708 -4.377 1.00 82.44 147 ASN A CA 1
ATOM 1180 C C . ASN A 1 147 ? 28.219 -33.103 -2.923 1.00 82.44 147 ASN A C 1
ATOM 1182 O O . ASN A 1 147 ? 28.792 -34.173 -2.701 1.00 82.44 147 ASN A O 1
ATOM 1186 N N . ASP A 1 148 ? 27.816 -32.288 -1.946 1.00 81.00 148 ASP A N 1
ATOM 1187 C CA . ASP A 1 148 ? 27.925 -32.581 -0.514 1.00 81.00 148 ASP A CA 1
ATOM 1188 C C . ASP A 1 148 ? 26.682 -33.326 0.023 1.00 81.00 148 ASP A C 1
ATOM 1190 O O . ASP A 1 148 ? 26.620 -33.722 1.192 1.00 81.00 148 ASP A O 1
ATOM 1194 N N . GLY A 1 149 ? 25.699 -33.590 -0.843 1.00 78.06 149 GLY A N 1
ATOM 1195 C CA . GLY A 1 149 ? 24.476 -34.329 -0.551 1.00 78.06 149 GLY A CA 1
ATOM 1196 C C . GLY A 1 149 ? 23.374 -33.492 0.104 1.00 78.06 149 GLY A C 1
ATOM 1197 O O . GLY A 1 149 ? 22.334 -34.062 0.477 1.00 78.06 149 GLY A O 1
ATOM 1198 N N . LEU A 1 150 ? 23.566 -32.177 0.241 1.00 83.44 150 LEU A N 1
ATOM 1199 C CA . LEU A 1 150 ? 22.562 -31.249 0.749 1.00 83.44 150 LEU A CA 1
ATOM 1200 C C . LEU A 1 150 ? 21.494 -31.014 -0.314 1.00 83.44 150 LEU A C 1
ATOM 1202 O O . LEU A 1 150 ? 21.756 -30.984 -1.512 1.00 83.44 150 LEU A O 1
ATOM 1206 N N . LEU A 1 151 ? 20.250 -30.900 0.140 1.00 86.06 151 LEU A N 1
ATOM 1207 C CA . LEU A 1 151 ? 19.109 -30.750 -0.747 1.00 86.06 151 LEU A CA 1
ATOM 1208 C C . LEU A 1 151 ? 18.852 -29.261 -1.005 1.00 86.06 151 LEU A C 1
ATOM 1210 O O . LEU A 1 151 ? 18.530 -28.532 -0.070 1.00 86.06 151 LEU A O 1
ATOM 1214 N N . GLY A 1 152 ? 18.946 -28.840 -2.264 1.00 87.06 152 GLY A N 1
ATOM 1215 C CA . GLY A 1 152 ? 18.647 -27.485 -2.721 1.00 87.06 152 GLY A CA 1
ATOM 1216 C C . GLY A 1 152 ? 17.467 -27.445 -3.693 1.00 87.06 152 GLY A C 1
ATOM 1217 O O . GLY A 1 152 ? 17.062 -28.453 -4.276 1.00 87.06 152 GLY A O 1
ATOM 1218 N N . ARG A 1 153 ? 16.882 -26.263 -3.854 1.00 93.06 153 ARG A N 1
ATOM 1219 C CA . ARG A 1 153 ? 15.804 -25.963 -4.798 1.00 93.06 153 ARG A CA 1
ATOM 1220 C C . ARG A 1 153 ? 16.423 -25.598 -6.142 1.00 93.06 153 ARG A C 1
ATOM 1222 O O . ARG A 1 153 ? 17.166 -24.623 -6.229 1.00 93.06 153 ARG A O 1
ATOM 1229 N N . MET A 1 154 ? 16.111 -26.374 -7.174 1.00 95.88 154 MET A N 1
ATOM 1230 C CA . MET A 1 154 ? 16.512 -26.080 -8.544 1.00 95.88 154 MET A CA 1
ATOM 1231 C C . MET A 1 154 ? 15.446 -25.229 -9.226 1.00 95.88 154 MET A C 1
ATOM 1233 O O . MET A 1 154 ? 14.279 -25.623 -9.328 1.00 95.88 154 MET A O 1
ATOM 1237 N N . TYR A 1 155 ? 15.871 -24.076 -9.719 1.00 95.56 155 TYR A N 1
ATOM 1238 C CA . TYR A 1 155 ? 15.070 -23.150 -10.500 1.00 95.56 155 TYR A CA 1
ATOM 1239 C C . TYR A 1 155 ? 15.506 -23.152 -11.959 1.00 95.56 155 TYR A C 1
ATOM 1241 O O . TYR A 1 155 ? 16.664 -23.416 -12.269 1.00 95.56 155 TYR A O 1
ATOM 1249 N N . GLU A 1 156 ? 14.582 -22.816 -12.852 1.00 96.06 156 GLU A N 1
ATOM 1250 C CA . GLU A 1 156 ? 14.865 -22.581 -14.266 1.00 96.06 156 GLU A CA 1
ATOM 1251 C C . GLU A 1 156 ? 14.275 -21.249 -14.738 1.00 96.06 156 GLU A C 1
ATOM 1253 O O . GLU A 1 156 ? 13.242 -20.797 -14.233 1.00 96.06 156 GLU A O 1
ATOM 1258 N N . LYS A 1 157 ? 14.918 -20.629 -15.727 1.00 95.38 157 LYS A N 1
ATOM 1259 C CA . LYS A 1 157 ? 14.442 -19.406 -16.377 1.00 95.38 157 LYS A CA 1
ATOM 1260 C C . LYS A 1 157 ? 14.673 -19.492 -17.878 1.00 95.38 157 LYS A C 1
ATOM 1262 O O . LYS A 1 157 ? 15.802 -19.691 -18.317 1.00 95.38 157 LYS A O 1
ATOM 1267 N N . GLU A 1 158 ? 13.592 -19.372 -18.643 1.00 93.56 158 GLU A N 1
ATOM 1268 C CA . GLU A 1 158 ? 13.650 -19.246 -20.101 1.00 93.56 158 GLU A CA 1
ATOM 1269 C C . GLU A 1 158 ? 14.072 -17.826 -20.478 1.00 93.56 158 GLU A C 1
ATOM 1271 O O . GLU A 1 158 ? 13.638 -16.850 -19.858 1.00 93.56 158 GLU A O 1
ATOM 1276 N N . LEU A 1 159 ? 14.941 -17.729 -21.476 1.00 90.25 159 LEU A N 1
ATOM 1277 C CA . LEU A 1 159 ? 15.509 -16.488 -21.973 1.00 90.25 159 LEU A CA 1
ATOM 1278 C C . LEU A 1 159 ? 14.976 -16.231 -23.386 1.00 90.25 159 LEU A C 1
ATOM 1280 O O . LEU A 1 159 ? 14.973 -17.127 -24.226 1.00 90.25 159 LEU A O 1
ATOM 1284 N N . CYS A 1 160 ? 14.523 -15.006 -23.651 1.00 72.62 160 CYS A N 1
ATOM 1285 C CA . CYS A 1 160 ? 14.088 -14.589 -24.983 1.00 72.62 160 CYS A CA 1
ATOM 1286 C C . CYS A 1 160 ? 15.158 -13.695 -25.614 1.00 72.62 160 CYS A C 1
ATOM 1288 O O . CYS A 1 160 ? 15.565 -12.704 -25.006 1.00 72.62 160 CYS A O 1
ATOM 1290 N N . THR A 1 161 ? 15.560 -14.000 -26.846 1.00 54.41 161 THR A N 1
ATOM 1291 C CA . THR A 1 161 ? 16.428 -13.136 -27.656 1.00 54.41 161 THR A CA 1
ATOM 1292 C C . THR A 1 161 ? 15.655 -11.914 -28.161 1.00 54.41 161 THR A C 1
ATOM 1294 O O . THR A 1 161 ? 14.488 -12.025 -28.548 1.00 54.41 161 THR A O 1
ATOM 1297 N N . ALA A 1 162 ? 16.308 -10.749 -28.215 1.00 44.78 162 ALA A N 1
ATOM 1298 C CA . ALA A 1 162 ? 15.703 -9.489 -28.666 1.00 44.78 162 ALA A CA 1
ATOM 1299 C C . ALA A 1 162 ? 15.192 -9.512 -30.129 1.00 44.78 162 ALA A C 1
ATOM 1301 O O . ALA A 1 162 ? 14.363 -8.680 -30.495 1.00 44.78 162 ALA A O 1
ATOM 1302 N N . ASP A 1 163 ? 15.602 -10.498 -30.935 1.00 35.19 163 ASP A N 1
ATOM 1303 C CA . ASP A 1 163 ? 15.242 -10.627 -32.355 1.00 35.19 163 ASP A CA 1
ATOM 1304 C C . ASP A 1 163 ? 13.914 -11.367 -32.632 1.00 35.19 163 ASP A C 1
ATOM 1306 O O . ASP A 1 163 ? 13.517 -11.531 -33.786 1.00 35.19 163 ASP A O 1
ATOM 1310 N N . ALA A 1 164 ? 13.162 -11.775 -31.603 1.00 33.62 164 ALA A N 1
ATOM 1311 C CA . ALA A 1 164 ? 11.892 -12.498 -31.766 1.00 33.62 164 ALA A CA 1
ATOM 1312 C C . ALA A 1 164 ? 10.657 -11.603 -32.046 1.00 33.62 164 ALA A C 1
ATOM 1314 O O . ALA A 1 164 ? 9.521 -12.046 -31.881 1.00 33.62 164 ALA A O 1
ATOM 1315 N N . PHE A 1 165 ? 10.850 -10.358 -32.498 1.00 35.75 165 PHE A N 1
ATOM 1316 C CA . PHE A 1 165 ? 9.778 -9.499 -33.025 1.00 35.75 165 PHE A CA 1
ATOM 1317 C C . PHE A 1 165 ? 9.971 -9.262 -34.529 1.00 35.75 165 PHE A C 1
ATOM 1319 O O . PHE A 1 165 ? 10.280 -8.159 -34.979 1.00 35.75 165 PHE A O 1
ATOM 1326 N N . GLY A 1 166 ? 9.784 -10.325 -35.313 1.00 24.88 166 GLY A N 1
ATOM 1327 C CA . GLY A 1 166 ? 9.799 -10.304 -36.774 1.00 24.88 166 GLY A CA 1
ATOM 1328 C C . GLY A 1 166 ? 8.495 -10.845 -37.358 1.00 24.88 166 GLY A C 1
ATOM 1329 O O . GLY A 1 166 ? 8.237 -12.034 -37.253 1.00 24.88 166 GLY A O 1
ATOM 1330 N N . ASP A 1 167 ? 7.732 -9.932 -37.965 1.00 26.70 167 ASP A N 1
ATOM 1331 C CA . ASP A 1 167 ? 6.582 -10.078 -38.874 1.00 26.70 167 ASP A CA 1
ATOM 1332 C C . ASP A 1 167 ? 5.379 -10.968 -38.485 1.00 26.70 167 ASP A C 1
ATOM 1334 O O . ASP A 1 167 ? 5.456 -12.033 -37.881 1.00 26.70 167 ASP A O 1
ATOM 1338 N N . GLY A 1 168 ? 4.191 -10.450 -38.800 1.00 35.56 168 GLY A N 1
ATOM 1339 C CA . GLY A 1 168 ? 2.931 -11.103 -38.502 1.00 35.56 168 GLY A CA 1
ATOM 1340 C C . GLY A 1 168 ? 2.622 -12.250 -39.457 1.00 35.56 168 GLY A C 1
ATOM 1341 O O . GLY A 1 168 ? 2.420 -12.036 -40.648 1.00 35.56 168 GLY A O 1
ATOM 1342 N N . SER A 1 169 ? 2.375 -13.433 -38.898 1.00 24.89 169 SER A N 1
ATOM 1343 C CA . SER A 1 169 ? 1.423 -14.388 -39.462 1.00 24.89 169 SER A CA 1
ATOM 1344 C C . SER A 1 169 ? 0.945 -15.369 -38.396 1.00 24.89 169 SER A C 1
ATOM 1346 O O . SER A 1 169 ? 1.727 -16.091 -37.787 1.00 24.89 169 SER A O 1
ATOM 1348 N N . LEU A 1 170 ? -0.376 -15.438 -38.234 1.00 34.00 170 LEU A N 1
ATOM 1349 C CA . LEU A 1 170 ? -1.093 -16.537 -37.591 1.00 34.00 170 LEU A CA 1
ATOM 1350 C C . LEU A 1 170 ? -0.575 -17.893 -38.096 1.00 34.00 170 LEU A C 1
ATOM 1352 O O . LEU A 1 170 ? -0.483 -18.084 -39.307 1.00 34.00 170 LEU A O 1
ATOM 1356 N N . ASN A 1 171 ? -0.315 -18.829 -37.179 1.00 24.50 171 ASN A N 1
ATOM 1357 C CA . ASN A 1 171 ? -0.674 -20.244 -37.323 1.00 24.50 171 ASN A CA 1
ATOM 1358 C C . ASN A 1 171 ? -0.483 -20.981 -35.989 1.00 24.50 171 ASN A C 1
ATOM 1360 O O . ASN A 1 171 ? 0.624 -21.340 -35.600 1.00 24.50 171 ASN A O 1
ATOM 1364 N N . ALA A 1 172 ? -1.599 -21.232 -35.307 1.00 26.47 172 ALA A N 1
ATOM 1365 C CA . ALA A 1 172 ? -1.679 -22.248 -34.267 1.00 26.47 172 ALA A CA 1
ATOM 1366 C C . ALA A 1 172 ? -1.546 -23.641 -34.913 1.00 26.47 172 ALA A C 1
ATOM 1368 O O . ALA A 1 172 ? -2.230 -23.895 -35.911 1.00 26.47 172 ALA A O 1
ATOM 1369 N N . PRO A 1 173 ? -0.732 -24.568 -34.378 1.00 25.89 173 PRO A N 1
ATOM 1370 C CA . PRO A 1 173 ? -0.790 -25.948 -34.812 1.00 25.89 173 PRO A CA 1
ATOM 1371 C C . PRO A 1 173 ? -1.903 -26.680 -34.057 1.00 25.89 173 PRO A C 1
ATOM 1373 O O . PRO A 1 173 ? -1.970 -26.681 -32.828 1.00 25.89 173 PRO A O 1
ATOM 1376 N N . ALA A 1 174 ? -2.782 -27.290 -34.846 1.00 23.97 174 ALA A N 1
ATOM 1377 C CA . ALA A 1 174 ? -3.794 -28.237 -34.419 1.00 23.97 174 ALA A CA 1
ATOM 1378 C C . ALA A 1 174 ? -3.178 -29.607 -34.070 1.00 23.97 174 ALA A C 1
ATOM 1380 O O . ALA A 1 174 ? -2.246 -30.065 -34.726 1.00 23.97 174 ALA A O 1
ATOM 1381 N N . ASP A 1 175 ? -3.800 -30.241 -33.077 1.00 24.84 175 ASP A N 1
ATOM 1382 C CA . ASP A 1 175 ? -3.960 -31.677 -32.834 1.00 24.84 175 ASP A CA 1
ATOM 1383 C C . ASP A 1 175 ? -2.737 -32.611 -32.745 1.00 24.84 175 ASP A C 1
ATOM 1385 O O . ASP A 1 175 ? -2.182 -33.079 -33.738 1.00 24.84 175 ASP A O 1
ATOM 1389 N N . ALA A 1 176 ? -2.512 -33.104 -31.521 1.00 25.62 176 ALA A N 1
ATOM 1390 C CA . ALA A 1 176 ? -2.364 -34.538 -31.266 1.00 25.62 176 ALA A CA 1
ATOM 1391 C C . ALA A 1 176 ? -3.012 -34.894 -29.912 1.00 25.62 176 ALA A C 1
ATOM 1393 O O . ALA A 1 176 ? -2.563 -34.472 -28.849 1.00 25.62 176 ALA A O 1
ATOM 1394 N N . ALA A 1 177 ? -4.114 -35.642 -29.978 1.00 26.62 177 ALA A N 1
ATOM 1395 C CA . ALA A 1 177 ? -4.948 -36.061 -28.856 1.00 26.62 177 ALA A CA 1
ATOM 1396 C C . ALA A 1 177 ? -4.463 -37.352 -28.161 1.00 26.62 177 ALA A C 1
ATOM 1398 O O . ALA A 1 177 ? -3.719 -38.134 -28.752 1.00 26.62 177 ALA A O 1
ATOM 1399 N N . SER A 1 178 ? -5.065 -37.602 -26.981 1.00 24.75 178 SER A N 1
ATOM 1400 C CA . SER A 1 178 ? -5.117 -38.830 -26.146 1.00 24.75 178 SER A CA 1
ATOM 1401 C C . SER A 1 178 ? -4.171 -38.799 -24.930 1.00 24.75 178 SER A C 1
ATOM 1403 O O . SER A 1 178 ? -2.965 -38.762 -25.107 1.00 24.75 178 SER A O 1
ATOM 1405 N N . SER A 1 179 ? -4.608 -38.849 -23.663 1.00 24.62 179 SER A N 1
ATOM 1406 C CA . SER A 1 179 ? -5.769 -39.542 -23.076 1.00 24.62 179 SER A CA 1
ATOM 1407 C C . SER A 1 179 ? -6.139 -39.037 -21.667 1.00 24.62 179 SER A C 1
ATOM 1409 O O . SER A 1 179 ? -5.254 -38.682 -20.897 1.00 24.62 179 SER A O 1
ATOM 1411 N N . ALA A 1 180 ? -7.420 -39.231 -21.323 1.00 27.25 180 ALA A N 1
ATOM 1412 C CA . ALA A 1 180 ? -8.039 -39.310 -19.988 1.00 27.25 180 ALA A CA 1
ATOM 1413 C C . ALA A 1 180 ? -8.438 -37.989 -19.296 1.00 27.25 180 ALA A C 1
ATOM 1415 O O . ALA A 1 180 ? -7.697 -37.374 -18.539 1.00 27.25 180 ALA A O 1
ATOM 1416 N N . SER A 1 181 ? -9.700 -37.642 -19.549 1.00 28.36 181 SER A N 1
ATOM 1417 C CA . SER A 1 181 ? -10.530 -36.611 -18.936 1.00 28.36 181 SER A CA 1
ATOM 1418 C C . SER A 1 181 ? -10.728 -36.789 -17.426 1.00 28.36 181 SER A C 1
ATOM 1420 O O . SER A 1 181 ? -11.219 -37.829 -16.978 1.00 28.36 181 SER A O 1
ATOM 1422 N N . ALA A 1 182 ? -10.508 -35.713 -16.678 1.00 29.86 182 ALA A N 1
ATOM 1423 C CA . ALA A 1 182 ? -11.359 -35.359 -15.551 1.00 29.86 182 ALA A CA 1
ATOM 1424 C C . ALA A 1 182 ? -11.936 -33.974 -15.868 1.00 29.86 182 ALA A C 1
ATOM 1426 O O . ALA A 1 182 ? -11.210 -32.983 -15.854 1.00 29.86 182 ALA A O 1
ATOM 1427 N N . ASP A 1 183 ? -13.215 -33.936 -16.243 1.00 30.25 183 ASP A N 1
ATOM 1428 C CA . ASP A 1 183 ? -13.967 -32.705 -16.478 1.00 30.25 183 ASP A CA 1
ATOM 1429 C C . ASP A 1 183 ? -13.971 -31.859 -15.198 1.00 30.25 183 ASP A C 1
ATOM 1431 O O . ASP A 1 183 ? -14.686 -32.162 -14.241 1.00 30.25 183 ASP A O 1
ATOM 1435 N N . VAL A 1 184 ? -13.178 -30.788 -15.177 1.00 40.78 184 VAL A N 1
ATOM 1436 C CA . VAL A 1 184 ? -13.423 -29.655 -14.282 1.00 40.78 184 VAL A CA 1
ATOM 1437 C C . VAL A 1 184 ? -14.276 -28.680 -15.091 1.00 40.78 184 VAL A C 1
ATOM 1439 O O . VAL A 1 184 ? -13.804 -28.203 -16.126 1.00 40.78 184 VAL A O 1
ATOM 1442 N N . PRO A 1 185 ? -15.537 -28.415 -14.706 1.00 37.66 185 PRO A N 1
ATOM 1443 C CA . PRO A 1 185 ? -16.371 -27.481 -15.447 1.00 37.66 185 PRO A CA 1
ATOM 1444 C C . PRO A 1 185 ? -15.693 -26.109 -15.454 1.00 37.66 185 PRO A C 1
ATOM 1446 O O . PRO A 1 185 ? -15.149 -25.677 -14.438 1.00 37.66 185 PRO A O 1
ATOM 1449 N N . ALA A 1 186 ? -15.706 -25.440 -16.609 1.00 43.31 186 ALA A N 1
ATOM 1450 C CA . ALA A 1 186 ? -15.246 -24.065 -16.732 1.00 43.31 186 ALA A CA 1
ATOM 1451 C C . ALA A 1 186 ? -16.096 -23.180 -15.806 1.00 43.31 186 ALA A C 1
ATOM 1453 O O . ALA A 1 186 ? -17.257 -22.894 -16.092 1.00 43.31 186 ALA A O 1
ATOM 1454 N N . THR A 1 187 ? -15.516 -22.826 -14.664 1.00 48.28 187 THR A N 1
ATOM 1455 C CA . THR A 1 187 ? -16.073 -21.936 -13.647 1.00 48.28 187 THR A CA 1
ATOM 1456 C C . THR A 1 187 ? -16.184 -20.524 -14.217 1.00 48.28 187 THR A C 1
ATOM 1458 O O . THR A 1 187 ? -15.261 -20.067 -14.898 1.00 48.28 187 THR A O 1
ATOM 1461 N N . GLY A 1 188 ? -17.304 -19.838 -13.978 1.00 48.72 188 GLY A N 1
ATOM 1462 C CA . GLY A 1 188 ? -17.495 -18.453 -14.413 1.00 48.72 188 GLY A CA 1
ATOM 1463 C C . GLY A 1 188 ? -16.469 -17.492 -13.787 1.00 48.72 188 GLY A C 1
ATOM 1464 O O . GLY A 1 188 ? -15.735 -17.872 -12.874 1.00 48.72 188 GLY A O 1
ATOM 1465 N N . PRO A 1 189 ? -16.387 -16.232 -14.254 1.00 59.59 189 PRO A N 1
ATOM 1466 C CA . PRO A 1 189 ? -15.481 -15.242 -13.666 1.00 59.59 189 PRO A CA 1
ATOM 1467 C C . PRO A 1 189 ? -15.737 -15.017 -12.164 1.00 59.59 189 PRO A C 1
ATOM 1469 O O . PRO A 1 189 ? -14.775 -14.856 -11.415 1.00 59.59 189 PRO A O 1
ATOM 1472 N N . ASP A 1 190 ? -16.996 -15.095 -11.723 1.00 61.50 190 ASP A N 1
ATOM 1473 C CA . ASP A 1 190 ? -17.379 -14.972 -10.308 1.00 61.50 190 ASP A CA 1
ATOM 1474 C C . ASP A 1 190 ? -16.899 -16.181 -9.486 1.00 61.50 190 ASP A C 1
ATOM 1476 O O . ASP A 1 190 ? -16.229 -16.014 -8.469 1.00 61.50 190 ASP A O 1
ATOM 1480 N N . ASP A 1 191 ? -17.095 -17.401 -10.000 1.00 70.25 191 ASP A N 1
ATOM 1481 C CA . ASP A 1 191 ? -16.603 -18.639 -9.376 1.00 70.25 191 ASP A CA 1
ATOM 1482 C C . ASP A 1 191 ? -15.065 -18.635 -9.201 1.00 70.25 191 ASP A C 1
ATOM 1484 O O . ASP A 1 191 ? -14.520 -19.230 -8.267 1.00 70.25 191 ASP A O 1
ATOM 1488 N N . ALA A 1 192 ? -14.337 -17.966 -10.104 1.00 75.75 192 ALA A N 1
ATOM 1489 C CA . ALA A 1 192 ? -12.885 -17.829 -10.018 1.00 75.75 192 ALA A CA 1
ATOM 1490 C C . ALA A 1 192 ? -12.441 -16.833 -8.931 1.00 75.75 192 ALA A C 1
ATOM 1492 O O . ALA A 1 192 ? -11.384 -17.029 -8.327 1.00 75.75 192 ALA A O 1
ATOM 1493 N N . ILE A 1 193 ? -13.216 -15.774 -8.679 1.00 83.88 193 ILE A N 1
ATOM 1494 C CA . ILE A 1 193 ? -12.963 -14.825 -7.583 1.00 83.88 193 ILE A CA 1
ATOM 1495 C C . ILE A 1 193 ? -13.268 -15.492 -6.242 1.00 83.88 193 ILE A C 1
ATOM 1497 O O . ILE A 1 193 ? -12.435 -15.432 -5.338 1.00 83.88 193 ILE A O 1
ATOM 1501 N N . ASP A 1 194 ? -14.397 -16.193 -6.139 1.00 83.75 194 ASP A N 1
ATOM 1502 C CA . ASP A 1 194 ? -14.796 -16.900 -4.919 1.00 83.75 194 ASP A CA 1
ATOM 1503 C C . ASP A 1 194 ? -13.762 -17.948 -4.507 1.00 83.75 194 ASP A C 1
ATOM 1505 O O . ASP A 1 194 ? -13.394 -18.047 -3.335 1.00 83.75 194 ASP A O 1
ATOM 1509 N N . ARG A 1 195 ? -13.204 -18.675 -5.481 1.00 86.88 195 ARG A N 1
ATOM 1510 C CA . ARG A 1 195 ? -12.108 -19.610 -5.221 1.00 86.88 195 ARG A CA 1
ATOM 1511 C C . ARG A 1 195 ? -10.856 -18.914 -4.681 1.00 86.88 195 ARG A C 1
ATOM 1513 O O . ARG A 1 195 ? -10.289 -19.384 -3.704 1.00 86.88 195 ARG A O 1
ATOM 1520 N N . LYS A 1 196 ? -10.441 -17.787 -5.269 1.00 86.88 196 LYS A N 1
ATOM 1521 C CA . LYS A 1 196 ? -9.272 -17.020 -4.792 1.00 86.88 196 LYS A CA 1
ATOM 1522 C C . LYS A 1 196 ? -9.478 -16.473 -3.381 1.00 86.88 196 LYS A C 1
ATOM 1524 O O . LYS A 1 196 ? -8.539 -16.432 -2.595 1.00 86.88 196 LYS A O 1
ATOM 1529 N N . LEU A 1 197 ? -10.697 -16.049 -3.058 1.00 88.06 197 LEU A N 1
ATOM 1530 C CA . LEU A 1 197 ? -11.055 -15.599 -1.715 1.00 88.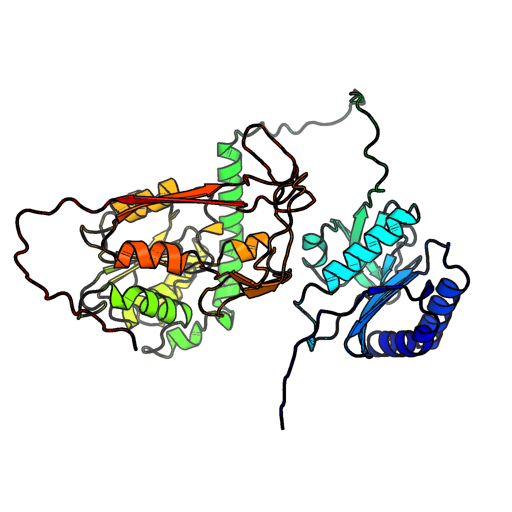06 197 LEU A CA 1
ATOM 1531 C C . LEU A 1 197 ? -10.999 -16.743 -0.702 1.00 88.06 197 LEU A C 1
ATOM 1533 O O . LEU A 1 197 ? -10.494 -16.542 0.400 1.00 88.06 197 LEU A O 1
ATOM 1537 N N . ALA A 1 198 ? -11.469 -17.934 -1.080 1.00 86.62 198 ALA A N 1
ATOM 1538 C CA . ALA A 1 198 ? -11.340 -19.131 -0.255 1.00 86.62 198 ALA A CA 1
ATOM 1539 C C . ALA A 1 198 ? -9.864 -19.503 -0.030 1.00 86.62 198 ALA A C 1
ATOM 1541 O O . ALA A 1 198 ? -9.460 -19.681 1.115 1.00 86.62 198 ALA A O 1
ATOM 1542 N N . ASP A 1 199 ? -9.046 -19.503 -1.087 1.00 86.94 199 ASP A N 1
ATOM 1543 C CA . ASP A 1 199 ? -7.603 -19.758 -0.986 1.00 86.94 199 ASP A CA 1
ATOM 1544 C C . ASP A 1 199 ? -6.913 -18.725 -0.067 1.00 86.94 199 ASP A C 1
ATOM 1546 O O . ASP A 1 199 ? -6.066 -19.077 0.756 1.00 86.94 199 ASP A O 1
ATOM 1550 N N . ASN A 1 200 ? -7.298 -17.444 -0.159 1.00 89.25 200 ASN A N 1
ATOM 1551 C CA . ASN A 1 200 ? -6.804 -16.395 0.735 1.00 89.25 200 ASN A CA 1
ATOM 1552 C C . ASN A 1 200 ? -7.230 -16.629 2.187 1.00 89.25 200 ASN A C 1
ATOM 1554 O O . ASN A 1 200 ? -6.418 -16.426 3.087 1.00 89.25 200 ASN A O 1
ATOM 1558 N N . ARG A 1 201 ? -8.478 -17.044 2.429 1.00 90.75 201 ARG A N 1
ATOM 1559 C CA . ARG A 1 201 ? -8.976 -17.348 3.776 1.00 90.75 201 ARG A CA 1
ATOM 1560 C C . ARG A 1 201 ? -8.194 -18.498 4.400 1.00 90.75 201 ARG A C 1
ATOM 1562 O O . ARG A 1 201 ? -7.694 -18.329 5.506 1.00 90.75 201 ARG A O 1
ATOM 1569 N N . ASP A 1 202 ? -8.024 -19.601 3.676 1.00 88.69 202 ASP A N 1
ATOM 1570 C CA . ASP A 1 202 ? -7.239 -20.752 4.136 1.00 88.69 202 ASP A CA 1
ATOM 1571 C C . ASP A 1 202 ? -5.784 -20.334 4.421 1.00 88.69 202 ASP A C 1
ATOM 1573 O O . ASP A 1 202 ? -5.208 -20.677 5.453 1.00 88.69 202 ASP A O 1
ATOM 1577 N N . ASN A 1 203 ? -5.199 -19.497 3.556 1.00 90.19 203 ASN A N 1
ATOM 1578 C CA . ASN A 1 203 ? -3.857 -18.962 3.774 1.00 90.19 203 ASN A CA 1
ATOM 1579 C C . ASN A 1 203 ? -3.759 -18.075 5.026 1.00 90.19 203 ASN A C 1
ATOM 1581 O O . ASN A 1 203 ? -2.767 -18.140 5.752 1.00 90.19 203 ASN A O 1
ATOM 1585 N N . TRP A 1 204 ? -4.756 -17.225 5.273 1.00 91.69 204 TRP A N 1
ATOM 1586 C CA . TRP A 1 204 ? -4.801 -16.370 6.458 1.00 91.69 204 TRP A CA 1
ATOM 1587 C C . TRP A 1 204 ? -5.094 -17.154 7.737 1.00 91.69 204 TRP A C 1
ATOM 1589 O O . TRP A 1 204 ? -4.577 -16.780 8.792 1.00 91.69 204 TRP A O 1
ATOM 1599 N N . ASP A 1 205 ? -5.827 -18.265 7.643 1.00 91.50 205 ASP A N 1
ATOM 1600 C CA . ASP A 1 205 ? -5.999 -19.201 8.749 1.00 91.50 205 ASP A CA 1
ATOM 1601 C C . ASP A 1 205 ? -4.655 -19.818 9.170 1.00 91.50 205 ASP A C 1
ATOM 1603 O O . ASP A 1 205 ? -4.324 -19.803 10.358 1.00 91.50 205 ASP A O 1
ATOM 1607 N N . ASP A 1 206 ? -3.831 -20.253 8.212 1.00 86.38 206 ASP A N 1
ATOM 1608 C CA . ASP A 1 206 ? -2.475 -20.747 8.490 1.00 86.38 206 ASP A CA 1
ATOM 1609 C C . ASP A 1 206 ? -1.568 -19.652 9.084 1.00 86.38 206 ASP A C 1
ATOM 1611 O O . ASP A 1 206 ? -0.820 -19.887 10.041 1.00 86.38 206 ASP A O 1
ATOM 1615 N N . ARG A 1 207 ? -1.635 -18.425 8.544 1.00 87.88 207 ARG A N 1
ATOM 1616 C CA . ARG A 1 207 ? -0.844 -17.285 9.046 1.00 87.88 207 ARG A CA 1
ATOM 1617 C C . ARG A 1 207 ? -1.217 -16.894 10.466 1.00 87.88 207 ARG A C 1
ATOM 1619 O O . ARG A 1 207 ? -0.330 -16.479 11.205 1.00 87.88 207 ARG A O 1
ATOM 1626 N N . ALA A 1 208 ? -2.485 -17.019 10.857 1.00 90.25 208 ALA A N 1
ATOM 1627 C CA . ALA A 1 208 ? -2.956 -16.610 12.177 1.00 90.25 208 ALA A CA 1
ATOM 1628 C C . ALA A 1 208 ? -2.163 -17.273 13.311 1.00 90.25 208 ALA A C 1
ATOM 1630 O O . ALA A 1 208 ? -1.762 -16.587 14.252 1.00 90.25 208 ALA A O 1
ATOM 1631 N N . ALA A 1 209 ? -1.870 -18.571 13.185 1.00 85.38 209 ALA A N 1
ATOM 1632 C CA . ALA A 1 209 ? -1.066 -19.299 14.163 1.00 85.38 209 ALA A CA 1
ATOM 1633 C C . ALA A 1 209 ? 0.371 -18.754 14.233 1.00 85.38 209 ALA A C 1
ATOM 1635 O O . ALA A 1 209 ? 0.863 -18.419 15.309 1.00 85.38 209 ALA A O 1
ATOM 1636 N N . VAL A 1 210 ? 1.016 -18.584 13.074 1.00 86.88 210 VAL A N 1
ATOM 1637 C CA . VAL A 1 210 ? 2.388 -18.054 12.977 1.00 86.88 210 VAL A CA 1
ATOM 1638 C C . VAL A 1 210 ? 2.478 -16.633 13.539 1.00 86.88 210 VAL A C 1
ATOM 1640 O O . VAL A 1 210 ? 3.417 -16.293 14.253 1.00 86.88 210 VAL A O 1
ATOM 1643 N N . HIS A 1 211 ? 1.499 -15.789 13.225 1.00 89.50 211 HIS A N 1
ATOM 1644 C CA . HIS A 1 211 ? 1.457 -14.391 13.636 1.00 89.50 211 HIS A CA 1
ATOM 1645 C C . HIS A 1 211 ? 1.200 -14.236 15.135 1.00 89.50 211 HIS A C 1
ATOM 1647 O O . HIS A 1 211 ? 1.871 -13.427 15.779 1.00 89.50 211 HIS A O 1
ATOM 1653 N N . ALA A 1 212 ? 0.296 -15.037 15.704 1.00 86.38 212 ALA A N 1
ATOM 1654 C CA . ALA A 1 212 ? 0.018 -15.034 17.138 1.00 86.38 212 ALA A CA 1
ATOM 1655 C C . ALA A 1 212 ? 1.247 -15.420 17.988 1.00 86.38 212 ALA A C 1
ATOM 1657 O O . ALA A 1 212 ? 1.382 -14.934 19.109 1.00 86.38 212 ALA A O 1
ATOM 1658 N N . GLU A 1 213 ? 2.148 -16.252 17.456 1.00 85.38 213 GLU A N 1
ATOM 1659 C CA . GLU A 1 213 ? 3.399 -16.664 18.115 1.00 85.38 213 GLU A CA 1
ATOM 1660 C C . GLU A 1 213 ? 4.590 -15.738 17.810 1.00 85.38 213 GLU A C 1
ATOM 1662 O O . GLU A 1 213 ? 5.653 -15.856 18.423 1.00 85.38 213 GLU A O 1
ATOM 1667 N N . SER A 1 214 ? 4.436 -14.812 16.862 1.00 81.62 214 SER A N 1
ATOM 1668 C CA . SER A 1 214 ? 5.525 -13.950 16.400 1.00 81.62 214 SER A CA 1
ATOM 1669 C C . SER A 1 214 ? 5.808 -12.784 17.354 1.00 81.62 214 SER A C 1
ATOM 1671 O O . SER A 1 214 ? 4.909 -12.227 17.986 1.00 81.62 214 SER A O 1
ATOM 1673 N N . GLU A 1 215 ? 7.061 -12.324 17.380 1.00 83.44 215 GLU A N 1
ATOM 1674 C CA . GLU A 1 215 ? 7.440 -11.114 18.124 1.00 83.44 215 GLU A CA 1
ATOM 1675 C C . GLU A 1 215 ? 6.826 -9.830 17.539 1.00 83.44 215 GLU A C 1
ATOM 1677 O O . GLU A 1 215 ? 6.688 -8.839 18.251 1.00 83.44 215 GLU A O 1
ATOM 1682 N N . PHE A 1 216 ? 6.431 -9.839 16.260 1.00 78.50 216 PHE A N 1
ATOM 1683 C CA . PHE A 1 216 ? 5.932 -8.657 15.552 1.00 78.50 216 PHE A CA 1
ATOM 1684 C C . PHE A 1 216 ? 4.632 -8.106 16.148 1.00 78.50 216 PHE A C 1
ATOM 1686 O O . PHE A 1 216 ? 4.479 -6.895 16.281 1.00 78.50 216 PHE A O 1
ATOM 1693 N N . TYR A 1 217 ? 3.704 -8.991 16.519 1.00 87.88 217 TYR A N 1
ATOM 1694 C CA . TYR A 1 217 ? 2.401 -8.600 17.064 1.00 87.88 217 TYR A CA 1
ATOM 1695 C C . TYR A 1 217 ? 2.427 -8.324 18.574 1.00 87.88 217 TYR A C 1
ATOM 1697 O O . TYR A 1 217 ? 1.404 -7.936 19.137 1.00 87.88 217 TYR A O 1
ATOM 1705 N N . GLU A 1 218 ? 3.576 -8.524 19.235 1.00 92.75 218 GLU A N 1
ATOM 1706 C CA . GLU A 1 218 ? 3.796 -8.242 20.660 1.00 92.75 218 GLU A CA 1
ATOM 1707 C C . GLU A 1 218 ? 2.663 -8.764 21.579 1.00 92.75 218 GLU A C 1
ATOM 1709 O O . GLU A 1 218 ? 2.314 -8.136 22.582 1.00 92.75 218 GLU A O 1
ATOM 1714 N N . VAL A 1 219 ? 2.078 -9.928 21.260 1.00 95.38 219 VAL A N 1
ATOM 1715 C CA . VAL A 1 219 ? 0.865 -10.453 21.921 1.00 95.38 219 VAL A CA 1
ATOM 1716 C C . VAL A 1 219 ? 1.043 -10.567 23.436 1.00 95.38 219 VAL A C 1
ATOM 1718 O O . VAL A 1 219 ? 0.188 -10.121 24.201 1.00 95.38 219 VAL A O 1
ATOM 1721 N N . GLU A 1 220 ? 2.175 -11.103 23.897 1.00 96.00 220 GLU A N 1
ATOM 1722 C CA . GLU A 1 220 ? 2.449 -11.240 25.333 1.00 96.00 220 GLU A CA 1
ATOM 1723 C C . GLU A 1 220 ? 2.604 -9.890 26.041 1.00 96.00 220 GLU A C 1
ATOM 1725 O O . GLU A 1 220 ? 2.224 -9.751 27.206 1.00 96.00 220 GLU A O 1
ATOM 1730 N N . ARG A 1 221 ? 3.111 -8.865 25.347 1.00 96.44 221 ARG A N 1
ATOM 1731 C CA . ARG A 1 221 ? 3.177 -7.502 25.885 1.00 96.44 221 ARG A CA 1
ATOM 1732 C C . ARG A 1 221 ? 1.783 -6.898 26.002 1.00 96.44 221 ARG A C 1
ATOM 1734 O O . ARG A 1 221 ? 1.452 -6.352 27.050 1.00 96.44 221 ARG A O 1
ATOM 1741 N N . LEU A 1 222 ? 0.950 -7.055 24.972 1.00 96.94 222 LEU A N 1
ATOM 1742 C CA . LEU A 1 222 ? -0.445 -6.621 25.004 1.00 96.94 222 LEU A CA 1
ATOM 1743 C C . LEU A 1 222 ? -1.206 -7.298 26.150 1.00 96.94 222 LEU A C 1
ATOM 1745 O O . LEU A 1 222 ? -1.937 -6.629 26.873 1.00 96.94 222 LEU A O 1
ATOM 1749 N N . VAL A 1 223 ? -1.006 -8.597 26.372 1.00 97.00 223 VAL A N 1
ATOM 1750 C CA . VAL A 1 223 ? -1.655 -9.333 27.468 1.00 97.00 223 VAL A CA 1
ATOM 1751 C C . VAL A 1 223 ? -1.159 -8.885 28.849 1.00 97.00 223 VAL A C 1
ATOM 1753 O O . VAL A 1 223 ? -1.967 -8.741 29.765 1.00 97.00 223 VAL A O 1
ATOM 1756 N N . SER A 1 224 ? 0.149 -8.681 29.019 1.00 96.94 224 SER A N 1
ATOM 1757 C CA . SER A 1 224 ? 0.759 -8.408 30.330 1.00 96.94 224 SER A CA 1
ATOM 1758 C C . SER A 1 224 ? 0.682 -6.946 30.779 1.00 96.94 224 SER A C 1
ATOM 1760 O O . SER A 1 224 ? 0.665 -6.688 31.984 1.00 96.94 224 SER A O 1
ATOM 1762 N N . ASP A 1 225 ? 0.606 -6.000 29.842 1.00 97.50 225 ASP A N 1
ATOM 1763 C CA . ASP A 1 225 ? 0.529 -4.563 30.109 1.00 97.50 225 ASP A CA 1
ATOM 1764 C C . ASP A 1 225 ? -0.829 -3.994 29.653 1.00 97.50 225 ASP A C 1
ATOM 1766 O O . ASP A 1 225 ? -1.039 -3.795 28.454 1.00 97.50 225 ASP A O 1
ATOM 1770 N N . PRO A 1 226 ? -1.756 -3.684 30.582 1.00 95.00 226 PRO A N 1
ATOM 1771 C CA . PRO A 1 226 ? -3.054 -3.091 30.260 1.00 95.00 226 PRO A CA 1
ATOM 1772 C C . PRO A 1 226 ? -2.992 -1.706 29.603 1.00 95.00 226 PRO A C 1
ATOM 1774 O O . PRO A 1 226 ? -3.991 -1.277 29.030 1.00 95.00 226 PRO A O 1
ATOM 1777 N N . ALA A 1 227 ? -1.860 -1.000 29.696 1.00 96.00 227 ALA A N 1
ATOM 1778 C CA . ALA A 1 227 ? -1.667 0.315 29.088 1.00 96.00 227 ALA A CA 1
ATOM 1779 C C . ALA A 1 227 ? -1.014 0.240 27.698 1.00 96.00 227 ALA A C 1
ATOM 1781 O O . ALA A 1 227 ? -0.962 1.251 26.999 1.00 96.00 227 ALA A O 1
ATOM 1782 N N . TYR A 1 228 ? -0.517 -0.929 27.283 1.00 97.69 228 TYR A N 1
ATOM 1783 C CA . TYR A 1 228 ? 0.132 -1.074 25.984 1.00 97.69 228 TYR A CA 1
ATOM 1784 C C . TYR A 1 228 ? -0.875 -0.932 24.835 1.00 97.69 228 TYR A C 1
ATOM 1786 O O . TYR A 1 228 ? -1.928 -1.569 24.828 1.00 97.69 228 TYR A O 1
ATOM 1794 N N . VAL A 1 229 ? -0.517 -0.123 23.846 1.00 97.38 229 VAL A N 1
ATOM 1795 C CA . VAL A 1 229 ? -1.227 0.071 22.577 1.00 97.38 229 VAL A CA 1
ATOM 1796 C C . VAL A 1 229 ? -0.252 -0.345 21.483 1.00 97.38 229 VAL A C 1
ATOM 1798 O O . VAL A 1 229 ? 0.924 0.027 21.546 1.00 97.38 229 VAL A O 1
ATOM 1801 N N . SER A 1 230 ? -0.712 -1.116 20.496 1.00 95.12 230 SER A N 1
ATOM 1802 C CA . SER A 1 230 ? 0.156 -1.507 19.385 1.00 95.12 230 SER A CA 1
ATOM 1803 C C . SER A 1 230 ? 0.665 -0.272 18.634 1.00 95.12 230 SER A C 1
ATOM 1805 O O . SER A 1 230 ? -0.027 0.741 18.501 1.00 95.12 230 SER A O 1
ATOM 1807 N N . GLY A 1 231 ? 1.884 -0.346 18.097 1.00 93.38 231 GLY A N 1
ATOM 1808 C CA . GLY A 1 231 ? 2.435 0.768 17.321 1.00 93.38 231 GLY A CA 1
ATOM 1809 C C . GLY A 1 231 ? 1.598 1.107 16.080 1.00 93.38 231 GLY A C 1
ATOM 1810 O O . GLY A 1 231 ? 1.582 2.258 15.652 1.00 93.38 231 GLY A O 1
ATOM 1811 N N . VAL A 1 232 ? 0.905 0.115 15.510 1.00 92.81 232 VAL A N 1
ATOM 1812 C CA . VAL A 1 232 ? -0.010 0.280 14.370 1.00 92.81 232 VAL A CA 1
ATOM 1813 C C . VAL A 1 232 ? -1.228 1.101 14.794 1.00 92.81 232 VAL A C 1
ATOM 1815 O O . VAL A 1 232 ? -1.427 2.188 14.253 1.00 92.81 232 VAL A O 1
ATOM 1818 N N . ALA A 1 233 ? -1.956 0.658 15.825 1.00 95.88 233 ALA A N 1
ATOM 1819 C CA . ALA A 1 233 ? -3.141 1.353 16.326 1.00 95.88 233 ALA A CA 1
ATOM 1820 C C . ALA A 1 233 ? -2.822 2.767 16.840 1.00 95.88 233 ALA A C 1
ATOM 1822 O O . ALA A 1 233 ? -3.613 3.689 16.659 1.00 95.88 233 ALA A O 1
ATOM 1823 N N . GLN A 1 234 ? -1.642 2.969 17.436 1.00 96.19 234 GLN A N 1
ATOM 1824 C CA . GLN A 1 234 ? -1.195 4.291 17.875 1.00 96.19 234 GLN A CA 1
ATOM 1825 C C . GLN A 1 234 ? -1.056 5.273 16.698 1.00 96.19 234 GLN A C 1
ATOM 1827 O O . GLN A 1 234 ? -1.555 6.395 16.772 1.00 96.19 234 GLN A O 1
ATOM 1832 N N . ARG A 1 235 ? -0.427 4.853 15.592 1.00 96.00 235 ARG A N 1
ATOM 1833 C CA . ARG A 1 235 ? -0.293 5.689 14.383 1.00 96.00 235 ARG A CA 1
ATOM 1834 C C . ARG A 1 235 ? -1.635 5.928 13.693 1.00 96.00 235 ARG A C 1
ATOM 1836 O O . ARG A 1 235 ? -1.876 7.023 13.191 1.00 96.00 235 ARG A O 1
ATOM 1843 N N . ASP A 1 236 ? -2.510 4.925 13.691 1.00 96.38 236 ASP A N 1
ATOM 1844 C CA . ASP A 1 236 ? -3.879 5.058 13.182 1.00 96.38 236 ASP A CA 1
ATOM 1845 C C . ASP A 1 236 ? -4.650 6.118 13.983 1.00 96.38 236 ASP A C 1
ATOM 1847 O O . ASP A 1 236 ? -5.264 7.023 13.414 1.00 96.38 236 ASP A O 1
ATOM 1851 N N . PHE A 1 237 ? -4.557 6.067 15.313 1.00 96.56 237 PHE A N 1
ATOM 1852 C CA . PHE A 1 237 ? -5.178 7.051 16.191 1.00 96.56 237 PHE A CA 1
ATOM 1853 C C . PHE A 1 237 ? -4.623 8.462 15.976 1.00 96.56 237 PHE A C 1
ATOM 1855 O O . PHE A 1 237 ? -5.399 9.410 15.928 1.00 96.56 237 PHE A O 1
ATOM 1862 N N . GLU A 1 238 ? -3.313 8.623 15.791 1.00 95.88 238 GLU A N 1
ATOM 1863 C CA . GLU A 1 238 ? -2.695 9.928 15.509 1.00 95.88 238 GLU A CA 1
ATOM 1864 C C . GLU A 1 238 ? -3.229 10.565 14.217 1.00 95.88 238 GLU A C 1
ATOM 1866 O O . GLU A 1 238 ? -3.497 11.769 14.189 1.00 95.88 238 GLU A O 1
ATOM 1871 N N . ALA A 1 239 ? -3.451 9.766 13.169 1.00 93.81 239 ALA A N 1
ATOM 1872 C CA . ALA A 1 239 ? -4.054 10.236 11.922 1.00 93.81 239 ALA A CA 1
ATOM 1873 C C . ALA A 1 239 ? -5.531 10.638 12.096 1.00 93.81 239 ALA A C 1
ATOM 1875 O O . ALA A 1 239 ? -6.007 11.589 11.465 1.00 93.81 239 ALA A O 1
ATOM 1876 N N . LEU A 1 240 ? -6.247 9.929 12.971 1.00 95.06 240 LEU A N 1
ATOM 1877 C CA . LEU A 1 240 ? -7.668 10.130 13.242 1.00 95.06 240 LEU A CA 1
ATOM 1878 C C . LEU A 1 240 ? -7.945 11.265 14.241 1.00 95.06 240 LEU A C 1
ATOM 1880 O O . LEU A 1 240 ? -8.975 11.925 14.133 1.00 95.06 240 LEU A O 1
ATOM 1884 N N . ALA A 1 241 ? -7.043 11.524 15.191 1.00 94.44 241 ALA A N 1
ATOM 1885 C CA . ALA A 1 241 ? -7.299 12.324 16.391 1.00 94.44 241 ALA A CA 1
ATOM 1886 C C . ALA A 1 241 ? -7.872 13.720 16.110 1.00 94.44 241 ALA A C 1
ATOM 1888 O O . ALA A 1 241 ? -8.762 14.176 16.821 1.00 94.44 241 ALA A O 1
ATOM 1889 N N . ARG A 1 242 ? -7.407 14.389 15.047 1.00 93.25 242 ARG A N 1
ATOM 1890 C CA . ARG A 1 242 ? -7.878 15.734 14.662 1.00 93.25 242 ARG A CA 1
ATOM 1891 C C . ARG A 1 242 ? -9.306 15.774 14.108 1.00 93.25 242 ARG A C 1
ATOM 1893 O O . ARG A 1 242 ? -9.856 16.857 13.942 1.00 93.25 242 ARG A O 1
ATOM 1900 N N . HIS A 1 243 ? -9.863 14.612 13.782 1.00 94.62 243 HIS A N 1
ATOM 1901 C CA . HIS A 1 243 ? -11.206 14.445 13.227 1.00 94.62 243 HIS A CA 1
ATOM 1902 C C . HIS A 1 243 ? -12.202 13.918 14.263 1.00 94.62 243 HIS A C 1
ATOM 1904 O O . HIS A 1 243 ? -13.382 13.776 13.961 1.00 94.62 243 HIS A O 1
ATOM 1910 N N . LEU A 1 244 ? -11.736 13.625 15.479 1.00 96.31 244 LEU A N 1
ATOM 1911 C CA . LEU A 1 244 ? -12.578 13.209 16.595 1.00 96.31 244 LEU A CA 1
ATOM 1912 C C . LEU A 1 244 ? -13.064 14.426 17.402 1.00 96.31 244 LEU A C 1
ATOM 1914 O O . LEU A 1 244 ? -12.475 15.507 17.318 1.00 96.31 244 LEU A O 1
ATOM 1918 N N . PRO A 1 245 ? -14.117 14.265 18.224 1.00 94.62 245 PRO A N 1
ATOM 1919 C CA . PRO A 1 245 ? -14.488 15.260 19.226 1.00 94.62 245 PRO A CA 1
ATOM 1920 C C . PRO A 1 245 ? -13.333 15.566 20.191 1.00 94.62 245 PRO A C 1
ATOM 1922 O O . PRO A 1 245 ? -12.412 14.768 20.352 1.00 94.62 245 PRO A O 1
ATOM 1925 N N . GLU A 1 246 ? -13.424 16.674 20.933 1.00 93.69 246 GLU A N 1
ATOM 1926 C CA . GLU A 1 246 ? -12.423 17.044 21.956 1.00 93.69 246 GLU A CA 1
ATOM 1927 C C . GLU A 1 246 ? -12.212 15.956 23.027 1.00 93.69 246 GLU A C 1
ATOM 1929 O O . GLU A 1 246 ? -11.155 15.879 23.649 1.00 93.69 246 GLU A O 1
ATOM 1934 N N . THR A 1 247 ? -13.206 15.090 23.234 1.00 94.81 247 THR A N 1
ATOM 1935 C CA . THR A 1 247 ? -13.141 13.936 24.140 1.00 94.81 247 THR A CA 1
ATOM 1936 C C . THR A 1 247 ? -12.360 12.745 23.570 1.00 94.81 247 THR A C 1
ATOM 1938 O O . THR A 1 247 ? -12.244 11.717 24.239 1.00 94.81 247 THR A O 1
ATOM 1941 N N . GLY A 1 248 ? -11.845 12.841 22.342 1.00 96.06 248 GLY A N 1
ATOM 1942 C CA . GLY A 1 248 ? -11.222 11.734 21.625 1.00 96.06 248 GLY A CA 1
ATOM 1943 C C . GLY A 1 248 ? -12.211 10.587 21.413 1.00 96.06 248 GLY A C 1
ATOM 1944 O O . GLY A 1 248 ? -13.347 10.804 20.996 1.00 96.06 248 GLY A O 1
ATOM 1945 N N . LEU A 1 249 ? -11.788 9.364 21.741 1.00 97.94 249 LEU A N 1
ATOM 1946 C CA . LEU A 1 249 ? -12.620 8.159 21.632 1.00 97.94 249 LEU A CA 1
ATOM 1947 C C . LEU A 1 249 ? -13.563 7.941 22.825 1.00 97.94 249 LEU A C 1
ATOM 1949 O O . LEU A 1 249 ? -14.373 7.014 22.795 1.00 97.94 249 LEU A O 1
ATOM 1953 N N . ALA A 1 250 ? -13.489 8.771 23.871 1.00 97.56 250 ALA A N 1
ATOM 1954 C CA . ALA A 1 250 ? -14.300 8.570 25.065 1.00 97.56 250 ALA A CA 1
ATOM 1955 C C . ALA A 1 250 ? -15.800 8.614 24.728 1.00 97.56 250 ALA A C 1
ATOM 1957 O O . ALA A 1 250 ? -16.317 9.614 24.233 1.00 97.56 250 ALA A O 1
ATOM 1958 N N . GLY A 1 251 ? -16.499 7.513 25.017 1.00 96.94 251 GLY A N 1
ATOM 1959 C CA . GLY A 1 251 ? -17.924 7.341 24.714 1.00 96.94 251 GLY A CA 1
ATOM 1960 C C . GLY A 1 251 ? -18.222 6.761 23.326 1.00 96.94 251 GLY A C 1
ATOM 1961 O O . GLY A 1 251 ? -19.330 6.257 23.125 1.00 96.94 251 GLY A O 1
ATOM 1962 N N . LEU A 1 252 ? -17.242 6.758 22.418 1.00 98.56 252 LEU A N 1
ATOM 1963 C CA . LEU A 1 252 ? -17.404 6.331 21.031 1.00 98.56 252 LEU A CA 1
ATOM 1964 C C . LEU A 1 252 ? -17.279 4.813 20.874 1.00 98.56 252 LEU A C 1
ATOM 1966 O O . LEU A 1 252 ? -16.559 4.138 21.614 1.00 98.56 252 LEU A O 1
ATOM 1970 N N . SER A 1 253 ? -18.000 4.288 19.892 1.00 98.75 253 SER A N 1
ATOM 1971 C CA . SER A 1 253 ? -17.930 2.909 19.424 1.00 98.75 253 SER A CA 1
ATOM 1972 C C . SER A 1 253 ? -17.068 2.805 18.167 1.00 98.75 253 SER A C 1
ATOM 1974 O O . SER A 1 253 ? -17.209 3.607 17.244 1.00 98.75 253 SER A O 1
ATOM 1976 N N . VAL A 1 254 ? -16.182 1.808 18.141 1.00 98.81 254 VAL A N 1
ATOM 1977 C CA . VAL A 1 254 ? -15.234 1.568 17.048 1.00 98.81 254 VAL A CA 1
ATOM 1978 C C . VAL A 1 254 ? -15.510 0.209 16.411 1.00 98.81 254 VAL A C 1
ATOM 1980 O O . VAL A 1 254 ? -15.597 -0.796 17.116 1.00 98.81 254 VAL A O 1
ATOM 1983 N N . LEU A 1 255 ? -15.595 0.165 15.084 1.00 98.81 255 LEU A N 1
ATOM 1984 C CA . LEU A 1 255 ? -15.513 -1.068 14.303 1.00 98.81 255 LEU A CA 1
ATOM 1985 C C . LEU A 1 255 ? -14.173 -1.122 13.569 1.00 98.81 255 LEU A C 1
ATOM 1987 O O . LEU A 1 255 ? -13.871 -0.262 12.750 1.00 98.81 255 LEU A O 1
ATOM 1991 N N . HIS A 1 256 ? -13.389 -2.156 13.839 1.00 98.62 256 HIS A N 1
ATOM 1992 C CA . HIS A 1 256 ? -12.135 -2.462 13.171 1.00 98.62 256 HIS A CA 1
ATOM 1993 C C . HIS A 1 256 ? -12.367 -3.577 12.143 1.00 98.62 256 HIS A C 1
ATOM 1995 O O . HIS A 1 256 ? -12.573 -4.738 12.505 1.00 98.62 256 HIS A O 1
ATOM 2001 N N . LEU A 1 257 ? -12.374 -3.216 10.861 1.00 98.44 257 LEU A N 1
ATOM 2002 C CA . LEU A 1 257 ? -12.513 -4.153 9.748 1.00 98.44 257 LEU A CA 1
ATOM 2003 C C . LEU A 1 257 ? -11.171 -4.823 9.438 1.00 98.44 257 LEU A C 1
ATOM 2005 O O . LEU A 1 257 ? -10.137 -4.161 9.466 1.00 98.44 257 LEU A O 1
ATOM 2009 N N . GLN A 1 258 ? -11.222 -6.110 9.083 1.00 97.62 258 GLN A N 1
ATOM 2010 C CA . GLN A 1 258 ? -10.061 -6.962 8.781 1.00 97.62 258 GLN A CA 1
ATOM 2011 C C . GLN A 1 258 ? -9.102 -7.036 9.976 1.00 97.62 258 GLN A C 1
ATOM 2013 O O . GLN A 1 258 ? -7.902 -6.791 9.873 1.00 97.62 258 GLN A O 1
ATOM 2018 N N . CYS A 1 259 ? -9.670 -7.316 11.153 1.00 97.62 259 CYS A N 1
ATOM 2019 C CA . CYS A 1 259 ? -8.976 -7.152 12.424 1.00 97.62 259 CYS A CA 1
ATOM 2020 C C . CYS A 1 259 ? -7.911 -8.210 12.723 1.00 97.62 259 CYS A C 1
ATOM 2022 O O . CYS A 1 259 ? -7.207 -8.089 13.733 1.00 97.62 259 CYS A O 1
ATOM 2024 N N . HIS A 1 260 ? -7.831 -9.262 11.909 1.00 97.50 260 HIS A N 1
ATOM 2025 C CA . HIS A 1 260 ? -6.932 -10.389 12.078 1.00 97.50 260 HIS A CA 1
ATOM 2026 C C . HIS A 1 260 ? -6.984 -10.940 13.519 1.00 97.50 260 HIS A C 1
ATOM 2028 O O . HIS A 1 260 ? -8.066 -11.210 14.046 1.00 97.50 260 HIS A O 1
ATOM 2034 N N . ILE A 1 261 ? -5.835 -11.084 14.187 1.00 97.75 261 ILE A N 1
ATOM 2035 C CA . ILE A 1 261 ? -5.721 -11.582 15.567 1.00 97.75 261 ILE A CA 1
ATOM 2036 C C . ILE A 1 261 ? -6.111 -10.549 16.646 1.00 97.75 261 ILE A C 1
ATOM 2038 O O . ILE A 1 261 ? -5.894 -10.778 17.833 1.00 97.75 261 ILE A O 1
ATOM 2042 N N . GLY A 1 262 ? -6.689 -9.403 16.272 1.00 97.50 262 GLY A N 1
ATOM 2043 C CA . GLY A 1 262 ? -7.400 -8.502 17.185 1.00 97.50 262 GLY A CA 1
ATOM 2044 C C . GLY A 1 262 ? -6.544 -7.646 18.124 1.00 97.50 262 GLY A C 1
ATOM 2045 O O . GLY A 1 262 ? -7.109 -6.964 18.983 1.00 97.50 262 GLY A O 1
ATOM 2046 N N . THR A 1 263 ? -5.217 -7.625 17.974 1.00 97.38 263 THR A N 1
ATOM 2047 C CA . THR A 1 263 ? -4.311 -6.800 18.801 1.00 97.38 263 THR A CA 1
ATOM 2048 C C . THR A 1 263 ? -4.663 -5.315 18.735 1.00 97.38 263 THR A C 1
ATOM 2050 O O . THR A 1 263 ? -4.691 -4.615 19.752 1.00 97.38 263 THR A O 1
ATOM 2053 N N . ASP A 1 264 ? -5.011 -4.843 17.542 1.00 97.50 264 ASP A N 1
ATOM 2054 C CA . ASP A 1 264 ? -5.352 -3.444 17.303 1.00 97.50 264 ASP A CA 1
ATOM 2055 C C . ASP A 1 264 ? -6.790 -3.150 17.751 1.00 97.50 264 ASP A C 1
ATOM 2057 O O . ASP A 1 264 ? -7.047 -2.109 18.349 1.00 97.50 264 ASP A O 1
ATOM 2061 N N . THR A 1 265 ? -7.712 -4.114 17.608 1.00 98.44 265 THR A N 1
ATOM 2062 C CA . THR A 1 265 ? -9.079 -4.023 18.163 1.00 98.44 265 THR A CA 1
ATOM 2063 C C . THR A 1 265 ? -9.059 -3.792 19.675 1.00 98.44 265 THR A C 1
ATOM 2065 O O . THR A 1 265 ? -9.771 -2.932 20.187 1.00 98.44 265 THR A O 1
ATOM 2068 N N . ILE A 1 266 ? -8.208 -4.525 20.397 1.00 98.56 266 ILE A N 1
ATOM 2069 C CA . ILE A 1 266 ? -8.004 -4.344 21.841 1.00 98.56 266 ILE A CA 1
ATOM 2070 C C . ILE A 1 266 ? -7.364 -2.982 22.130 1.00 98.56 266 ILE A C 1
ATOM 2072 O O . ILE A 1 266 ? -7.731 -2.309 23.095 1.00 98.56 266 ILE A O 1
ATOM 2076 N N . SER A 1 267 ? -6.423 -2.558 21.287 1.00 98.31 267 SER A N 1
ATOM 2077 C CA . SER A 1 267 ? -5.746 -1.267 21.422 1.00 98.31 267 SER A CA 1
ATOM 2078 C C . SER A 1 267 ? -6.724 -0.087 21.329 1.00 98.31 267 SER A C 1
ATOM 2080 O O . SER A 1 267 ? -6.584 0.861 22.099 1.00 98.31 267 SER A O 1
ATOM 2082 N N . TRP A 1 268 ? -7.776 -0.165 20.505 1.00 98.38 268 TRP A N 1
ATOM 2083 C CA . TRP A 1 268 ? -8.828 0.864 20.444 1.00 98.38 268 TRP A CA 1
ATOM 2084 C C . TRP A 1 268 ? -9.572 1.063 21.774 1.00 98.38 268 TRP A C 1
ATOM 2086 O O . TRP A 1 268 ? -9.847 2.203 22.152 1.00 98.38 268 TRP A O 1
ATOM 2096 N N . LEU A 1 269 ? -9.833 -0.010 22.532 1.00 98.44 269 LEU A N 1
ATOM 2097 C CA . LEU A 1 269 ? -10.408 0.097 23.884 1.00 98.44 269 LEU A CA 1
ATOM 2098 C C . LEU A 1 269 ? -9.460 0.841 24.833 1.00 98.44 269 LEU A C 1
ATOM 2100 O O . LEU A 1 269 ? -9.886 1.693 25.610 1.00 98.44 269 LEU A O 1
ATOM 2104 N N . ARG A 1 270 ? -8.158 0.552 24.750 1.00 98.06 270 ARG A N 1
ATOM 2105 C CA . ARG A 1 270 ? -7.124 1.183 25.592 1.00 98.06 270 ARG A CA 1
ATOM 2106 C C . ARG A 1 270 ? -6.887 2.648 25.239 1.00 98.06 270 ARG A C 1
ATOM 2108 O O . ARG A 1 270 ? -6.587 3.444 26.123 1.00 98.06 270 ARG A O 1
ATOM 2115 N N . LEU A 1 271 ? -7.103 3.009 23.977 1.00 97.69 271 LEU A N 1
ATOM 2116 C CA . LEU A 1 271 ? -7.122 4.389 23.488 1.00 97.69 271 LEU A CA 1
ATOM 2117 C C . LEU A 1 271 ? -8.393 5.161 23.900 1.00 97.69 271 LEU A C 1
ATOM 2119 O O . LEU A 1 271 ? -8.531 6.341 23.580 1.00 97.69 271 LEU A O 1
ATOM 2123 N N . GLY A 1 272 ? -9.305 4.527 24.644 1.00 97.25 272 GLY A N 1
ATOM 2124 C CA . GLY A 1 272 ? -10.443 5.178 25.287 1.00 97.25 272 GLY A CA 1
ATOM 2125 C C . GLY A 1 272 ? -11.788 4.953 24.602 1.00 97.25 272 GLY A C 1
ATOM 2126 O O . GLY A 1 272 ? -12.774 5.542 25.049 1.00 97.25 272 GLY A O 1
ATOM 2127 N N . ALA A 1 273 ? -11.861 4.114 23.560 1.00 98.38 273 ALA A N 1
ATOM 2128 C CA . ALA A 1 273 ? -13.144 3.725 22.982 1.00 98.38 273 ALA A CA 1
ATOM 2129 C C . ALA A 1 273 ? -14.022 3.054 24.045 1.00 98.38 273 ALA A C 1
ATOM 2131 O O . ALA A 1 273 ? -13.568 2.194 24.801 1.00 98.38 273 ALA A O 1
ATOM 2132 N N . ARG A 1 274 ? -15.305 3.425 24.086 1.00 98.25 274 ARG A N 1
ATOM 2133 C CA . ARG A 1 274 ? -16.289 2.787 24.977 1.00 98.25 274 ARG A CA 1
ATOM 2134 C C . ARG A 1 274 ? -16.490 1.321 24.609 1.00 98.25 274 ARG A C 1
ATOM 2136 O O . ARG A 1 274 ? -16.818 0.506 25.465 1.00 98.25 274 ARG A O 1
ATOM 2143 N N . GLU A 1 275 ? -16.377 1.023 23.323 1.00 98.00 275 GLU A N 1
ATOM 2144 C CA . GLU A 1 275 ? -16.709 -0.264 22.739 1.00 98.00 275 GLU A CA 1
ATOM 2145 C C . GLU A 1 275 ? -15.897 -0.465 21.458 1.00 98.00 275 GLU A C 1
ATOM 2147 O O . GLU A 1 275 ? -15.794 0.460 20.652 1.00 98.00 275 GLU A O 1
ATOM 2152 N N . ALA A 1 276 ? -15.358 -1.670 21.260 1.00 98.56 276 ALA A N 1
ATOM 2153 C CA . ALA A 1 276 ? -14.615 -2.035 20.060 1.00 98.56 276 ALA A CA 1
ATOM 2154 C C . ALA A 1 276 ? -15.095 -3.380 19.512 1.00 98.56 276 ALA A C 1
ATOM 2156 O O . ALA A 1 276 ? -15.204 -4.372 20.241 1.00 98.56 276 ALA A O 1
ATOM 2157 N N . TRP A 1 277 ? -15.390 -3.394 18.218 1.00 98.75 277 TRP A N 1
ATOM 2158 C CA . TRP A 1 277 ? -15.748 -4.581 17.458 1.00 98.75 277 TRP A CA 1
ATOM 2159 C C . TRP A 1 277 ? -14.652 -4.852 16.432 1.00 98.75 277 TRP A C 1
ATOM 2161 O O . TRP A 1 277 ? -14.183 -3.927 15.782 1.00 98.75 277 TRP A O 1
ATOM 2171 N N . GLY A 1 278 ? -14.228 -6.102 16.294 1.00 98.62 278 GLY A N 1
ATOM 2172 C CA . GLY A 1 278 ? -13.344 -6.567 15.231 1.00 98.62 278 GLY A CA 1
ATOM 2173 C C . GLY A 1 278 ? -14.111 -7.457 14.261 1.00 98.62 278 GLY A C 1
ATOM 2174 O O . GLY A 1 278 ? -14.874 -8.318 14.702 1.00 98.62 278 GLY A O 1
ATOM 2175 N N . LEU A 1 279 ? -13.913 -7.270 12.960 1.00 98.69 279 LEU A N 1
ATOM 2176 C CA . LEU A 1 279 ? -14.455 -8.152 11.930 1.00 98.69 279 LEU A CA 1
ATOM 2177 C C . LEU A 1 279 ? -13.325 -8.745 11.101 1.00 98.69 279 LEU A C 1
ATOM 2179 O O . LEU A 1 279 ? -12.467 -8.003 10.636 1.00 98.69 279 LEU A O 1
ATOM 2183 N N . ASP A 1 280 ? -13.336 -10.057 10.889 1.00 98.50 280 ASP A N 1
ATOM 2184 C CA . ASP A 1 280 ? -12.366 -10.731 10.024 1.00 98.50 280 ASP A CA 1
ATOM 2185 C C . ASP A 1 280 ? -12.970 -11.988 9.381 1.00 98.50 280 ASP A C 1
ATOM 2187 O O . ASP A 1 280 ? -13.814 -12.659 9.972 1.00 98.50 280 ASP A O 1
ATOM 2191 N N . PHE A 1 281 ? -12.553 -12.315 8.162 1.00 96.69 281 PHE A N 1
ATOM 2192 C CA . PHE A 1 281 ? -13.025 -13.492 7.424 1.00 96.69 281 PHE A CA 1
ATOM 2193 C C . PHE A 1 281 ? -12.355 -14.811 7.854 1.00 96.69 281 PHE A C 1
ATOM 2195 O O . PHE A 1 281 ? -12.866 -15.890 7.536 1.00 96.69 281 PHE A O 1
ATOM 2202 N N . SER A 1 282 ? -11.224 -14.737 8.570 1.00 97.62 282 SER A N 1
ATOM 2203 C CA . SER A 1 282 ? -10.439 -15.884 9.023 1.00 97.62 282 SER A CA 1
ATOM 2204 C C . SER A 1 282 ? -10.948 -16.367 10.390 1.00 97.62 282 SER A C 1
ATOM 2206 O O . SER A 1 282 ? -10.726 -15.704 11.414 1.00 97.62 282 SER A O 1
ATOM 2208 N N . PRO A 1 283 ? -11.617 -17.534 10.467 1.00 97.62 283 PRO A N 1
ATOM 2209 C CA . PRO A 1 283 ? -12.063 -18.091 11.741 1.00 97.62 283 PRO A CA 1
ATOM 2210 C C . PRO A 1 283 ? -10.894 -18.387 12.692 1.00 97.62 283 PRO A C 1
ATOM 2212 O O . PRO A 1 283 ? -11.053 -18.226 13.908 1.00 97.62 283 PRO A O 1
ATOM 2215 N N . ALA A 1 284 ? -9.717 -18.774 12.180 1.00 97.62 284 ALA A N 1
ATOM 2216 C CA . ALA A 1 284 ? -8.544 -19.006 13.022 1.00 97.62 284 ALA A CA 1
ATOM 2217 C C . ALA A 1 284 ? -8.032 -17.695 13.638 1.00 97.62 284 ALA A C 1
ATOM 2219 O O . ALA A 1 284 ? -7.783 -17.640 14.847 1.00 97.62 284 ALA A O 1
ATOM 2220 N N . SER A 1 285 ? -7.977 -16.615 12.850 1.00 98.00 285 SER A N 1
ATOM 2221 C CA . SER A 1 285 ? -7.631 -15.274 13.337 1.00 98.00 285 SER A CA 1
ATOM 2222 C C . SER A 1 285 ? -8.553 -14.836 14.471 1.00 98.00 285 SER A C 1
ATOM 2224 O O . SER A 1 285 ? -8.081 -14.427 15.531 1.00 98.00 285 SER A O 1
ATOM 2226 N N . LEU A 1 286 ? -9.867 -15.014 14.309 1.00 98.62 286 LEU A N 1
ATOM 2227 C CA . LEU A 1 286 ? -10.840 -14.651 15.340 1.00 98.62 286 LEU A CA 1
ATOM 2228 C C . LEU A 1 286 ? -10.794 -15.556 16.572 1.00 98.62 286 LEU A C 1
ATOM 2230 O O . LEU A 1 286 ? -11.107 -15.105 17.676 1.00 98.62 286 LEU A O 1
ATOM 2234 N N . SER A 1 287 ? -10.409 -16.823 16.418 1.00 98.50 287 SER A N 1
ATOM 2235 C CA . SER A 1 287 ? -10.135 -17.702 17.558 1.00 98.50 287 SER A CA 1
ATOM 2236 C C . SER A 1 287 ? -8.987 -17.143 18.406 1.00 98.50 287 SER A C 1
ATOM 2238 O O . SER A 1 287 ? -9.144 -16.987 19.620 1.00 98.50 287 SER A O 1
ATOM 2240 N N . HIS A 1 288 ? -7.877 -16.749 17.771 1.00 98.44 288 HIS A N 1
ATOM 2241 C CA . HIS A 1 288 ? -6.765 -16.082 18.454 1.00 98.44 288 HIS A CA 1
ATOM 2242 C C . HIS A 1 288 ? -7.178 -14.731 19.043 1.00 98.44 288 HIS A C 1
ATOM 2244 O O . HIS A 1 288 ? -6.887 -14.468 20.206 1.00 98.44 288 HIS A O 1
ATOM 2250 N N . ALA A 1 289 ? -7.925 -13.910 18.305 1.00 98.62 289 ALA A N 1
ATOM 2251 C CA . ALA A 1 289 ? -8.385 -12.608 18.777 1.00 98.62 289 ALA A CA 1
ATOM 2252 C C . ALA A 1 289 ? -9.219 -12.707 20.063 1.00 98.62 289 ALA A C 1
ATOM 2254 O O . ALA A 1 289 ? -8.982 -11.976 21.028 1.00 98.62 289 ALA A O 1
ATOM 2255 N N . ARG A 1 290 ? -10.150 -13.669 20.117 1.00 98.69 290 ARG A N 1
ATOM 2256 C CA . ARG A 1 290 ? -10.957 -13.948 21.315 1.00 98.69 290 ARG A CA 1
ATOM 2257 C C . ARG A 1 290 ? -10.100 -14.450 22.479 1.00 98.69 290 ARG A C 1
ATOM 2259 O O . ARG A 1 290 ? -10.334 -14.042 23.617 1.00 98.69 290 ARG A O 1
ATOM 2266 N N . ASP A 1 291 ? -9.111 -15.308 22.221 1.00 98.38 291 ASP A N 1
ATOM 2267 C CA . ASP A 1 291 ? -8.185 -15.779 23.257 1.00 98.38 291 ASP A CA 1
ATOM 2268 C C . ASP A 1 291 ? -7.332 -14.640 23.833 1.00 98.38 291 ASP A C 1
ATOM 2270 O O . ASP A 1 291 ? -7.251 -14.477 25.054 1.00 98.38 291 ASP A O 1
ATOM 2274 N N . ILE A 1 292 ? -6.753 -13.815 22.960 1.00 98.44 292 ILE A N 1
ATOM 2275 C CA . ILE A 1 292 ? -5.917 -12.673 23.331 1.00 98.44 292 ILE A CA 1
ATOM 2276 C C . ILE A 1 292 ? -6.740 -11.658 24.125 1.00 98.44 292 ILE A C 1
ATOM 2278 O O . ILE A 1 292 ? -6.311 -11.250 25.202 1.00 98.44 292 ILE A O 1
ATOM 2282 N N . ALA A 1 293 ? -7.946 -11.305 23.668 1.00 98.44 293 ALA A N 1
ATOM 2283 C CA . ALA A 1 293 ? -8.832 -10.385 24.384 1.00 98.44 293 ALA A CA 1
ATOM 2284 C C . ALA A 1 293 ? -9.189 -10.904 25.784 1.00 98.44 293 ALA A C 1
ATOM 2286 O O . ALA A 1 293 ? -9.055 -10.178 26.772 1.00 98.44 293 ALA A O 1
ATOM 2287 N N . ARG A 1 294 ? -9.537 -12.195 25.897 1.00 98.44 294 ARG A N 1
ATOM 2288 C CA . ARG A 1 294 ? -9.806 -12.859 27.182 1.00 98.44 294 ARG A CA 1
ATOM 2289 C C . ARG A 1 294 ? -8.600 -12.792 28.121 1.00 98.44 294 ARG A C 1
ATOM 2291 O O . ARG A 1 294 ? -8.769 -12.523 29.308 1.00 98.44 294 ARG A O 1
ATOM 2298 N N . ARG A 1 295 ? -7.392 -13.050 27.615 1.00 98.19 295 ARG A N 1
ATOM 2299 C CA . ARG A 1 295 ? -6.146 -13.001 28.400 1.00 98.19 295 ARG A CA 1
ATOM 2300 C C . ARG A 1 295 ? -5.771 -11.575 28.805 1.00 98.19 295 ARG A C 1
ATOM 2302 O O . ARG A 1 295 ? -5.304 -11.379 29.921 1.00 98.19 295 ARG A O 1
ATOM 2309 N N . ALA A 1 296 ? -6.019 -10.601 27.934 1.00 97.81 296 ALA A N 1
ATOM 2310 C CA . ALA A 1 296 ? -5.778 -9.179 28.166 1.00 97.81 296 ALA A CA 1
ATOM 2311 C C . ALA A 1 296 ? -6.860 -8.500 29.030 1.00 97.81 296 ALA A C 1
ATOM 2313 O O . ALA A 1 296 ? -6.732 -7.315 29.338 1.00 97.81 296 ALA A O 1
ATOM 2314 N N . GLY A 1 297 ? -7.931 -9.218 29.398 1.00 97.25 297 GLY A N 1
ATOM 2315 C CA . GLY A 1 297 ? -9.062 -8.663 30.147 1.00 97.25 297 GLY A CA 1
ATOM 2316 C C . GLY A 1 297 ? -9.848 -7.600 29.371 1.00 97.25 297 GLY A C 1
ATOM 2317 O O . GLY A 1 297 ? -10.434 -6.713 29.986 1.00 97.25 297 GLY A O 1
ATOM 2318 N N . ALA A 1 298 ? -9.825 -7.662 28.039 1.00 97.50 298 ALA A N 1
ATOM 2319 C CA . ALA A 1 298 ? -10.478 -6.707 27.154 1.00 97.50 298 ALA A CA 1
ATOM 2320 C C . ALA A 1 298 ? -11.832 -7.243 26.668 1.00 97.50 298 ALA A C 1
ATOM 2322 O O . ALA A 1 298 ? -11.919 -8.367 26.174 1.00 97.50 298 ALA A O 1
ATOM 2323 N N . ASP A 1 299 ? -12.877 -6.423 26.779 1.00 97.31 299 ASP A N 1
ATOM 2324 C CA . ASP A 1 299 ? -14.234 -6.751 26.327 1.00 97.31 299 ASP A CA 1
ATOM 2325 C C . ASP A 1 299 ? -14.454 -6.263 24.886 1.00 97.31 299 ASP A C 1
ATOM 2327 O O . ASP A 1 299 ? -15.083 -5.234 24.636 1.00 97.31 299 ASP A O 1
ATOM 2331 N N . ALA A 1 300 ? -13.835 -6.965 23.934 1.00 98.12 300 ALA A N 1
ATOM 2332 C CA . ALA A 1 300 ? -13.988 -6.717 22.502 1.00 98.12 300 ALA A CA 1
ATOM 2333 C C . ALA A 1 300 ? -14.923 -7.757 21.868 1.00 98.12 300 ALA A C 1
ATOM 2335 O O . ALA A 1 300 ? -14.848 -8.951 22.171 1.00 98.12 300 ALA A O 1
ATOM 2336 N N . THR A 1 301 ? -15.779 -7.313 20.946 1.00 98.56 301 THR A N 1
ATOM 2337 C CA . THR A 1 301 ? -16.666 -8.205 20.181 1.00 98.56 301 THR A CA 1
ATOM 2338 C C . THR A 1 301 ? -16.016 -8.581 18.853 1.00 98.56 301 THR A C 1
ATOM 2340 O O . THR A 1 301 ? -15.450 -7.725 18.187 1.00 98.56 301 THR A O 1
ATOM 2343 N N . PHE A 1 302 ? -16.104 -9.850 18.447 1.00 98.75 302 PHE A N 1
ATOM 2344 C CA . PHE A 1 302 ? -15.466 -10.352 17.225 1.00 98.75 302 PHE A CA 1
ATOM 2345 C C . PHE A 1 302 ? -16.459 -11.070 16.311 1.00 98.75 302 PHE A C 1
ATOM 2347 O O . PHE A 1 302 ? -17.041 -12.087 16.712 1.00 98.75 302 PHE A O 1
ATOM 2354 N N . VAL A 1 303 ? -16.604 -10.569 15.084 1.00 98.56 303 VAL A N 1
ATOM 2355 C CA . VAL A 1 303 ? -17.562 -11.036 14.071 1.00 98.56 303 VAL A CA 1
ATOM 2356 C C . VAL A 1 303 ? -16.815 -11.685 12.908 1.00 98.56 303 VAL A C 1
ATOM 2358 O O . VAL A 1 303 ? -15.886 -11.098 12.362 1.00 98.56 303 VAL A O 1
ATOM 2361 N N . GLU A 1 304 ? -17.218 -12.898 12.533 1.00 98.44 304 GLU A N 1
ATOM 2362 C CA . GLU A 1 304 ? -16.685 -13.572 11.344 1.00 98.44 304 GLU A CA 1
ATOM 2363 C C . GLU A 1 304 ? -17.399 -13.071 10.095 1.00 98.44 304 GLU A C 1
ATOM 2365 O O . GLU A 1 304 ? -18.631 -13.079 10.050 1.00 98.44 304 GLU A O 1
ATOM 2370 N N . GLY A 1 305 ? -16.641 -12.627 9.094 1.00 96.81 305 GLY A N 1
ATOM 2371 C CA . GLY A 1 305 ? -17.242 -12.044 7.906 1.00 96.81 305 GLY A CA 1
ATOM 2372 C C . GLY A 1 305 ? -16.280 -11.475 6.881 1.00 96.81 305 GLY A C 1
ATOM 2373 O O . GLY A 1 305 ? -15.165 -11.077 7.199 1.00 96.81 305 GLY A O 1
ATOM 2374 N N . ASP A 1 306 ? -16.766 -11.365 5.648 1.00 95.81 306 ASP A N 1
ATOM 2375 C CA . ASP A 1 306 ? -16.121 -10.569 4.609 1.00 95.81 306 ASP A CA 1
ATOM 2376 C C . ASP A 1 306 ? -16.423 -9.081 4.834 1.00 95.81 306 ASP A C 1
ATOM 2378 O O . ASP A 1 306 ? -17.587 -8.682 4.935 1.00 95.81 306 ASP A O 1
ATOM 2382 N N . A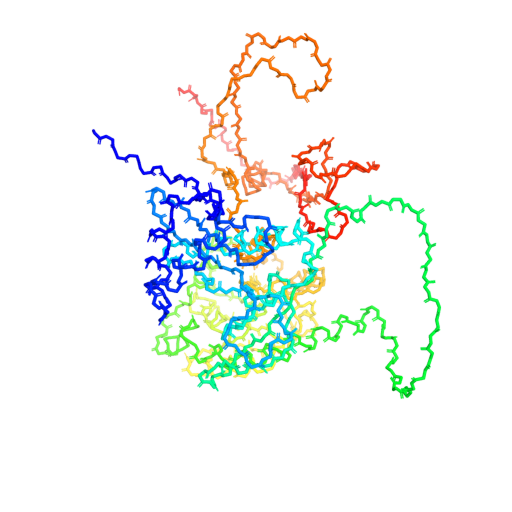LA A 1 307 ? -15.380 -8.252 4.894 1.00 96.38 307 ALA A N 1
ATOM 2383 C CA . ALA A 1 307 ? -15.511 -6.817 5.124 1.00 96.38 307 ALA A CA 1
ATOM 2384 C C . ALA A 1 307 ? -16.327 -6.097 4.035 1.00 96.38 307 ALA A C 1
ATOM 2386 O O . ALA A 1 307 ? -16.944 -5.071 4.321 1.00 96.38 307 ALA A O 1
ATOM 2387 N N . ARG A 1 308 ? -16.393 -6.648 2.814 1.00 95.50 308 ARG A N 1
ATOM 2388 C CA . ARG A 1 308 ? -17.241 -6.129 1.727 1.00 95.50 308 ARG A CA 1
ATOM 2389 C C . ARG A 1 308 ? -18.725 -6.170 2.066 1.00 95.50 308 ARG A C 1
ATOM 2391 O O . ARG A 1 308 ? -19.481 -5.328 1.598 1.00 95.50 308 ARG A O 1
ATOM 2398 N N . PHE A 1 309 ? -19.133 -7.113 2.911 1.00 96.69 309 PHE A N 1
ATOM 2399 C CA . PHE A 1 309 ? -20.529 -7.342 3.282 1.00 96.69 309 PHE A CA 1
ATOM 2400 C C . PHE A 1 309 ? -20.756 -7.201 4.790 1.00 96.69 309 PHE A C 1
ATOM 2402 O O . PHE A 1 309 ? -21.707 -7.763 5.335 1.00 96.69 309 PHE A O 1
ATOM 2409 N N . ALA A 1 310 ? -19.891 -6.449 5.476 1.00 97.38 310 ALA A N 1
ATOM 2410 C CA . ALA A 1 310 ? -19.951 -6.257 6.920 1.00 97.38 310 ALA A CA 1
ATOM 2411 C C . ALA A 1 310 ? -21.308 -5.704 7.392 1.00 97.38 310 ALA A C 1
ATOM 2413 O O . ALA A 1 310 ? -21.786 -6.103 8.456 1.00 97.38 310 ALA A O 1
ATOM 2414 N N . SER A 1 311 ? -21.964 -4.844 6.601 1.00 97.25 311 SER A N 1
ATOM 2415 C CA . SER A 1 311 ? -23.267 -4.262 6.964 1.00 97.25 311 SER A CA 1
ATOM 2416 C C . SER A 1 311 ? -24.402 -5.288 7.029 1.00 97.25 311 SER A C 1
ATOM 2418 O O . SER A 1 311 ? -25.402 -5.057 7.702 1.00 97.25 311 SER A O 1
ATOM 2420 N N . HIS A 1 312 ? -24.245 -6.458 6.403 1.00 97.62 312 HIS A N 1
ATOM 2421 C CA . HIS A 1 312 ? -25.202 -7.563 6.511 1.00 97.62 312 HIS A CA 1
ATOM 2422 C C . HIS A 1 312 ? -24.971 -8.443 7.747 1.00 97.62 312 HIS A C 1
ATOM 2424 O O . HIS A 1 312 ? -25.827 -9.256 8.098 1.00 97.62 312 HIS A O 1
ATOM 2430 N N . LEU A 1 313 ? -23.803 -8.320 8.380 1.00 97.56 313 LEU A N 1
ATOM 2431 C CA . LEU A 1 313 ? -23.357 -9.177 9.480 1.00 97.56 313 LEU A CA 1
ATOM 2432 C C . LEU A 1 313 ? -23.454 -8.480 10.839 1.00 97.56 313 LEU A C 1
ATOM 2434 O O . LEU A 1 313 ? -23.492 -9.145 11.875 1.00 97.56 313 LEU A O 1
ATOM 2438 N N . VAL A 1 314 ? -23.497 -7.147 10.840 1.00 96.69 314 VAL A N 1
ATOM 2439 C CA . VAL A 1 314 ? -23.530 -6.325 12.046 1.00 96.69 314 VAL A CA 1
ATOM 2440 C C . VAL A 1 314 ? -24.801 -5.478 12.062 1.00 96.69 314 VAL A C 1
ATOM 2442 O O . VAL A 1 314 ? -24.924 -4.505 11.329 1.00 96.69 314 VAL A O 1
ATOM 2445 N N . ASP A 1 315 ? -25.745 -5.836 12.935 1.00 94.94 315 ASP A N 1
ATOM 2446 C CA . ASP A 1 315 ? -27.048 -5.161 13.079 1.00 94.94 315 ASP A CA 1
ATOM 2447 C C . ASP A 1 315 ? -26.962 -3.912 13.980 1.00 94.94 315 ASP A C 1
ATOM 2449 O O . ASP A 1 315 ? -27.640 -3.800 15.003 1.00 94.94 315 ASP A O 1
ATOM 2453 N N . ARG A 1 316 ? -26.024 -3.008 13.664 1.00 96.69 316 ARG A N 1
ATOM 2454 C CA . ARG A 1 316 ? -25.835 -1.708 14.332 1.00 96.69 316 ARG A CA 1
ATOM 2455 C C . ARG A 1 316 ? -24.837 -0.824 13.589 1.00 96.69 316 ARG A C 1
ATOM 2457 O O . ARG A 1 316 ? -24.049 -1.303 12.785 1.00 96.69 316 ARG A O 1
ATOM 2464 N N . THR A 1 317 ? -24.797 0.448 13.971 1.00 98.50 317 THR A N 1
ATOM 2465 C CA . THR A 1 317 ? -23.824 1.436 13.489 1.00 98.50 317 THR A CA 1
ATOM 2466 C C . THR A 1 317 ? -22.779 1.804 14.552 1.00 98.50 317 THR A C 1
ATOM 2468 O O . THR A 1 317 ? -22.947 1.504 15.742 1.00 98.50 317 THR A O 1
ATOM 2471 N N . PHE A 1 318 ? -21.719 2.486 14.114 1.00 98.81 318 PHE A N 1
ATOM 2472 C CA . PHE A 1 318 ? -20.548 2.890 14.890 1.00 98.81 318 PHE A CA 1
ATOM 2473 C C . PHE A 1 318 ? -20.211 4.365 14.674 1.00 98.81 318 PHE A C 1
ATOM 2475 O O . PHE A 1 318 ? -20.507 4.943 13.627 1.00 98.81 318 PHE A O 1
ATOM 2482 N N . ASP A 1 319 ? -19.567 4.965 15.671 1.00 98.69 319 ASP A N 1
ATOM 2483 C CA . ASP A 1 319 ? -19.064 6.339 15.595 1.00 98.69 319 ASP A CA 1
ATOM 2484 C C . ASP A 1 319 ? -17.794 6.418 14.739 1.00 98.69 319 ASP A C 1
ATOM 2486 O O . ASP A 1 319 ? -17.564 7.402 14.034 1.00 98.69 319 ASP A O 1
ATOM 2490 N N . VAL A 1 320 ? -16.978 5.362 14.800 1.00 98.75 320 VAL A N 1
ATOM 2491 C CA . VAL A 1 320 ? -15.725 5.235 14.061 1.00 98.75 320 VAL A CA 1
ATOM 2492 C C . VAL A 1 320 ? -15.654 3.864 13.397 1.00 98.75 320 VAL A C 1
ATOM 2494 O O . VAL A 1 320 ? -15.869 2.839 14.045 1.00 98.75 320 VAL A O 1
ATOM 2497 N N . VAL A 1 321 ? -15.288 3.836 12.119 1.00 98.75 321 VAL A N 1
ATOM 2498 C CA . VAL A 1 321 ? -14.901 2.608 11.409 1.00 98.75 321 VAL A CA 1
ATOM 2499 C C . VAL A 1 321 ? -13.438 2.741 10.987 1.00 98.75 321 VAL A C 1
ATOM 2501 O O . VAL A 1 321 ? -13.025 3.798 10.513 1.00 98.75 321 VAL A O 1
ATOM 2504 N N . VAL A 1 322 ? -12.638 1.693 11.170 1.00 98.25 322 VAL A N 1
ATOM 2505 C CA . VAL A 1 322 ? -11.205 1.691 10.851 1.00 98.25 322 VAL A CA 1
ATOM 2506 C C . VAL A 1 322 ? -10.837 0.472 10.016 1.00 98.25 322 VAL A C 1
ATOM 2508 O O . VAL A 1 322 ? -11.242 -0.645 10.336 1.00 98.25 322 VAL A O 1
ATOM 2511 N N . THR A 1 323 ? -10.004 0.686 9.001 1.00 96.50 323 THR A N 1
ATOM 2512 C CA . THR A 1 323 ? -9.246 -0.352 8.294 1.00 96.50 323 THR A CA 1
ATOM 2513 C C . THR A 1 323 ? -7.754 -0.020 8.394 1.00 96.50 323 THR A C 1
ATOM 2515 O O . THR A 1 323 ? -7.315 1.040 7.938 1.00 96.50 323 THR A O 1
ATOM 2518 N N . GLY A 1 324 ? -6.995 -0.908 9.043 1.00 84.81 324 GLY A N 1
ATOM 2519 C CA . GLY A 1 324 ? -5.551 -0.771 9.254 1.00 84.81 324 GLY A CA 1
ATOM 2520 C C . GLY A 1 324 ? -4.710 -1.175 8.036 1.00 84.81 324 GLY A C 1
ATOM 2521 O O . GLY A 1 324 ? -5.224 -1.369 6.937 1.00 84.81 324 GLY A O 1
ATOM 2522 N N . THR A 1 325 ? -3.395 -1.297 8.232 1.00 87.19 325 THR A N 1
ATOM 2523 C CA . THR A 1 325 ? -2.421 -1.480 7.137 1.00 87.19 325 THR A CA 1
ATOM 2524 C C . THR A 1 325 ? -2.321 -2.908 6.628 1.00 87.19 325 THR A C 1
ATOM 2526 O O . THR A 1 325 ? -2.337 -3.849 7.417 1.00 87.19 325 THR A O 1
ATOM 2529 N N . GLY A 1 326 ? -2.123 -3.055 5.317 1.00 83.31 326 GLY A N 1
ATOM 2530 C CA . GLY A 1 326 ? -1.953 -4.323 4.619 1.00 83.31 326 GLY A CA 1
ATOM 2531 C C . GLY A 1 326 ? -3.271 -5.046 4.358 1.00 83.31 326 GLY A C 1
ATOM 2532 O O . GLY A 1 326 ? -3.272 -6.276 4.278 1.00 83.31 326 GLY A O 1
ATOM 2533 N N . ALA A 1 327 ? -4.390 -4.319 4.276 1.00 89.00 327 ALA A N 1
ATOM 2534 C CA . ALA A 1 327 ? -5.731 -4.888 4.347 1.00 89.00 327 ALA A CA 1
ATOM 2535 C C . ALA A 1 327 ? -6.470 -4.832 3.003 1.00 89.00 327 ALA A C 1
ATOM 2537 O O . ALA A 1 327 ? -6.999 -5.848 2.546 1.00 89.00 327 ALA A O 1
ATOM 2538 N N . ILE A 1 328 ? -6.508 -3.680 2.330 1.00 92.31 328 ILE A N 1
ATOM 2539 C CA . ILE A 1 328 ? -7.391 -3.495 1.164 1.00 92.31 328 ILE A CA 1
ATOM 2540 C C . ILE A 1 328 ? -6.907 -4.247 -0.081 1.00 92.31 328 ILE A C 1
ATOM 2542 O O . ILE A 1 328 ? -7.720 -4.591 -0.932 1.00 92.31 328 ILE A O 1
ATOM 2546 N N . THR A 1 329 ? -5.609 -4.562 -0.162 1.00 88.12 329 THR A N 1
ATOM 2547 C CA . THR A 1 329 ? -5.003 -5.330 -1.270 1.00 88.12 329 THR A CA 1
ATOM 2548 C C . THR A 1 329 ? -5.571 -6.755 -1.398 1.00 88.12 329 THR A C 1
ATOM 2550 O O . THR A 1 329 ? -5.512 -7.374 -2.458 1.00 88.12 329 THR A O 1
ATOM 2553 N N . TRP A 1 330 ? -6.195 -7.275 -0.334 1.00 89.94 330 TRP A N 1
ATOM 2554 C CA . TRP A 1 330 ? -6.830 -8.597 -0.320 1.00 89.94 330 TRP A CA 1
ATOM 2555 C C . TRP A 1 330 ? -8.280 -8.590 -0.817 1.00 89.94 330 TRP A C 1
ATOM 2557 O O . TRP A 1 330 ? -8.880 -9.658 -0.955 1.00 89.94 330 TRP A O 1
ATOM 2567 N N . LEU A 1 331 ? -8.852 -7.409 -1.078 1.00 91.88 331 LEU A N 1
ATOM 2568 C CA . LEU A 1 331 ? -10.223 -7.257 -1.550 1.00 91.88 331 LEU A CA 1
ATOM 2569 C C . LEU A 1 331 ? -10.258 -7.197 -3.087 1.00 91.88 331 LEU A C 1
ATOM 2571 O O . LEU A 1 331 ? -9.521 -6.417 -3.689 1.00 91.88 331 LEU A O 1
ATOM 2575 N N . PRO A 1 332 ? -11.133 -7.971 -3.752 1.00 87.00 332 PRO A N 1
ATOM 2576 C CA . PRO A 1 332 ? -11.256 -7.940 -5.210 1.00 87.00 332 PRO A CA 1
ATOM 2577 C C . PRO A 1 332 ? -11.971 -6.678 -5.713 1.00 87.00 332 PRO A C 1
ATOM 2579 O O . PRO A 1 332 ? -11.802 -6.295 -6.869 1.00 87.00 332 PRO A O 1
ATOM 2582 N N . ASP A 1 333 ? -12.774 -6.039 -4.858 1.00 86.69 333 ASP A N 1
ATOM 2583 C CA . ASP A 1 333 ? -13.432 -4.766 -5.119 1.00 86.69 333 ASP A CA 1
ATOM 2584 C C . ASP A 1 333 ? -13.527 -3.939 -3.826 1.00 86.69 333 ASP A C 1
ATOM 2586 O O . ASP A 1 333 ? -13.648 -4.480 -2.726 1.00 86.69 333 ASP A O 1
ATOM 2590 N N . LEU A 1 334 ? -13.495 -2.613 -3.970 1.00 92.31 334 LEU A N 1
ATOM 2591 C CA . LEU A 1 334 ? -13.649 -1.669 -2.855 1.00 92.31 334 LEU A CA 1
ATOM 2592 C C . LEU A 1 334 ? -15.034 -1.009 -2.820 1.00 92.31 334 LEU A C 1
ATOM 2594 O O . LEU A 1 334 ? -15.327 -0.235 -1.912 1.00 92.31 334 LEU A O 1
ATOM 2598 N N . GLY A 1 335 ? -15.894 -1.284 -3.802 1.00 93.12 335 GLY A N 1
ATOM 2599 C CA . GLY A 1 335 ? -17.222 -0.691 -3.907 1.00 93.12 335 GLY A CA 1
ATOM 2600 C C . GLY A 1 335 ? -18.183 -1.235 -2.854 1.00 93.12 335 GLY A C 1
ATOM 2601 O O . GLY A 1 335 ? -18.846 -0.444 -2.183 1.00 93.12 335 GLY A O 1
ATOM 2602 N N . ASP A 1 336 ? -18.258 -2.558 -2.695 1.00 94.56 336 ASP A N 1
ATOM 2603 C CA . ASP A 1 336 ? -19.073 -3.190 -1.646 1.00 94.56 336 ASP A CA 1
ATOM 2604 C C . ASP A 1 336 ? -18.524 -2.888 -0.246 1.00 94.56 336 ASP A C 1
ATOM 2606 O O . ASP A 1 336 ? -19.277 -2.520 0.655 1.00 94.56 336 ASP A O 1
ATOM 2610 N N . TRP A 1 337 ? -17.200 -2.901 -0.091 1.00 96.94 337 TRP A N 1
ATOM 2611 C CA . TRP A 1 337 ? -16.523 -2.483 1.140 1.00 96.94 337 TRP A CA 1
ATOM 2612 C C . TRP A 1 337 ? -16.869 -1.047 1.553 1.00 96.94 337 TRP A C 1
ATOM 2614 O O . TRP A 1 337 ? -17.292 -0.816 2.687 1.00 96.94 337 TRP A O 1
ATOM 2624 N N . ALA A 1 338 ? -16.787 -0.087 0.627 1.00 96.69 338 ALA A N 1
ATOM 2625 C CA . ALA A 1 338 ? -17.147 1.300 0.908 1.00 96.69 338 ALA A CA 1
ATOM 2626 C C . ALA A 1 338 ? -18.638 1.462 1.259 1.00 96.69 338 ALA A C 1
ATOM 2628 O O . ALA A 1 338 ? -18.972 2.255 2.141 1.00 96.69 338 ALA A O 1
ATOM 2629 N N . ARG A 1 339 ? -19.535 0.701 0.608 1.00 97.38 339 ARG A N 1
ATOM 2630 C CA . ARG A 1 339 ? -20.968 0.673 0.958 1.00 97.38 339 ARG A CA 1
ATOM 2631 C C . ARG A 1 339 ? -21.185 0.158 2.378 1.00 97.38 339 ARG A C 1
ATOM 2633 O O . ARG A 1 339 ? -21.858 0.827 3.155 1.00 97.38 339 ARG A O 1
ATOM 2640 N N . SER A 1 340 ? -20.552 -0.959 2.737 1.00 97.19 340 SER A N 1
ATOM 2641 C CA . SER A 1 340 ? -20.623 -1.509 4.093 1.00 97.19 340 SER A CA 1
ATOM 2642 C C . SER A 1 340 ? -20.154 -0.506 5.147 1.00 97.19 340 SER A C 1
ATOM 2644 O O . SER A 1 340 ? -20.820 -0.341 6.164 1.00 97.19 340 SER A O 1
ATOM 2646 N N . ILE A 1 341 ? -19.049 0.207 4.905 1.00 98.19 341 ILE A N 1
ATOM 2647 C CA . ILE A 1 341 ? -18.566 1.257 5.815 1.00 98.19 341 ILE A CA 1
ATOM 2648 C C . ILE A 1 341 ? -19.606 2.368 5.974 1.00 98.19 341 ILE A C 1
ATOM 2650 O O . ILE A 1 341 ? -19.895 2.772 7.098 1.00 98.19 341 ILE A O 1
ATOM 2654 N N . ALA A 1 342 ? -20.172 2.857 4.868 1.00 98.00 342 ALA A N 1
ATOM 2655 C CA . ALA A 1 342 ? -21.167 3.924 4.898 1.00 98.00 342 ALA A CA 1
ATOM 2656 C C . ALA A 1 342 ? -22.430 3.519 5.677 1.00 98.00 342 ALA A C 1
ATOM 2658 O O . ALA A 1 342 ? -22.918 4.305 6.486 1.00 98.00 342 ALA A O 1
ATOM 2659 N N . ASP A 1 343 ? -22.917 2.293 5.476 1.00 98.06 343 ASP A N 1
ATOM 2660 C CA . ASP A 1 343 ? -24.096 1.759 6.169 1.00 98.06 343 ASP A CA 1
ATOM 2661 C C . ASP A 1 343 ? -23.845 1.528 7.668 1.00 98.06 343 ASP A C 1
ATOM 2663 O O . ASP A 1 343 ? -24.768 1.609 8.478 1.00 98.06 343 ASP A O 1
ATOM 2667 N N . LEU A 1 344 ? -22.595 1.246 8.046 1.00 98.50 344 LEU A N 1
ATOM 2668 C CA . LEU A 1 344 ? -22.185 0.980 9.425 1.00 98.50 344 LEU A CA 1
ATOM 2669 C C . LEU A 1 344 ? -21.774 2.238 10.194 1.00 98.50 344 LEU A C 1
ATOM 2671 O O . LEU A 1 344 ? -21.541 2.148 11.398 1.00 98.50 344 LEU A O 1
ATOM 2675 N N . LEU A 1 345 ? -21.701 3.406 9.558 1.00 98.62 345 LEU A N 1
ATOM 2676 C CA . LEU A 1 345 ? -21.414 4.668 10.237 1.00 98.62 345 LEU A CA 1
ATOM 2677 C C . LEU A 1 345 ? -22.696 5.362 10.691 1.00 98.62 345 LEU A C 1
ATOM 2679 O O . LEU A 1 345 ? -23.678 5.473 9.958 1.00 98.62 345 LEU A O 1
ATOM 2683 N N . VAL A 1 346 ? -22.670 5.917 11.903 1.00 98.31 346 VAL A N 1
ATOM 2684 C CA . VAL A 1 346 ? -23.670 6.918 12.298 1.00 98.31 346 VAL A CA 1
ATOM 2685 C C . VAL A 1 346 ? -23.526 8.175 11.426 1.00 98.31 346 VAL A C 1
ATOM 2687 O O . VAL A 1 346 ? -22.426 8.482 10.956 1.00 98.31 346 VAL A O 1
ATOM 2690 N N . PRO A 1 347 ? -24.592 8.973 11.237 1.00 96.88 347 PRO A N 1
ATOM 2691 C CA . PRO A 1 347 ? -24.459 10.289 10.622 1.00 96.88 347 PRO A CA 1
ATOM 2692 C C . PRO A 1 347 ? -23.420 11.151 11.356 1.00 96.88 347 PRO A C 1
ATOM 2694 O O . PRO A 1 347 ? -23.549 11.395 12.554 1.00 96.88 347 PRO A O 1
ATOM 2697 N N . GLY A 1 348 ? -22.402 11.622 10.631 1.00 94.56 348 GLY A N 1
ATOM 2698 C CA . GLY A 1 348 ? -21.278 12.380 11.198 1.00 94.56 348 GLY A CA 1
ATOM 2699 C C . GLY A 1 348 ? -20.149 11.523 11.785 1.00 94.56 348 GLY A C 1
ATOM 2700 O O . GLY A 1 348 ? -19.176 12.088 12.276 1.00 94.56 348 GLY A O 1
ATOM 2701 N N . GLY A 1 349 ? -20.262 10.193 11.725 1.00 97.56 349 GLY A N 1
ATOM 2702 C CA . GLY A 1 349 ? -19.183 9.274 12.072 1.00 97.56 349 GLY A CA 1
ATOM 2703 C C . GLY A 1 349 ? -17.991 9.391 11.122 1.00 97.56 349 GLY A C 1
ATOM 2704 O O . GLY A 1 349 ? -18.097 9.935 10.018 1.00 97.56 349 GLY A O 1
ATOM 2705 N N . VAL A 1 350 ? -16.844 8.875 11.559 1.00 97.88 350 VAL A N 1
ATOM 2706 C CA . VAL A 1 350 ? -15.572 9.018 10.841 1.00 97.88 350 VAL A CA 1
ATOM 2707 C C . VAL A 1 350 ? -15.034 7.657 10.423 1.00 97.88 350 VAL A C 1
ATOM 2709 O O . VAL A 1 350 ? -14.986 6.716 11.212 1.00 97.88 350 VAL A O 1
ATOM 2712 N N . PHE A 1 351 ? -14.587 7.569 9.174 1.00 98.25 351 PHE A N 1
ATOM 2713 C CA . PHE A 1 351 ? -13.852 6.420 8.664 1.00 98.25 351 PHE A CA 1
ATOM 2714 C C . PHE A 1 351 ? -12.357 6.739 8.558 1.00 98.25 351 PHE A C 1
ATOM 2716 O O . PHE A 1 351 ? -11.987 7.796 8.043 1.00 98.25 351 PHE A O 1
ATOM 2723 N N . LEU A 1 352 ? -11.507 5.811 9.004 1.00 97.50 352 LEU A N 1
ATOM 2724 C CA . LEU A 1 352 ? -10.062 5.838 8.783 1.00 97.50 352 LEU A CA 1
ATOM 2725 C C . LEU A 1 352 ? -9.627 4.639 7.933 1.00 97.50 352 LEU A C 1
ATOM 2727 O O . LEU A 1 352 ? -9.872 3.493 8.301 1.00 97.50 352 LEU A O 1
ATOM 2731 N N . LEU A 1 353 ? -8.868 4.920 6.875 1.00 96.00 353 LEU A N 1
ATOM 2732 C CA . LEU A 1 353 ? -8.035 3.947 6.173 1.00 96.00 353 LEU A CA 1
ATOM 2733 C C . LEU A 1 353 ? -6.568 4.364 6.311 1.00 96.00 353 LEU A C 1
ATOM 2735 O O . LEU A 1 353 ? -6.224 5.492 5.952 1.00 96.00 353 LEU A O 1
ATOM 2739 N N . ARG A 1 354 ? -5.698 3.452 6.757 1.00 94.62 354 ARG A N 1
ATOM 2740 C CA . ARG A 1 354 ? -4.242 3.603 6.610 1.00 94.62 354 ARG A CA 1
ATOM 2741 C C . ARG A 1 354 ? -3.638 2.320 6.057 1.00 94.62 354 ARG A C 1
ATOM 2743 O O . ARG A 1 354 ? -3.467 1.364 6.803 1.00 94.62 354 ARG A O 1
ATOM 2750 N N . ASP A 1 355 ? -3.236 2.333 4.791 1.00 91.75 355 ASP A N 1
ATOM 2751 C CA . ASP A 1 355 ? -2.656 1.176 4.098 1.00 91.75 355 ASP A CA 1
ATOM 2752 C C . ASP A 1 355 ? -1.305 1.507 3.439 1.00 91.75 355 ASP A C 1
ATOM 2754 O O . ASP A 1 355 ? -0.840 2.651 3.493 1.00 91.75 355 ASP A O 1
ATOM 2758 N N . ASP A 1 356 ? -0.659 0.497 2.864 1.00 86.88 356 ASP A N 1
ATOM 2759 C CA . ASP A 1 356 ? 0.545 0.648 2.060 1.00 86.88 356 ASP A CA 1
ATOM 2760 C C . ASP A 1 356 ? 0.256 1.499 0.815 1.00 86.88 356 ASP A C 1
ATOM 2762 O O . ASP A 1 356 ? -0.821 1.448 0.216 1.00 86.88 356 ASP A O 1
ATOM 2766 N N . HIS A 1 357 ? 1.232 2.316 0.412 1.00 87.75 357 HIS A N 1
ATOM 2767 C CA . HIS A 1 357 ? 1.083 3.141 -0.783 1.00 87.75 357 HIS A CA 1
ATOM 2768 C C . HIS A 1 357 ? 1.100 2.240 -2.034 1.00 87.75 357 HIS A C 1
ATOM 2770 O O . HIS A 1 357 ? 2.058 1.477 -2.177 1.00 87.75 357 HIS A O 1
ATOM 2776 N N . PRO A 1 358 ? 0.175 2.393 -3.006 1.00 85.44 358 PRO A N 1
ATOM 2777 C CA . PRO A 1 358 ? 0.134 1.574 -4.234 1.00 85.44 358 PRO A CA 1
ATOM 2778 C C . PRO A 1 358 ? 1.429 1.577 -5.067 1.00 85.44 358 PRO A C 1
ATOM 2780 O O . PRO A 1 358 ? 1.675 0.707 -5.899 1.00 85.44 358 PRO A O 1
ATOM 2783 N N . LEU A 1 359 ? 2.293 2.566 -4.829 1.00 85.62 359 LEU A N 1
ATOM 2784 C CA . LEU A 1 359 ? 3.634 2.629 -5.413 1.00 85.62 359 LEU A CA 1
ATOM 2785 C C . LEU A 1 359 ? 4.512 1.448 -4.968 1.00 85.62 359 LEU A C 1
ATOM 2787 O O . LEU A 1 359 ? 5.316 0.971 -5.760 1.00 85.62 359 LEU A O 1
ATOM 2791 N N . LEU A 1 360 ? 4.372 0.966 -3.729 1.00 81.06 360 LEU A N 1
ATOM 2792 C CA . LEU A 1 360 ? 5.146 -0.172 -3.228 1.00 81.06 360 LEU A CA 1
ATOM 2793 C C . LEU A 1 360 ? 4.795 -1.462 -3.977 1.00 81.06 360 LEU A C 1
ATOM 2795 O O . LEU A 1 360 ? 5.709 -2.189 -4.374 1.00 81.06 360 LEU A O 1
ATOM 2799 N N . ASP A 1 361 ? 3.507 -1.686 -4.256 1.00 72.88 361 ASP A N 1
ATOM 2800 C CA . ASP A 1 361 ? 3.039 -2.773 -5.123 1.00 72.88 361 ASP A CA 1
ATOM 2801 C C . ASP A 1 361 ? 3.606 -2.636 -6.541 1.00 72.88 361 ASP A C 1
ATOM 2803 O O . ASP A 1 361 ? 4.161 -3.591 -7.087 1.00 72.88 361 ASP A O 1
ATOM 2807 N N . ALA A 1 362 ? 3.548 -1.432 -7.127 1.00 77.12 362 ALA A N 1
ATOM 2808 C CA . ALA A 1 362 ? 4.098 -1.169 -8.460 1.00 77.12 362 ALA A CA 1
ATOM 2809 C C . ALA A 1 362 ? 5.621 -1.403 -8.537 1.00 77.12 362 ALA A C 1
ATOM 2811 O O . ALA A 1 362 ? 6.139 -1.821 -9.574 1.00 77.12 362 ALA A O 1
ATOM 2812 N N . LEU A 1 363 ? 6.342 -1.177 -7.435 1.00 76.88 363 LEU A N 1
ATOM 2813 C CA . LEU A 1 363 ? 7.774 -1.458 -7.288 1.00 76.88 363 LEU A CA 1
ATOM 2814 C C . LEU A 1 363 ? 8.070 -2.912 -6.869 1.00 76.88 363 LEU A C 1
ATOM 2816 O O . LEU A 1 363 ? 9.240 -3.290 -6.719 1.00 76.88 363 LEU A O 1
ATOM 2820 N N . GLY A 1 364 ? 7.031 -3.728 -6.668 1.00 68.31 364 GLY A N 1
ATOM 2821 C CA . GLY A 1 364 ? 7.118 -5.124 -6.243 1.00 68.31 364 GLY A CA 1
ATOM 2822 C C . GLY A 1 364 ? 7.787 -5.320 -4.881 1.00 68.31 364 GLY A C 1
ATOM 2823 O O . GLY A 1 364 ? 8.397 -6.364 -4.671 1.00 68.31 364 GLY A O 1
ATOM 2824 N N . TYR A 1 365 ? 7.755 -4.312 -3.998 1.00 63.22 365 TYR A N 1
ATOM 2825 C CA . TYR A 1 365 ? 8.449 -4.288 -2.696 1.00 63.22 365 TYR A CA 1
ATOM 2826 C C . TYR A 1 365 ? 9.966 -4.593 -2.752 1.00 63.22 365 TYR A C 1
ATOM 2828 O O . TYR A 1 365 ? 10.581 -4.954 -1.746 1.00 63.22 365 TYR A O 1
ATOM 2836 N N . GLU A 1 366 ? 10.592 -4.453 -3.924 1.00 51.91 366 GLU A N 1
ATOM 2837 C CA . GLU A 1 366 ? 11.986 -4.860 -4.165 1.00 51.91 366 GLU A CA 1
ATOM 2838 C C . GLU A 1 366 ? 12.820 -3.805 -4.898 1.00 51.91 366 GLU A C 1
ATOM 2840 O O . GLU A 1 366 ? 14.040 -3.746 -4.708 1.00 51.91 366 GLU A O 1
ATOM 2845 N N . SER A 1 367 ? 12.183 -2.991 -5.743 1.00 61.22 367 SER A N 1
ATOM 2846 C CA . SER A 1 367 ? 12.834 -1.916 -6.490 1.00 61.22 367 SER A CA 1
ATOM 2847 C C . SER A 1 367 ? 12.750 -0.587 -5.739 1.00 61.22 367 SER A C 1
ATOM 2849 O O . SER A 1 367 ? 11.722 -0.260 -5.155 1.00 61.22 367 SER A O 1
ATOM 2851 N N . LEU A 1 368 ? 13.826 0.201 -5.791 1.00 56.88 368 LEU A N 1
ATOM 2852 C CA . LEU A 1 368 ? 13.880 1.571 -5.265 1.00 56.88 368 LEU A CA 1
ATOM 2853 C C . LEU A 1 368 ? 14.256 2.591 -6.347 1.00 56.88 368 LEU A C 1
ATOM 2855 O O . LEU A 1 368 ? 14.682 3.693 -6.014 1.00 56.88 368 LEU A O 1
ATOM 2859 N N . THR A 1 369 ? 14.163 2.253 -7.639 1.00 63.62 369 THR A N 1
ATOM 2860 C CA . THR A 1 369 ? 14.523 3.219 -8.689 1.00 63.62 369 THR A CA 1
ATOM 2861 C C . THR A 1 369 ? 13.430 4.275 -8.836 1.00 63.62 369 THR A C 1
ATOM 2863 O O . THR A 1 369 ? 12.563 4.197 -9.699 1.00 63.62 369 THR A O 1
ATOM 2866 N N . VAL A 1 370 ? 13.507 5.270 -7.963 1.00 65.62 370 VAL A N 1
ATOM 2867 C CA . VAL A 1 370 ? 12.791 6.537 -7.993 1.00 65.62 370 VAL A CA 1
ATOM 2868 C C . VAL A 1 370 ? 13.875 7.595 -8.183 1.00 65.62 370 VAL A C 1
ATOM 2870 O O . VAL A 1 370 ? 14.741 7.753 -7.327 1.00 65.62 370 VAL A O 1
ATOM 2873 N N . SER A 1 371 ? 13.908 8.237 -9.351 1.00 63.62 371 SER A N 1
ATOM 2874 C CA . SER A 1 371 ? 15.016 9.124 -9.739 1.00 63.62 371 SER A CA 1
ATOM 2875 C C . SER A 1 371 ? 14.948 10.510 -9.099 1.00 63.62 371 SER A C 1
ATOM 2877 O O . SER A 1 371 ? 15.929 11.239 -9.142 1.00 63.62 371 SER A O 1
ATOM 2879 N N . GLU A 1 372 ? 13.794 10.878 -8.543 1.00 64.88 372 GLU A N 1
ATOM 2880 C CA . GLU A 1 372 ? 13.495 12.207 -8.014 1.00 64.88 372 GLU A CA 1
ATOM 2881 C C . GLU A 1 372 ? 12.512 12.113 -6.842 1.00 64.88 372 GLU A C 1
ATOM 2883 O O . GLU A 1 372 ? 11.726 11.169 -6.768 1.00 64.88 372 GLU A O 1
ATOM 2888 N N . ASP A 1 373 ? 12.494 13.116 -5.962 1.00 75.69 373 ASP A N 1
ATOM 2889 C CA . ASP A 1 373 ? 11.541 13.161 -4.848 1.00 75.69 373 ASP A CA 1
ATOM 2890 C C . ASP A 1 373 ? 10.089 13.196 -5.345 1.00 75.69 373 ASP A C 1
ATOM 2892 O O . ASP A 1 373 ? 9.726 14.026 -6.177 1.00 75.69 373 ASP A O 1
ATOM 2896 N N . TYR A 1 374 ? 9.240 12.325 -4.796 1.00 82.75 374 TYR A N 1
ATOM 2897 C CA . TYR A 1 374 ? 7.792 12.374 -5.022 1.00 82.75 374 TYR A CA 1
ATOM 2898 C C . TYR A 1 374 ? 7.091 13.342 -4.060 1.00 82.75 374 TYR A C 1
ATOM 2900 O O . TYR A 1 374 ? 6.204 14.085 -4.474 1.00 82.75 374 TYR A O 1
ATOM 2908 N N . LEU A 1 375 ? 7.494 13.330 -2.785 1.00 85.62 375 LEU A N 1
ATOM 2909 C CA . LEU A 1 375 ? 6.886 14.158 -1.745 1.00 85.62 375 LEU A CA 1
ATOM 2910 C C . LEU A 1 375 ? 7.254 15.630 -1.930 1.00 85.62 375 LEU A C 1
ATOM 2912 O O . LEU A 1 375 ? 8.373 15.964 -2.328 1.00 85.62 375 LEU A O 1
ATOM 2916 N N . SER A 1 376 ? 6.306 16.509 -1.622 1.00 83.81 376 SER A N 1
ATOM 2917 C CA . SER A 1 376 ? 6.523 17.947 -1.711 1.00 83.81 376 SER A CA 1
ATOM 2918 C C . SER A 1 376 ? 7.443 18.474 -0.604 1.00 83.81 376 SER A C 1
ATOM 2920 O O . SER A 1 376 ? 7.861 17.763 0.312 1.00 83.81 376 SER A O 1
ATOM 2922 N N . GLY A 1 377 ? 7.794 19.761 -0.696 1.00 80.69 377 GLY A N 1
ATOM 2923 C CA . GLY A 1 377 ? 8.580 20.451 0.333 1.00 80.69 377 GLY A CA 1
ATOM 2924 C C . GLY A 1 377 ? 10.102 20.363 0.174 1.00 80.69 377 GLY A C 1
ATOM 2925 O O . GLY A 1 377 ? 10.818 20.860 1.042 1.00 80.69 377 GLY A O 1
ATOM 2926 N N . THR A 1 378 ? 10.611 19.810 -0.932 1.00 77.62 378 THR A N 1
ATOM 2927 C CA . THR A 1 378 ? 12.062 19.694 -1.191 1.00 77.62 378 THR A CA 1
ATOM 2928 C C . THR A 1 378 ? 12.667 20.865 -1.979 1.00 77.62 378 THR A C 1
ATOM 2930 O O . THR A 1 378 ? 13.869 20.892 -2.232 1.00 77.62 378 THR A O 1
ATOM 2933 N N . GLY A 1 379 ? 11.868 21.895 -2.282 1.00 77.44 379 GLY A N 1
ATOM 2934 C CA . GLY A 1 379 ? 12.303 23.104 -2.993 1.00 77.44 379 GLY A CA 1
ATOM 2935 C C . GLY A 1 379 ? 12.027 23.054 -4.498 1.00 77.44 379 GLY A C 1
ATOM 2936 O O . GLY A 1 379 ? 11.200 22.265 -4.955 1.00 77.44 379 GLY A O 1
ATOM 2937 N N . SER A 1 380 ? 12.662 23.949 -5.261 1.00 80.62 380 SER A N 1
ATOM 2938 C CA . SER A 1 380 ? 12.573 23.959 -6.725 1.00 80.62 380 SER A CA 1
ATOM 2939 C C . SER A 1 380 ? 13.659 23.098 -7.374 1.00 80.62 380 SER A C 1
ATOM 2941 O O . SER A 1 380 ? 14.762 22.954 -6.849 1.00 80.62 380 SER A O 1
ATOM 2943 N N . ILE A 1 381 ? 13.341 22.555 -8.547 1.00 74.44 381 ILE A N 1
ATOM 2944 C CA . ILE A 1 381 ? 14.300 22.020 -9.510 1.00 74.44 381 ILE A CA 1
ATOM 2945 C C . ILE A 1 381 ? 14.698 23.171 -10.420 1.00 74.44 381 ILE A C 1
ATOM 2947 O O . ILE A 1 381 ? 13.866 23.681 -11.178 1.00 74.44 381 ILE A O 1
ATOM 2951 N N . ASP A 1 382 ? 15.965 23.548 -10.359 1.00 79.62 382 ASP A N 1
ATOM 2952 C CA . ASP A 1 382 ? 16.502 24.661 -11.128 1.00 79.62 382 ASP A CA 1
ATOM 2953 C C . ASP A 1 382 ? 17.325 24.121 -12.301 1.00 79.62 382 ASP A C 1
ATOM 2955 O O . ASP A 1 382 ? 18.196 23.268 -12.114 1.00 79.62 382 ASP A O 1
ATOM 2959 N N . TYR A 1 383 ? 17.060 24.604 -13.515 1.00 72.88 383 TYR A N 1
ATOM 2960 C CA . TYR A 1 383 ? 17.816 24.221 -14.709 1.00 72.88 383 TYR A CA 1
ATOM 2961 C C . TYR A 1 383 ? 17.854 25.346 -15.746 1.00 72.88 383 TYR A C 1
ATOM 2963 O O . TYR A 1 383 ? 17.044 26.269 -15.730 1.00 72.88 383 TYR A O 1
ATOM 2971 N N . GLU A 1 384 ? 18.810 25.258 -16.666 1.00 80.06 384 GLU A N 1
ATOM 2972 C CA . GLU A 1 384 ? 18.989 26.204 -17.766 1.00 80.06 384 GLU A CA 1
ATOM 2973 C C . GLU A 1 384 ? 18.726 25.483 -19.091 1.00 80.06 384 GLU A C 1
ATOM 2975 O O . GLU A 1 384 ? 19.343 24.453 -19.366 1.00 80.06 384 GLU A O 1
ATOM 2980 N N . SER A 1 385 ? 17.820 26.004 -19.917 1.00 75.69 385 SER A N 1
ATOM 2981 C CA . SER A 1 385 ? 17.547 25.459 -21.250 1.00 75.69 385 SER A CA 1
ATOM 2982 C C . SER A 1 385 ? 17.104 26.552 -22.214 1.00 75.69 385 SER A C 1
ATOM 2984 O O . SER A 1 385 ? 16.262 27.386 -21.882 1.00 75.69 385 SER A O 1
ATOM 2986 N N . ASP A 1 386 ? 17.661 26.535 -23.425 1.00 82.69 386 ASP A N 1
ATOM 2987 C CA . ASP A 1 386 ? 17.220 27.373 -24.542 1.00 82.69 386 ASP A CA 1
ATOM 2988 C C . ASP A 1 386 ? 16.262 26.630 -25.498 1.00 82.69 386 ASP A C 1
ATOM 2990 O O . ASP A 1 386 ? 15.867 27.173 -26.536 1.00 82.69 386 ASP A O 1
ATOM 2994 N N . GLU A 1 387 ? 15.883 25.397 -25.147 1.00 79.25 387 GLU A N 1
ATOM 2995 C CA . GLU A 1 387 ? 15.097 24.476 -25.968 1.00 79.25 387 GLU A CA 1
ATOM 2996 C C . GLU A 1 387 ? 13.634 24.399 -25.524 1.00 79.25 387 GLU A C 1
ATOM 2998 O O . GLU A 1 387 ? 13.292 24.629 -24.365 1.00 79.25 387 GLU A O 1
ATOM 3003 N N . SER A 1 388 ? 12.758 24.050 -26.468 1.00 78.56 388 SER A N 1
ATOM 3004 C CA . SER A 1 388 ? 11.343 23.774 -26.216 1.00 78.56 388 SER A CA 1
ATOM 3005 C C . SER A 1 388 ? 11.100 22.268 -26.209 1.00 78.56 388 SER A C 1
ATOM 3007 O O . SER A 1 388 ? 11.688 21.545 -27.009 1.00 78.56 388 SER A O 1
ATOM 3009 N N . TYR A 1 389 ? 10.164 21.811 -25.377 1.00 73.12 389 TYR A N 1
ATOM 3010 C CA . TYR A 1 389 ? 9.672 20.428 -25.368 1.00 73.12 389 TYR A CA 1
ATOM 3011 C C . TYR A 1 389 ? 8.844 20.066 -26.619 1.00 73.12 389 TYR A C 1
ATOM 3013 O O . TYR A 1 389 ? 8.432 18.920 -26.777 1.00 73.12 389 TYR A O 1
ATOM 3021 N N . VAL A 1 390 ? 8.567 21.033 -27.503 1.00 75.06 390 VAL A N 1
ATOM 3022 C CA . VAL A 1 390 ? 7.844 20.821 -28.764 1.00 75.06 390 VAL A CA 1
ATOM 3023 C C . VAL A 1 390 ? 8.831 20.511 -29.889 1.00 75.06 390 VAL A C 1
ATOM 3025 O O . VAL A 1 390 ? 9.603 21.383 -30.306 1.00 75.06 390 VAL A O 1
ATOM 3028 N N . GLU A 1 391 ? 8.767 19.290 -30.420 1.00 69.44 391 GLU A N 1
ATOM 3029 C CA . GLU A 1 391 ? 9.586 18.859 -31.556 1.00 69.44 391 GLU A CA 1
ATOM 3030 C C . GLU A 1 391 ? 9.403 19.767 -32.787 1.00 69.44 391 GLU A C 1
ATOM 3032 O O . GLU A 1 391 ? 8.307 20.239 -33.095 1.00 69.44 391 GLU A O 1
ATOM 3037 N N . GLY A 1 392 ? 10.497 20.029 -33.510 1.00 68.12 392 GLY A N 1
ATOM 3038 C CA . GLY A 1 392 ? 10.481 20.840 -34.737 1.00 68.12 392 GLY A CA 1
ATOM 3039 C C . GLY A 1 392 ? 10.464 22.360 -34.523 1.00 68.12 392 GLY A C 1
ATOM 3040 O O . GLY A 1 392 ? 10.382 23.116 -35.493 1.00 68.12 392 GLY A O 1
ATOM 3041 N N . SER A 1 393 ? 10.580 22.830 -33.279 1.00 76.62 393 SER A N 1
ATOM 3042 C CA . SER A 1 393 ? 10.707 24.257 -32.964 1.00 76.62 393 SER A CA 1
ATOM 3043 C C . SER A 1 393 ? 12.051 24.822 -33.449 1.00 76.62 393 SER A C 1
ATOM 3045 O O . SER A 1 393 ? 13.109 24.335 -33.066 1.00 76.62 393 SER A O 1
ATOM 3047 N N . THR A 1 394 ? 12.037 25.884 -34.264 1.00 74.31 394 THR A N 1
ATOM 3048 C CA . THR A 1 394 ? 13.270 26.513 -34.791 1.00 74.31 394 THR A CA 1
ATOM 3049 C C . THR A 1 394 ? 13.767 27.708 -33.969 1.00 74.31 394 THR A C 1
ATOM 3051 O O . THR A 1 394 ? 14.878 28.184 -34.190 1.00 74.31 394 THR A O 1
ATOM 3054 N N . GLY A 1 395 ? 12.939 28.249 -33.070 1.00 80.31 395 GLY A N 1
ATOM 3055 C CA . GLY A 1 395 ? 13.295 29.378 -32.205 1.00 80.31 395 GLY A CA 1
ATOM 3056 C C . GLY A 1 395 ? 13.957 28.919 -30.905 1.00 80.31 395 GLY A C 1
ATOM 3057 O O . GLY A 1 395 ? 13.530 27.924 -30.327 1.00 80.31 395 GLY A O 1
ATOM 3058 N N . LYS A 1 396 ? 14.968 29.661 -30.438 1.00 86.19 396 LYS A N 1
ATOM 3059 C CA . LYS A 1 396 ? 15.612 29.452 -29.132 1.00 86.19 396 LYS A CA 1
ATOM 3060 C C . LYS A 1 396 ? 15.012 30.371 -28.067 1.00 86.19 396 LYS A C 1
ATOM 3062 O O . LYS A 1 396 ? 14.642 31.512 -28.360 1.00 86.19 396 LYS A O 1
ATOM 3067 N N . ILE A 1 397 ? 14.926 29.877 -26.836 1.00 88.31 397 ILE A N 1
ATOM 3068 C CA . ILE A 1 397 ? 14.443 30.636 -25.681 1.00 88.31 397 ILE A CA 1
ATOM 3069 C C . ILE A 1 397 ? 15.562 31.569 -25.200 1.00 88.31 397 ILE A C 1
ATOM 3071 O O . ILE A 1 397 ? 16.665 31.130 -24.900 1.00 88.31 397 ILE A O 1
ATOM 3075 N N . ALA A 1 398 ? 15.285 32.875 -25.132 1.00 86.00 398 ALA A N 1
ATOM 3076 C CA . ALA A 1 398 ? 16.286 33.882 -24.757 1.00 86.00 398 ALA A CA 1
ATOM 3077 C C . ALA A 1 398 ? 16.526 34.000 -23.237 1.00 86.00 398 ALA A C 1
ATOM 3079 O O . ALA A 1 398 ? 17.581 34.474 -22.822 1.00 86.00 398 ALA A O 1
ATOM 3080 N N . HIS A 1 399 ? 15.549 33.601 -22.416 1.00 90.00 399 HIS A N 1
ATOM 3081 C CA . HIS A 1 399 ? 15.645 33.569 -20.954 1.00 90.00 399 HIS A CA 1
ATOM 3082 C C . HIS A 1 399 ? 15.619 32.111 -20.501 1.00 90.00 399 HIS A C 1
ATOM 3084 O O . HIS A 1 399 ? 14.556 31.500 -20.455 1.00 90.00 399 HIS A O 1
ATOM 3090 N N . THR A 1 400 ? 16.798 31.559 -20.242 1.00 87.06 400 THR A N 1
ATOM 3091 C CA . THR A 1 400 ? 17.014 30.111 -20.141 1.00 87.06 400 THR A CA 1
ATOM 3092 C C . THR A 1 400 ? 16.789 29.540 -18.743 1.00 87.06 400 THR A C 1
ATOM 3094 O O . THR A 1 400 ? 16.608 28.331 -18.613 1.00 87.06 400 THR A O 1
ATOM 3097 N N . ALA A 1 401 ? 16.751 30.389 -17.715 1.00 87.44 401 ALA A N 1
ATOM 3098 C CA . ALA A 1 401 ? 16.560 29.968 -16.333 1.00 87.44 401 ALA A CA 1
ATOM 3099 C C . ALA A 1 401 ? 15.132 29.454 -16.104 1.00 87.44 401 ALA A C 1
ATOM 3101 O O . ALA A 1 401 ? 14.156 30.169 -16.345 1.00 87.44 401 ALA A O 1
ATOM 3102 N N . ASN A 1 402 ? 15.021 28.224 -15.606 1.00 85.75 402 ASN A N 1
ATOM 3103 C CA . ASN A 1 402 ? 13.770 27.552 -15.285 1.00 85.75 402 ASN A CA 1
ATOM 3104 C C . ASN A 1 402 ? 13.782 27.045 -13.839 1.00 85.75 402 ASN A C 1
ATOM 3106 O O . ASN A 1 402 ? 14.803 26.571 -13.342 1.00 85.75 402 ASN A O 1
ATOM 3110 N N . HIS A 1 403 ? 12.613 27.107 -13.200 1.00 86.81 403 HIS A N 1
ATOM 3111 C CA . HIS A 1 403 ? 12.382 26.665 -11.826 1.00 86.81 403 HIS A CA 1
ATOM 3112 C C . HIS A 1 403 ? 11.059 25.897 -11.771 1.00 86.81 403 HIS A C 1
ATOM 3114 O O . HIS A 1 403 ? 10.010 26.464 -12.081 1.00 86.81 403 HIS A O 1
ATOM 3120 N N . ASN A 1 404 ? 11.102 24.626 -11.373 1.00 77.31 404 ASN A N 1
ATOM 3121 C CA . ASN A 1 404 ? 9.923 23.763 -11.265 1.00 77.31 404 ASN A CA 1
ATOM 3122 C C . ASN A 1 404 ? 9.708 23.315 -9.815 1.00 77.31 404 ASN A C 1
ATOM 3124 O O . ASN A 1 404 ? 10.669 22.974 -9.137 1.00 77.31 404 ASN A O 1
ATOM 3128 N N . TRP A 1 405 ? 8.459 23.245 -9.353 1.00 86.12 405 TRP A N 1
ATOM 3129 C CA . TRP A 1 405 ? 8.110 22.705 -8.032 1.00 86.12 405 TRP A CA 1
ATOM 3130 C C . TRP A 1 405 ? 7.355 21.393 -8.174 1.00 86.12 405 TRP A C 1
ATOM 3132 O O . TRP A 1 405 ? 6.580 21.207 -9.114 1.00 86.12 405 TRP A O 1
ATOM 3142 N N . ARG A 1 406 ? 7.588 20.491 -7.223 1.00 82.56 406 ARG A N 1
ATOM 3143 C CA . ARG A 1 406 ? 6.874 19.221 -7.118 1.00 82.56 406 ARG A CA 1
ATOM 3144 C C . ARG A 1 406 ? 5.787 19.339 -6.064 1.00 82.56 406 ARG A C 1
ATOM 3146 O O . ARG A 1 406 ? 6.024 19.897 -4.994 1.00 82.56 406 ARG A O 1
ATOM 3153 N N . HIS A 1 407 ? 4.629 18.781 -6.379 1.00 87.88 407 HIS A N 1
ATOM 3154 C CA . HIS A 1 407 ? 3.478 18.727 -5.493 1.00 87.88 407 HIS A CA 1
ATOM 3155 C C . HIS A 1 407 ? 2.982 17.285 -5.464 1.00 87.88 407 HIS A C 1
ATOM 3157 O O . HIS A 1 407 ? 2.636 16.737 -6.512 1.00 87.88 407 HIS A O 1
ATOM 3163 N N . ASP A 1 408 ? 2.978 16.671 -4.285 1.00 90.38 408 ASP A N 1
ATOM 3164 C CA . ASP A 1 408 ? 2.396 15.344 -4.100 1.00 90.38 408 ASP A CA 1
ATOM 3165 C C . ASP A 1 408 ? 0.863 15.417 -4.013 1.00 90.38 408 ASP A C 1
ATOM 3167 O O . ASP A 1 408 ? 0.260 16.489 -3.882 1.00 90.38 408 ASP A O 1
ATOM 3171 N N . PHE A 1 409 ? 0.201 14.259 -4.083 1.00 92.19 409 PHE A N 1
ATOM 3172 C CA . PHE A 1 409 ? -1.261 14.198 -4.000 1.00 92.19 409 PHE A CA 1
ATOM 3173 C C . PHE A 1 409 ? -1.813 14.720 -2.668 1.00 92.19 409 PHE A C 1
ATOM 3175 O O . PHE A 1 409 ? -2.932 15.236 -2.647 1.00 92.19 409 PHE A O 1
ATOM 3182 N N . GLN A 1 410 ? -1.052 14.620 -1.572 1.00 90.62 410 GLN A N 1
ATOM 3183 C CA . GLN A 1 410 ? -1.482 15.138 -0.276 1.00 90.62 410 GLN A CA 1
ATOM 3184 C C . GLN A 1 410 ? -1.583 16.666 -0.319 1.00 90.62 410 GLN A C 1
ATOM 3186 O O . GLN A 1 410 ? -2.602 17.213 0.097 1.00 90.62 410 GLN A O 1
ATOM 3191 N N . GLU A 1 411 ? -0.569 17.358 -0.840 1.00 91.75 411 GLU A N 1
ATOM 3192 C CA . GLU A 1 411 ? -0.576 18.814 -0.988 1.00 91.75 411 GLU A CA 1
ATOM 3193 C C . GLU A 1 411 ? -1.647 19.266 -1.989 1.00 91.75 411 GLU A C 1
ATOM 3195 O O . GLU A 1 411 ? -2.405 20.199 -1.708 1.00 91.75 411 GLU A O 1
ATOM 3200 N N . ILE A 1 412 ? -1.765 18.583 -3.132 1.00 94.50 412 ILE A N 1
ATOM 3201 C CA . ILE A 1 412 ? -2.747 18.922 -4.171 1.00 94.50 412 ILE A CA 1
ATOM 3202 C C . ILE A 1 412 ? -4.174 18.824 -3.621 1.00 94.50 412 ILE A C 1
ATOM 3204 O O . ILE A 1 412 ? -4.939 19.782 -3.710 1.00 94.50 412 ILE A O 1
ATOM 3208 N N . VAL A 1 413 ? -4.552 17.683 -3.042 1.00 95.12 413 VAL A N 1
ATOM 3209 C CA . VAL A 1 413 ? -5.913 17.465 -2.528 1.00 95.12 413 VAL A CA 1
ATOM 3210 C C . VAL A 1 413 ? -6.142 18.268 -1.247 1.00 95.12 413 VAL A C 1
ATOM 3212 O O . VAL A 1 413 ? -7.185 18.906 -1.093 1.00 95.12 413 VAL A O 1
ATOM 3215 N N . GLY A 1 414 ? -5.159 18.286 -0.345 1.00 91.44 414 GLY A N 1
ATOM 3216 C CA . GLY A 1 414 ? -5.221 18.997 0.929 1.00 91.44 414 GLY A CA 1
ATOM 3217 C C . GLY A 1 414 ? -5.418 20.500 0.756 1.00 91.44 414 GLY A C 1
ATOM 3218 O O . GLY A 1 414 ? -6.322 21.061 1.367 1.00 91.44 414 GLY A O 1
ATOM 3219 N N . SER A 1 415 ? -4.662 21.144 -0.137 1.00 94.88 415 SER A N 1
ATOM 3220 C CA . SER A 1 415 ? -4.791 22.587 -0.391 1.00 94.88 415 SER A CA 1
ATOM 3221 C C . SER A 1 415 ? -6.173 22.980 -0.931 1.00 94.88 415 SER A C 1
ATOM 3223 O O . SER A 1 415 ? -6.701 24.036 -0.574 1.00 94.88 415 SER A O 1
ATOM 3225 N N . LEU A 1 416 ? -6.807 22.121 -1.740 1.00 95.00 416 LEU A N 1
ATOM 3226 C CA . LEU A 1 416 ? -8.179 22.330 -2.213 1.00 95.00 416 LEU A CA 1
ATOM 3227 C C . LEU A 1 416 ? -9.189 22.233 -1.062 1.00 95.00 416 LEU A C 1
ATOM 3229 O O . LEU A 1 416 ? -10.070 23.090 -0.945 1.00 95.00 416 LEU A O 1
ATOM 3233 N N . LEU A 1 417 ? -9.047 21.220 -0.203 1.00 92.88 417 LEU A N 1
ATOM 3234 C CA . LEU A 1 417 ? -9.899 21.033 0.974 1.00 92.88 417 LEU A CA 1
ATOM 3235 C C . LEU A 1 417 ? -9.751 22.199 1.966 1.00 92.88 417 LEU A C 1
ATOM 3237 O O . LEU A 1 417 ? -10.751 22.756 2.415 1.00 92.88 417 LEU A O 1
ATOM 3241 N N . GLU A 1 418 ? -8.520 22.624 2.258 1.00 92.75 418 GLU A N 1
ATOM 3242 C CA . GLU A 1 418 ? -8.217 23.754 3.151 1.00 92.75 418 GLU A CA 1
ATOM 3243 C C . GLU A 1 418 ? -8.740 25.091 2.614 1.00 92.75 418 GLU A C 1
ATOM 3245 O O . GLU A 1 418 ? -9.175 25.950 3.383 1.00 92.75 418 GLU A O 1
ATOM 3250 N N . ALA A 1 419 ? -8.784 25.261 1.289 1.00 95.62 419 ALA A N 1
ATOM 3251 C CA . ALA A 1 419 ? -9.428 26.406 0.647 1.00 95.62 419 ALA A CA 1
ATOM 3252 C C . ALA A 1 419 ? -10.970 26.390 0.761 1.00 95.62 419 ALA A C 1
ATOM 3254 O O . ALA A 1 419 ? -11.636 27.321 0.290 1.00 95.62 419 ALA A O 1
ATOM 3255 N N . GLY A 1 420 ? -11.548 25.354 1.377 1.00 93.88 420 GLY A N 1
ATOM 3256 C CA . GLY A 1 420 ? -12.984 25.176 1.564 1.00 93.88 420 GLY A CA 1
ATOM 3257 C C . GLY A 1 420 ? -13.698 24.618 0.334 1.00 93.88 420 GLY A C 1
ATOM 3258 O O . GLY A 1 420 ? -14.907 24.812 0.199 1.00 93.88 420 GLY A O 1
ATOM 3259 N N . LEU A 1 421 ? -12.978 23.974 -0.590 1.00 95.25 421 LEU A N 1
ATOM 3260 C CA . LEU A 1 421 ? -13.581 23.250 -1.707 1.00 95.25 421 LEU A CA 1
ATOM 3261 C C . LEU A 1 421 ? -13.896 21.810 -1.286 1.00 95.25 421 LEU A C 1
ATOM 3263 O O . LEU A 1 421 ? -13.161 21.193 -0.524 1.00 95.25 421 LEU A O 1
ATOM 3267 N N . SER A 1 422 ? -14.981 21.256 -1.817 1.00 95.12 422 SER A N 1
ATOM 3268 C CA . SER A 1 422 ? -15.313 19.837 -1.697 1.00 95.12 422 SER A CA 1
ATOM 3269 C C . SER A 1 422 ? -14.798 19.103 -2.932 1.00 95.12 422 SER A C 1
ATOM 3271 O O . SER A 1 422 ? -15.139 19.478 -4.055 1.00 95.12 422 SER A O 1
ATOM 3273 N N . VAL A 1 423 ? -13.954 18.089 -2.741 1.00 95.25 423 VAL A N 1
ATOM 3274 C CA . VAL A 1 423 ? -13.475 17.232 -3.834 1.00 95.25 423 VAL A CA 1
ATOM 3275 C C . VAL A 1 423 ? -14.596 16.275 -4.229 1.00 95.25 423 VAL A C 1
ATOM 3277 O O . VAL A 1 423 ? -15.020 15.446 -3.431 1.00 95.25 423 VAL A O 1
ATOM 3280 N N . GLU A 1 424 ? -15.085 16.404 -5.461 1.00 95.38 424 GLU A N 1
ATOM 3281 C CA . GLU A 1 424 ? -16.188 15.600 -6.004 1.00 95.38 424 GLU A CA 1
ATOM 3282 C C . GLU A 1 424 ? -15.695 14.399 -6.810 1.00 95.38 424 GLU A C 1
ATOM 3284 O O . GLU A 1 424 ? -16.398 13.397 -6.926 1.00 95.38 424 GLU A O 1
ATOM 3289 N N . ALA A 1 425 ? -14.498 14.499 -7.394 1.00 95.12 425 ALA A N 1
ATOM 3290 C CA . ALA A 1 425 ? -13.856 13.390 -8.081 1.00 95.12 425 ALA A CA 1
ATOM 3291 C C . ALA A 1 425 ? -12.332 13.517 -8.036 1.00 95.12 425 ALA A C 1
ATOM 3293 O O . ALA A 1 425 ? -11.784 14.600 -8.243 1.00 95.12 425 ALA A O 1
ATOM 3294 N N . LEU A 1 426 ? -11.672 12.379 -7.853 1.00 95.75 426 LEU A N 1
ATOM 3295 C CA . LEU A 1 426 ? -10.244 12.172 -8.052 1.00 95.75 426 LEU A CA 1
ATOM 3296 C C . LEU A 1 426 ? -10.094 10.983 -9.001 1.00 95.75 426 LEU A C 1
ATOM 3298 O O . LEU A 1 426 ? -10.742 9.956 -8.797 1.00 95.75 426 LEU A O 1
ATOM 3302 N N . ARG A 1 427 ? -9.308 11.131 -10.066 1.00 93.75 427 ARG A N 1
ATOM 3303 C CA . ARG A 1 427 ? -9.085 10.068 -11.050 1.00 93.75 427 ARG A CA 1
ATOM 3304 C C . ARG A 1 427 ? -7.620 9.979 -11.405 1.00 93.75 427 ARG A C 1
ATOM 3306 O O . ARG A 1 427 ? -7.023 10.994 -11.742 1.00 93.75 427 ARG A O 1
ATOM 3313 N N . GLU A 1 428 ? -7.102 8.766 -11.417 1.00 94.81 428 GLU A N 1
ATOM 3314 C CA . GLU A 1 428 ? -5.820 8.426 -12.021 1.00 94.81 428 GLU A CA 1
ATOM 3315 C C . GLU A 1 428 ? -6.073 7.754 -13.373 1.00 94.81 428 GLU A C 1
ATOM 3317 O O . GLU A 1 428 ? -7.056 7.028 -13.549 1.00 94.81 428 GLU A O 1
ATOM 3322 N N . SER A 1 429 ? -5.217 8.036 -14.349 1.00 93.81 429 SER A N 1
ATOM 3323 C CA . SER A 1 429 ? -5.356 7.574 -15.727 1.00 93.81 429 SER A CA 1
ATOM 3324 C C . SER A 1 429 ? -4.093 6.836 -16.167 1.00 93.81 429 SER A C 1
ATOM 3326 O O . SER A 1 429 ? -2.988 7.321 -15.911 1.00 93.81 429 SER A O 1
ATOM 3328 N N . PRO A 1 430 ? -4.220 5.702 -16.881 1.00 94.62 430 PRO A N 1
ATOM 3329 C CA . PRO A 1 430 ? -3.084 4.992 -17.460 1.00 94.62 430 PRO A CA 1
ATOM 3330 C C . PRO A 1 430 ? -2.597 5.633 -18.772 1.00 94.62 430 PRO A C 1
ATOM 3332 O O . PRO A 1 430 ? -1.858 4.991 -19.518 1.00 94.62 430 PRO A O 1
ATOM 3335 N N . TYR A 1 431 ? -3.041 6.854 -19.089 1.00 96.00 431 TYR A N 1
ATOM 3336 C CA . TYR A 1 431 ? -2.696 7.580 -20.309 1.00 96.00 431 TYR A CA 1
ATOM 3337 C C . TYR A 1 431 ? -1.977 8.896 -19.991 1.00 96.00 431 TYR A C 1
ATOM 3339 O O . TYR A 1 431 ? -2.381 9.618 -19.078 1.00 96.00 431 TYR A O 1
ATOM 3347 N N . ALA A 1 432 ? -0.941 9.217 -20.764 1.00 94.94 432 ALA A N 1
ATOM 3348 C CA . ALA A 1 432 ? -0.270 10.514 -20.798 1.00 94.94 432 ALA A CA 1
ATOM 3349 C C . ALA A 1 432 ? -0.562 11.254 -22.113 1.00 94.94 432 ALA A C 1
ATOM 3351 O O . ALA A 1 432 ? -0.748 10.642 -23.163 1.00 94.94 432 ALA A O 1
ATOM 3352 N N . GLU A 1 433 ? -0.518 12.585 -22.069 1.00 92.75 433 GLU A N 1
ATOM 3353 C CA . GLU A 1 433 ? -0.742 13.455 -23.239 1.00 92.75 433 GLU A CA 1
ATOM 3354 C C . GLU A 1 433 ? 0.449 13.491 -24.213 1.00 92.75 433 GLU A C 1
ATOM 3356 O O . GLU A 1 433 ? 0.343 13.970 -25.339 1.00 92.75 433 GLU A O 1
ATOM 3361 N N . TRP A 1 434 ? 1.607 12.991 -23.787 1.00 87.31 434 TRP A N 1
ATOM 3362 C CA . TRP A 1 434 ? 2.840 12.938 -24.568 1.00 87.31 434 TRP A CA 1
ATOM 3363 C C . TRP A 1 434 ? 3.655 11.708 -24.166 1.00 87.31 434 TRP A C 1
ATOM 3365 O O . TRP A 1 434 ? 3.348 11.043 -23.172 1.00 87.31 434 TRP A O 1
ATOM 3375 N N . LYS A 1 435 ? 4.710 11.403 -24.929 1.00 87.12 435 LYS A N 1
ATOM 3376 C CA . LYS A 1 435 ? 5.582 10.243 -24.704 1.00 87.12 435 LYS A CA 1
ATOM 3377 C C . LYS A 1 435 ? 6.502 10.438 -23.487 1.00 87.12 435 LYS A C 1
ATOM 3379 O O . LYS A 1 435 ? 7.715 10.561 -23.622 1.00 87.12 435 LYS A O 1
ATOM 3384 N N . ALA A 1 436 ? 5.904 10.463 -22.297 1.00 82.25 436 ALA A N 1
ATOM 3385 C CA . ALA A 1 436 ? 6.564 10.751 -21.024 1.00 82.25 436 ALA A CA 1
ATOM 3386 C C . ALA A 1 436 ? 7.658 9.743 -20.643 1.00 82.25 436 ALA A C 1
ATOM 3388 O O . ALA A 1 436 ? 8.580 10.081 -19.905 1.00 82.25 436 ALA A O 1
ATOM 3389 N N . LEU A 1 437 ? 7.576 8.515 -21.166 1.00 81.31 437 LEU A N 1
ATOM 3390 C CA . LEU A 1 437 ? 8.617 7.498 -21.049 1.00 81.31 437 LEU A CA 1
ATOM 3391 C C . LEU A 1 437 ? 8.927 6.929 -22.443 1.00 81.31 437 LEU A C 1
ATOM 3393 O O . LEU A 1 437 ? 8.010 6.754 -23.254 1.00 81.31 437 LEU A O 1
ATOM 3397 N N . PRO A 1 438 ? 10.197 6.596 -22.743 1.00 77.38 438 PRO A N 1
ATOM 3398 C CA . PRO A 1 438 ? 10.628 6.226 -24.095 1.00 77.38 438 PRO A CA 1
ATOM 3399 C C . PRO A 1 438 ? 9.940 4.967 -24.645 1.00 77.38 438 PRO A C 1
ATOM 3401 O O . PRO A 1 438 ? 9.842 4.806 -25.862 1.00 77.38 438 PRO A O 1
ATOM 3404 N N . PHE A 1 439 ? 9.433 4.102 -23.763 1.00 83.69 439 PHE A N 1
ATOM 3405 C CA . PHE A 1 439 ? 8.760 2.845 -24.093 1.00 83.69 439 PHE A CA 1
ATOM 3406 C C . PHE A 1 439 ? 7.225 2.935 -24.135 1.00 83.69 439 PHE A C 1
ATOM 3408 O O . PHE A 1 439 ? 6.584 1.915 -24.376 1.00 83.69 439 PHE A O 1
ATOM 3415 N N . LEU A 1 440 ? 6.613 4.106 -23.898 1.00 87.31 440 LEU A N 1
ATOM 3416 C CA . LEU A 1 440 ? 5.156 4.229 -24.039 1.00 87.31 440 LEU A CA 1
ATOM 3417 C C . LEU A 1 440 ? 4.726 4.039 -25.496 1.00 87.31 440 LEU A C 1
ATOM 3419 O O . LEU A 1 440 ? 5.426 4.447 -26.429 1.00 87.31 440 LEU A O 1
ATOM 3423 N N . VAL A 1 441 ? 3.539 3.466 -25.665 1.00 91.88 441 VAL A N 1
ATOM 3424 C CA . VAL A 1 441 ? 2.895 3.225 -26.958 1.00 91.88 441 VAL A CA 1
ATOM 3425 C C . VAL A 1 441 ? 1.745 4.212 -27.142 1.00 91.88 441 VAL A C 1
ATOM 3427 O O . VAL A 1 441 ? 0.982 4.463 -26.208 1.00 91.88 441 VAL A O 1
ATOM 3430 N N . GLU A 1 442 ? 1.634 4.791 -28.336 1.00 95.69 442 GLU A N 1
ATOM 3431 C CA . GLU A 1 442 ? 0.566 5.728 -28.696 1.00 95.69 442 GLU A CA 1
ATOM 3432 C C . GLU A 1 442 ? -0.748 4.990 -28.993 1.00 95.69 442 GLU A C 1
ATOM 3434 O O . GLU A 1 442 ? -0.763 3.951 -29.656 1.00 95.69 442 GLU A O 1
ATOM 3439 N N . THR A 1 443 ? -1.860 5.540 -28.510 1.00 94.44 443 THR A N 1
ATOM 3440 C CA . THR A 1 443 ? -3.225 5.046 -28.731 1.00 94.44 443 THR A CA 1
ATOM 3441 C C . THR A 1 443 ? -4.170 6.218 -29.010 1.00 94.44 443 THR A C 1
ATOM 3443 O O . THR A 1 443 ? -3.800 7.376 -28.822 1.00 94.44 443 THR A O 1
ATOM 3446 N N . GLU A 1 444 ? -5.427 5.944 -29.378 1.00 94.69 444 GLU A N 1
ATOM 3447 C CA . GLU A 1 444 ? -6.455 6.990 -29.545 1.00 94.69 444 GLU A CA 1
ATOM 3448 C C . GLU A 1 444 ? -6.724 7.802 -28.262 1.00 94.69 444 GLU A C 1
ATOM 3450 O O . GLU A 1 444 ? -7.228 8.921 -28.334 1.00 94.69 444 GLU A O 1
ATOM 3455 N N . CYS A 1 445 ? -6.392 7.254 -27.089 1.00 92.12 445 CYS A N 1
ATOM 3456 C CA . CYS A 1 445 ? -6.588 7.894 -25.787 1.00 92.12 445 CYS A CA 1
ATOM 3457 C C . CYS A 1 445 ? -5.324 8.590 -25.248 1.00 92.12 445 CYS A C 1
ATOM 3459 O O . CYS A 1 445 ? -5.340 9.056 -24.112 1.00 92.12 445 CYS A O 1
ATOM 3461 N N . GLY A 1 446 ? -4.236 8.633 -26.026 1.00 94.69 446 GLY A N 1
ATOM 3462 C CA . GLY A 1 446 ? -2.922 9.123 -25.601 1.00 94.69 446 GLY A CA 1
ATOM 3463 C C . GLY A 1 446 ? -1.888 8.001 -25.454 1.00 94.69 446 GLY A C 1
ATOM 3464 O O . GLY A 1 446 ? -2.048 6.905 -25.996 1.00 94.69 446 GLY A O 1
ATOM 3465 N N . TRP A 1 447 ? -0.810 8.270 -24.722 1.00 94.94 447 TRP A N 1
ATOM 3466 C CA . TRP A 1 447 ? 0.336 7.371 -24.550 1.00 94.94 447 TRP A CA 1
ATOM 3467 C C . TRP A 1 447 ? 0.167 6.466 -23.331 1.00 94.94 447 TRP A C 1
ATOM 3469 O O . TRP A 1 447 ? -0.138 6.960 -22.251 1.00 94.94 447 TRP A O 1
ATOM 3479 N N . THR A 1 448 ? 0.397 5.159 -23.464 1.00 95.81 448 THR A N 1
ATOM 3480 C CA . THR A 1 448 ? 0.189 4.187 -22.375 1.00 95.81 448 THR A CA 1
ATOM 3481 C C . THR A 1 448 ? 1.289 3.127 -22.286 1.00 95.81 448 THR A C 1
ATOM 3483 O O . THR A 1 448 ? 2.162 3.037 -23.153 1.00 95.81 448 THR A O 1
ATOM 3486 N N . MET A 1 449 ? 1.267 2.344 -21.205 1.00 90.69 449 MET A N 1
ATOM 3487 C CA . MET A 1 449 ? 2.189 1.228 -20.984 1.00 90.69 449 MET A CA 1
ATOM 3488 C C . MET A 1 449 ? 1.971 0.126 -22.038 1.00 90.69 449 MET A C 1
ATOM 3490 O O . MET A 1 449 ? 0.819 -0.155 -22.378 1.00 90.69 449 MET A O 1
ATOM 3494 N N . PRO A 1 450 ? 3.037 -0.533 -22.532 1.00 87.81 450 PRO A N 1
ATOM 3495 C CA . PRO A 1 450 ? 2.904 -1.695 -23.409 1.00 87.81 450 PRO A CA 1
ATOM 3496 C C . PRO A 1 450 ? 2.057 -2.817 -22.791 1.00 87.81 450 PRO A C 1
ATOM 3498 O O . PRO A 1 450 ? 1.989 -2.969 -21.569 1.00 87.81 450 PRO A O 1
ATOM 3501 N N . GLU A 1 451 ? 1.453 -3.647 -23.639 1.00 86.12 451 GLU A N 1
ATOM 3502 C CA . GLU A 1 451 ? 0.735 -4.838 -23.183 1.00 86.12 451 GLU A CA 1
ATOM 3503 C C . GLU A 1 451 ? 1.666 -5.786 -22.402 1.00 86.12 451 GLU A C 1
ATOM 3505 O O . GLU A 1 451 ? 2.844 -5.933 -22.725 1.00 86.12 451 GLU A O 1
ATOM 3510 N N . GLY A 1 452 ? 1.149 -6.401 -21.335 1.00 81.62 452 GLY A N 1
ATOM 3511 C CA . GLY A 1 452 ? 1.915 -7.294 -20.458 1.00 81.62 452 GLY A CA 1
ATOM 3512 C C . GLY A 1 452 ? 2.799 -6.595 -19.415 1.00 81.62 452 GLY A C 1
ATOM 3513 O O . GLY A 1 452 ? 3.292 -7.265 -18.510 1.00 81.62 452 GLY A O 1
ATOM 3514 N N . MET A 1 453 ? 2.967 -5.270 -19.480 1.00 80.88 453 MET A N 1
ATOM 3515 C CA . MET A 1 453 ? 3.677 -4.498 -18.452 1.00 80.88 453 MET A CA 1
ATOM 3516 C C . MET A 1 453 ? 2.756 -4.113 -17.279 1.00 80.88 453 MET A C 1
ATOM 3518 O O . MET A 1 453 ? 1.539 -3.979 -17.463 1.00 80.88 453 MET A O 1
ATOM 3522 N N . PRO A 1 454 ? 3.312 -3.872 -16.073 1.00 79.56 454 PRO A N 1
ATOM 3523 C CA . PRO A 1 454 ? 2.561 -3.287 -14.967 1.00 79.56 454 PRO A CA 1
ATOM 3524 C C . PRO A 1 454 ? 1.891 -1.969 -15.368 1.00 79.56 454 PRO A C 1
ATOM 3526 O O . PRO A 1 454 ? 2.490 -1.121 -16.033 1.00 79.56 454 PRO A O 1
ATOM 3529 N N . LYS A 1 455 ? 0.641 -1.786 -14.942 1.00 84.19 455 LYS A N 1
ATOM 3530 C CA . LYS A 1 455 ? -0.106 -0.544 -15.161 1.00 84.19 455 LYS A CA 1
ATOM 3531 C C . LYS A 1 455 ? 0.196 0.427 -14.027 1.00 84.19 455 LYS A C 1
ATOM 3533 O O . LYS A 1 455 ? -0.038 0.097 -12.870 1.00 84.19 455 LYS A O 1
ATOM 3538 N N . ILE A 1 456 ? 0.672 1.618 -14.375 1.00 89.81 456 ILE A N 1
ATOM 3539 C CA . ILE A 1 456 ? 0.908 2.718 -13.433 1.00 89.81 456 ILE A CA 1
ATOM 3540 C C . ILE A 1 456 ? 0.085 3.951 -13.834 1.00 89.81 456 ILE A C 1
ATOM 3542 O O . ILE A 1 456 ? -0.233 4.104 -15.019 1.00 89.81 456 ILE A O 1
ATOM 3546 N N . PRO A 1 457 ? -0.253 4.838 -12.884 1.00 92.75 457 PRO A N 1
ATOM 3547 C CA . PRO A 1 457 ? -0.791 6.156 -13.199 1.00 92.75 457 PRO A CA 1
ATOM 3548 C C . PRO A 1 457 ? 0.204 6.962 -14.043 1.00 92.75 457 PRO A C 1
ATOM 3550 O O . PRO A 1 457 ? 1.370 7.097 -13.678 1.00 92.75 457 PRO A O 1
ATOM 3553 N N . LEU A 1 458 ? -0.258 7.509 -15.167 1.00 93.25 458 LEU A N 1
ATOM 3554 C CA . LEU A 1 458 ? 0.524 8.391 -16.044 1.00 93.25 458 LEU A CA 1
ATOM 3555 C C . LEU A 1 458 ? 0.001 9.835 -16.045 1.00 93.25 458 LEU A C 1
ATOM 3557 O O . LEU A 1 458 ? 0.736 10.764 -16.374 1.00 93.25 458 LEU A O 1
ATOM 3561 N N . SER A 1 459 ? -1.258 10.038 -15.659 1.00 94.38 459 SER A N 1
ATOM 3562 C CA . SER A 1 459 ? -1.844 11.355 -15.399 1.00 94.38 459 SER A CA 1
ATOM 3563 C C . SER A 1 459 ? -2.966 11.255 -14.364 1.00 94.38 459 SER A C 1
ATOM 3565 O O . SER A 1 459 ? -3.388 10.157 -13.988 1.00 94.38 459 SER A O 1
ATOM 3567 N N . PHE A 1 460 ? -3.460 12.400 -13.889 1.00 96.56 460 PHE A N 1
ATOM 3568 C CA . PHE A 1 460 ? -4.581 12.459 -12.955 1.00 96.56 460 PHE A CA 1
ATOM 3569 C C . PHE A 1 460 ? -5.468 13.685 -13.191 1.00 96.56 460 PHE A C 1
ATOM 3571 O O . PHE A 1 460 ? -5.067 14.653 -13.837 1.00 96.56 460 PHE A O 1
ATOM 3578 N N . ALA A 1 461 ? -6.681 13.652 -12.639 1.00 96.19 461 ALA A N 1
ATOM 3579 C CA . ALA A 1 461 ? -7.626 14.761 -12.648 1.00 96.19 461 ALA A CA 1
ATOM 3580 C C . ALA A 1 461 ? -8.342 14.898 -11.297 1.00 96.19 461 ALA A C 1
ATOM 3582 O O . ALA A 1 461 ? -8.751 13.901 -10.697 1.00 96.19 461 ALA A O 1
ATOM 3583 N N . VAL A 1 462 ? -8.551 16.145 -10.857 1.00 97.31 462 VAL A N 1
ATOM 3584 C CA . VAL A 1 462 ? -9.342 16.492 -9.665 1.00 97.31 462 VAL A CA 1
ATOM 3585 C C . VAL A 1 462 ? -10.486 17.414 -10.072 1.00 97.31 462 VAL A C 1
ATOM 3587 O O . VAL A 1 462 ? -10.266 18.434 -10.725 1.00 97.31 462 VAL A O 1
ATOM 3590 N N . VAL A 1 463 ? -11.709 17.081 -9.666 1.00 97.19 463 VAL A N 1
ATOM 3591 C CA . VAL A 1 463 ? -12.875 17.965 -9.775 1.00 97.19 463 VAL A CA 1
ATOM 3592 C C . VAL A 1 463 ? -13.269 18.377 -8.368 1.00 97.19 463 VAL A C 1
ATOM 3594 O O . VAL A 1 463 ? -13.605 17.527 -7.547 1.00 97.19 463 VAL A O 1
ATOM 3597 N N . ALA A 1 464 ? -13.236 19.678 -8.092 1.00 96.75 464 ALA A N 1
ATOM 3598 C CA . ALA A 1 464 ? -13.631 20.230 -6.805 1.00 96.75 464 ALA A CA 1
ATOM 3599 C C . ALA A 1 464 ? -14.689 21.320 -6.988 1.00 96.75 464 ALA A C 1
ATOM 3601 O O . ALA A 1 464 ? -14.625 22.132 -7.915 1.00 96.75 464 ALA A O 1
ATOM 3602 N N . ARG A 1 465 ? -15.667 21.350 -6.084 1.00 96.88 465 ARG A N 1
ATOM 3603 C CA . ARG A 1 465 ? -16.757 22.322 -6.076 1.00 96.88 465 ARG A CA 1
ATOM 3604 C C . ARG A 1 465 ? -16.676 23.174 -4.824 1.00 96.88 465 ARG A C 1
ATOM 3606 O O . ARG A 1 465 ? -16.513 22.673 -3.718 1.00 96.88 465 ARG A O 1
ATOM 3613 N N . LYS A 1 466 ? -16.867 24.481 -4.987 1.00 96.31 466 LYS A N 1
ATOM 3614 C CA . LYS A 1 466 ? -17.142 25.362 -3.853 1.00 96.31 466 LYS A CA 1
ATOM 3615 C C . LYS A 1 466 ? -18.539 25.033 -3.302 1.00 96.31 466 LYS A C 1
ATOM 3617 O O . LYS A 1 466 ? -19.497 25.174 -4.068 1.00 96.31 466 LYS A O 1
ATOM 3622 N N . PRO A 1 467 ? -18.682 24.628 -2.027 1.00 91.38 467 PRO A N 1
ATOM 3623 C CA . PRO A 1 467 ? -19.987 24.347 -1.443 1.00 91.38 467 PRO A CA 1
ATOM 3624 C C . PRO A 1 467 ? -20.929 25.552 -1.601 1.00 91.38 467 PRO A C 1
ATOM 3626 O O . PRO A 1 467 ? -20.465 26.700 -1.537 1.00 91.38 467 PRO A O 1
ATOM 3629 N N . PRO A 1 468 ? -22.238 25.336 -1.829 1.00 84.06 468 PRO A N 1
ATOM 3630 C CA . PRO A 1 468 ? -23.203 26.428 -1.824 1.00 84.06 468 PRO A CA 1
ATOM 3631 C C . PRO A 1 468 ? -23.131 27.160 -0.479 1.00 84.06 468 PRO A C 1
ATOM 3633 O O . PRO A 1 468 ? -22.990 26.527 0.567 1.00 84.06 468 PRO A O 1
ATOM 3636 N N . GLN A 1 469 ? -23.208 28.494 -0.495 1.00 73.25 469 GLN A N 1
ATOM 3637 C CA . GLN A 1 469 ? -23.335 29.253 0.748 1.00 73.25 469 GLN A CA 1
ATOM 3638 C C . GLN A 1 469 ? -24.645 28.833 1.414 1.00 73.25 469 GLN A C 1
ATOM 3640 O O . GLN A 1 469 ? -25.719 29.122 0.891 1.00 73.25 469 GLN A O 1
ATOM 3645 N N . GLY A 1 470 ? -24.556 28.125 2.537 1.00 58.22 470 GLY A N 1
ATOM 3646 C CA . GLY A 1 470 ? -25.709 27.942 3.402 1.00 58.22 470 GLY A CA 1
ATOM 3647 C C . GLY A 1 470 ? -26.159 29.311 3.903 1.00 58.22 470 GLY A C 1
ATOM 3648 O O . GLY A 1 470 ? -25.346 30.089 4.407 1.00 58.22 470 GLY A O 1
ATOM 3649 N N . GLU A 1 471 ? -27.445 29.621 3.757 1.00 47.97 471 GLU A N 1
ATOM 3650 C CA . GLU A 1 471 ? -28.090 30.673 4.537 1.00 47.97 471 GLU A CA 1
ATOM 3651 C C . GLU A 1 471 ? -27.925 30.314 6.024 1.00 47.97 471 GLU A C 1
ATOM 3653 O O . GLU A 1 471 ? -28.650 29.475 6.549 1.00 47.97 471 GLU A O 1
ATOM 3658 N N . GLY A 1 472 ? -26.926 30.899 6.692 1.00 51.19 472 GLY A N 1
ATOM 3659 C CA . GLY A 1 472 ? -26.744 30.761 8.138 1.00 51.19 472 GLY A CA 1
ATOM 3660 C C . GLY A 1 472 ? -25.350 30.345 8.603 1.00 51.19 472 GLY A C 1
ATOM 3661 O O . GLY A 1 472 ? -25.207 29.337 9.283 1.00 51.19 472 GLY A O 1
ATOM 3662 N N . SER A 1 473 ? -24.330 31.159 8.341 1.00 43.06 473 SER A N 1
ATOM 3663 C CA . SER A 1 473 ? -23.236 31.327 9.306 1.00 43.06 473 SER A CA 1
ATOM 3664 C C . SER A 1 473 ? -22.643 32.720 9.134 1.00 43.06 473 SER A C 1
ATOM 3666 O O . SER A 1 473 ? -21.690 32.943 8.388 1.00 43.06 473 SER A O 1
ATOM 3668 N N . ASP A 1 474 ? -23.284 33.670 9.800 1.00 48.03 474 ASP A N 1
ATOM 3669 C CA . ASP A 1 474 ? -22.791 35.020 10.017 1.00 48.03 474 ASP A CA 1
ATOM 3670 C C . ASP A 1 474 ? -21.581 34.925 10.965 1.00 48.03 474 ASP A C 1
ATOM 3672 O O . ASP A 1 474 ? -21.720 34.953 12.185 1.00 48.03 474 ASP A O 1
ATOM 3676 N N . VAL A 1 475 ? -20.389 34.690 10.410 1.00 48.19 475 VAL A N 1
ATOM 3677 C CA . VAL A 1 475 ? -19.120 34.894 11.118 1.00 48.19 475 VAL A CA 1
ATOM 3678 C C . VAL A 1 475 ? -18.162 35.590 10.163 1.00 48.19 475 VAL A C 1
ATOM 3680 O O . VAL A 1 475 ? -17.456 34.979 9.361 1.00 48.19 475 VAL A O 1
ATOM 3683 N N . ASP A 1 476 ? -18.181 36.911 10.261 1.00 46.50 476 ASP A N 1
ATOM 3684 C CA . ASP A 1 476 ? -17.205 37.830 9.699 1.00 46.50 476 ASP A CA 1
ATOM 3685 C C . ASP A 1 476 ? -15.821 37.516 10.311 1.00 46.50 476 ASP A C 1
ATOM 3687 O O . ASP A 1 476 ? -15.466 37.988 11.392 1.00 46.50 476 ASP A O 1
ATOM 3691 N N . ALA A 1 477 ? -15.038 36.652 9.660 1.00 41.72 477 ALA A N 1
ATOM 3692 C CA . ALA A 1 477 ? -13.630 36.459 9.993 1.00 41.72 477 ALA A CA 1
ATOM 3693 C C . ALA A 1 477 ? -12.791 37.434 9.144 1.00 41.72 477 ALA A C 1
ATOM 3695 O O . ALA A 1 477 ? -12.794 37.334 7.910 1.00 41.72 477 ALA A O 1
ATOM 3696 N N . PRO A 1 478 ? -12.064 38.393 9.748 1.00 43.12 478 PRO A N 1
ATOM 3697 C CA . PRO A 1 478 ? -11.311 39.375 8.986 1.00 43.12 478 PRO A CA 1
ATOM 3698 C C . PRO A 1 478 ? -10.176 38.689 8.220 1.00 43.12 478 PRO A C 1
ATOM 3700 O O . PRO A 1 478 ? -9.291 38.067 8.806 1.00 43.12 478 PRO A O 1
ATOM 3703 N N . ARG A 1 479 ? -10.178 38.843 6.890 1.00 43.66 479 ARG A N 1
ATOM 3704 C CA . ARG A 1 479 ? -9.047 38.482 6.024 1.00 43.66 479 ARG A CA 1
ATOM 3705 C C . ARG A 1 479 ? -7.810 39.266 6.465 1.00 43.66 479 ARG A C 1
ATOM 3707 O O . ARG A 1 479 ? -7.650 40.434 6.104 1.00 43.66 479 ARG A O 1
ATOM 3714 N N . ALA A 1 480 ? -6.924 38.623 7.218 1.00 38.59 480 ALA A N 1
ATOM 3715 C CA . ALA A 1 480 ? -5.592 39.141 7.474 1.00 38.59 480 ALA A CA 1
ATOM 3716 C C . ALA A 1 480 ? -4.833 39.203 6.139 1.00 38.59 480 ALA A C 1
ATOM 3718 O O . ALA A 1 480 ? -4.470 38.183 5.557 1.00 38.59 480 ALA A O 1
ATOM 3719 N N . LYS A 1 481 ? -4.613 40.419 5.628 1.00 41.19 481 LYS A N 1
ATOM 3720 C CA . LYS A 1 481 ? -3.605 40.665 4.596 1.00 41.19 481 LYS A CA 1
ATOM 3721 C C . LYS A 1 481 ? -2.244 40.340 5.206 1.00 41.19 481 LYS A C 1
ATOM 3723 O O . LYS A 1 481 ? -1.721 41.126 5.989 1.00 41.19 481 LYS A O 1
ATOM 3728 N N . GLN A 1 482 ? -1.678 39.193 4.853 1.00 36.94 482 GLN A N 1
ATOM 3729 C CA . GLN A 1 482 ? -0.261 38.932 5.068 1.00 36.94 482 GLN A CA 1
ATOM 3730 C C . GLN A 1 482 ? 0.525 39.785 4.066 1.00 36.94 482 GLN A C 1
ATOM 3732 O O . GLN A 1 482 ? 0.575 39.496 2.870 1.00 36.94 482 GLN A O 1
ATOM 3737 N N . GLU A 1 483 ? 1.076 40.896 4.552 1.00 40.16 483 GLU A N 1
ATOM 3738 C CA . GLU A 1 483 ? 2.092 41.664 3.839 1.00 40.16 483 GLU A CA 1
ATOM 3739 C C . GLU A 1 483 ? 3.332 40.780 3.667 1.00 40.16 483 GLU A C 1
ATOM 3741 O O . GLU A 1 483 ? 3.939 40.338 4.642 1.00 40.16 483 GLU A O 1
ATOM 3746 N N . ARG A 1 484 ? 3.685 40.498 2.410 1.00 41.41 484 ARG A N 1
ATOM 3747 C CA . ARG A 1 484 ? 4.952 39.860 2.047 1.00 41.41 484 ARG A CA 1
ATOM 3748 C C . ARG A 1 484 ? 6.087 40.851 2.320 1.00 41.41 484 ARG A C 1
ATOM 3750 O O . ARG A 1 484 ? 6.043 41.976 1.818 1.00 41.41 484 ARG A O 1
ATOM 3757 N N . ARG A 1 485 ? 7.083 40.426 3.094 1.00 35.94 485 ARG A N 1
ATOM 3758 C CA . ARG A 1 485 ? 8.431 41.001 3.098 1.00 35.94 485 ARG A CA 1
ATOM 3759 C C . ARG A 1 485 ? 9.397 39.995 2.514 1.00 35.94 485 ARG A C 1
ATOM 3761 O O . ARG A 1 485 ? 9.209 38.798 2.820 1.00 35.94 485 ARG A O 1
#

Secondary structure (DSSP, 8-state):
-------PPPPEEEEGGG-GGGHHHHHHHHHHHSSS-HHHHHHHHHHHHH-TTSSSSEEEEEEETTEEEEEEEEES--SBS-TTS-SEEEEEEE-GGGTTSSHHHHHHHHHHHHHHTTT--EEEEEES--SHHHHTTPEEEEEEEBTTS-EEEEEEEE---TT--------PPP--------------HHHHHHHHHHHHHHHHHHHHHHHHHSTTTTHHHHHH-TT---HHHHHHHHHHGGGS-TTTTBT-EEEEET-TTSHHHHHHHHTTBSEEEEEES-HHHHHHHHHHHHHHT--EEEEES-GGGGGGT-SS-EEEEEE-TT-GGG-S-SHHHHHHHHHHEEEEEEEEE----HHHHHTTTT-----S--SS-S-EEEEE----SSTT--PPPS--EEEEE---HHHHHHHHHHTT-EEEEEEEES-BSS--STT-EEETTEEEPPTTSPP---EEEEEEEPPP--S--------------

Foldseek 3Di:
DDDDPDPDDFFDKDKLLVVVVCLQVVLVVLVVVDVDHSVVSSVQSVVCNVCVLDLDFIKIFGDDPRHTFWIWTWHQDPQFPPSVQDTEIDSGDGHPVCALACPSLVRVVVNLQSNVVSVNQKYKYWAQDDPPVVLSVWAFDDWTAGNVRDTTTMTMDTHDHPPPPDDDDDDDDDDDDDDDDDDDDDDDPVSVLVVLLVVVLVVLLVVLVVVLPDVQLVLVVLLVDLLDAHPQLVVLLVVCQVLDPPVRQAAWEEEEEQCFLPSNQQNSVSSHHPAGEYEHQHPNSVVNNVVSCVSNVHDYHYWHDDLLQQQVGDPAATLEYEYTEPPCVSPPDCPSNVVSNVSRHDVSGDYDYDYDDVVCVLCVVRHDPDPDDQAFDPAWDWDFAQDDPDPPDPGTRPGGIDTHGHHHPCRVVVVCVVVQWAWPDKDFDQADQDCPDVQWDQDPRHTGHDPPHDRDGPDMDIDIGRDPDPPDDPDPDDPPPPDDD

Radius of gyration: 29.28 Å; chains: 1; bounding box: 71×81×70 Å

Sequence (485 aa):
MSNTSCTSPVGDILPIAAHPELVESAAAWFSDKWTVPVEEYRTSMLTCCDHPEAAVPQWYVVVDVGRIVAGAGVIDNDFHERHDLAPNVCAVFVEPAFRKQGIARRLLDFVCRDMADRDIERLYLLTDHDRFYERLGWRFREMVRDNDGLLGRMYEKELCTADAFGDGSLNAPADAASSASADVPATGPDDAIDRKLADNRDNWDDRAAVHAESEFYEVERLVSDPAYVSGVAQRDFEALARHLPETGLAGLSVLHLQCHIGTDTISWLRLGAREAWGLDFSPASLSHARDIARRAGADATFVEGDARFASHLVDRTFDVVVTGTGAITWLPDLGDWARSIADLLVPGGVFLLRDDHPLLDALGYESLTVSEDYLSGTGSIDYESDESYVEGSTGKIAHTANHNWRHDFQEIVGSLLEAGLSVEALRESPYAEWKALPFLVETECGWTMPEGMPKIPLSFAVVARKPPQGEGSDVDAPRAKQERR

pLDDT: mean 84.55, std 19.16, range [23.23, 98.81]

Organism: NCBI:txid2840688

InterPro domains:
  IPR000182 GNAT domain [PF13508] (59-139)
  IPR000182 GNAT domain [PS51186] (11-160)
  IPR016181 Acyl-CoA N-acyltransferase [SSF55729] (21-142)
  IPR029063 S-adenosyl-L-methionine-dependent methyltransferase superfamily [G3DSA:3.40.50.150] (233-440)
  IPR029063 S-adenosyl-L-methionine-dependent methyltransferase superfamily [SSF53335] (234-467)
  IPR041698 Methyltransferase domain 25 [PF13649] (254-349)